Protein 5NJ2 (pdb70)

Organism: Mycobacterium tuberculosis (strain ATCC 25618 / H37Rv) (NCBI:txid83332)

GO terms:
  GO:0005576 extracellular region (C, IDA)
  GO:0008800 beta-lactamase activity (F, IDA)
  GO:0005576 extracellular region (C, HDA)
  GO:0005886 plasma membrane (C, HDA)
  GO:0008800 beta-lactamase activity (F, IMP)
  GO:0030655 beta-lactam antibiotic catabolic process (P, IMP)
  GO:0046677 response to antibiotic (P, IMP)
  GO:0008800 beta-lactamase activity (F, EXP)

Foldseek 3Di:
DQVLLVVLCVVQLKDKWKWWPDDPPGHIDTHQQVPKDFCFLVLLLLLLVLLPAVDPPVQQAAWDADAPVLQPAAAVVCVVCNVPTHGLVRLSLRCFQVVGQSSSQVSLCVQQNPVTSQVSSQVSLVVVVQPQAGEDDGPPVSQQDAPPDSHNIDGNNSSQVVVCCLAVNPSDPVVSSVSSQVSQQNHDPDCLALVLQAPPLKRKGWGWGAHFQQKTWMWIWIAHNVGRIMIMIMIMGNNVVPRHDHHDRNSRSVVSNVVNCRVVDDDDDDDD/DLQVVLVVLCVVVLKDKWKWWPDDPPGHIDTDQQVPKDFCFLQLLLLLLVLLLLVDDPVQQAAFDADAPVLQPAAAVPVVVCNPPGHGLVRLSLRCFQVVGQSSSVVSLCVQQNDPTSQVSSVVSLVVLVQPQAGEDDGPPVSQQDAPPDRHNIDGNNSVQSVVCCLAVNPSDPDVSSVSSQVSQQNHDPDCLALVLQAPPLKRKGWGWGAHFQQKTWIWIWIAHNVGRIMIMTMIMGNNVVPRHDHHDRNSRSVSSNSVNVVVD

Nearest PDB structures (foldseek):
  5nj2-assembly1_A  TM=1.004E+00  e=4.548E-56  Mycobacterium tuberculosis
  7a5w-assembly1_A  TM=9.993E-01  e=1.492E-52  Mycobacterium tuberculosis
  8rii-assembly1_A  TM=9.999E-01  e=4.016E-52  Mycobacterium tuberculosis
  7a74-assembly1_A  TM=9.995E-01  e=3.574E-52  Mycobacterium tuberculosis H37Rv
  4x6t-assembly1_A  TM=9.960E-01  e=6.783E-52  Mycobacterium tuberculosis H37Rv

Structure (mmCIF, N/CA/C/O backbone):
data_5NJ2
#
_entry.id   5NJ2
#
_cell.length_a   39.591
_cell.length_b   41.683
_cell.length_c   76.841
_cell.angle_alpha   101.28
_cell.angle_beta   90.11
_cell.angle_gamma   90.43
#
_symmetry.space_group_name_H-M   'P 1'
#
loop_
_entity.id
_entity.type
_entity.pdbx_description
1 polymer Beta-lactamase
2 non-polymer 'PHOSPHATE ION'
3 non-polymer 'ACETATE ION'
4 non-polymer 2-{2-[2-2-(METHOXY-ETHOXY)-ETHOXY]-ETHOXY}-ETHANOL
5 non-polymer 3,6,9,12,15-PENTAOXAHEPTADECAN-1-OL
6 water water
#
loop_
_atom_site.group_PDB
_atom_site.id
_atom_site.type_symbol
_atom_site.label_atom_id
_atom_site.label_alt_id
_atom_site.label_comp_id
_atom_site.label_asym_id
_atom_site.label_entity_id
_atom_site.label_seq_id
_atom_site.pdbx_PDB_ins_code
_atom_site.Cartn_x
_atom_site.Cartn_y
_atom_site.Cartn_z
_atom_site.occupancy
_atom_site.B_iso_or_equiv
_atom_site.auth_seq_id
_atom_site.auth_comp_id
_atom_site.auth_asym_id
_atom_site.auth_atom_id
_atom_site.pdbx_PDB_model_num
ATOM 1 N N . LEU A 1 3 ? -17.570 18.340 1.845 1.00 21.49 30 LEU A N 1
ATOM 2 C CA . LEU A 1 3 ? -16.861 16.998 1.816 1.00 19.01 30 LEU A CA 1
ATOM 3 C C . LEU A 1 3 ? -16.264 16.525 3.176 1.00 17.12 30 LEU A C 1
ATOM 4 O O . LEU A 1 3 ? -16.374 15.349 3.594 1.00 15.26 30 LEU A O 1
ATOM 9 N N . ALA A 1 4 ? -15.683 17.443 3.945 1.00 14.28 31 ALA A N 1
ATOM 10 C CA . ALA A 1 4 ? -15.239 17.127 5.264 1.00 13.17 31 ALA A CA 1
ATOM 11 C C . ALA A 1 4 ? -16.410 16.676 6.170 1.00 12.44 31 ALA A C 1
ATOM 12 O O . ALA A 1 4 ? -16.265 15.775 6.986 1.00 12.11 31 ALA A O 1
ATOM 14 N N . ASP A 1 5 ? -17.593 17.298 6.003 1.00 13.36 32 ASP A N 1
ATOM 15 C CA . ASP A 1 5 ? -18.757 16.914 6.756 1.00 14.08 32 ASP A CA 1
ATOM 16 C C . ASP A 1 5 ? -19.158 15.472 6.361 1.00 11.58 32 ASP A C 1
ATOM 17 O O . ASP A 1 5 ? -19.579 14.734 7.231 1.00 11.40 32 ASP A O 1
ATOM 22 N N . ARG A 1 6 ? -19.059 15.146 5.079 1.00 10.17 33 ARG A N 1
ATOM 23 C CA . ARG A 1 6 ? -19.397 13.763 4.630 1.00 10.74 33 ARG A CA 1
ATOM 24 C C . ARG A 1 6 ? -18.450 12.743 5.194 1.00 8.70 33 ARG A C 1
ATOM 25 O O . 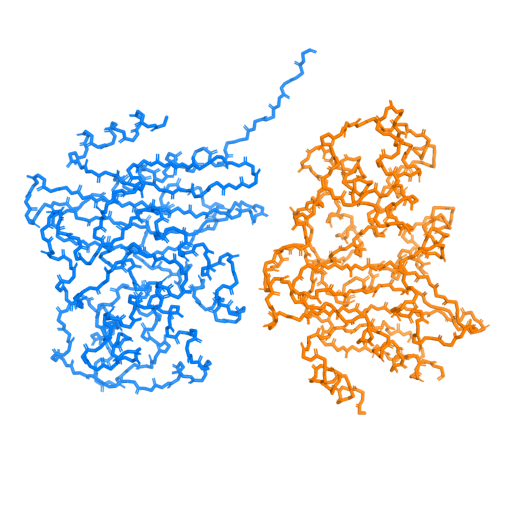ARG A 1 6 ? -18.857 11.744 5.726 1.00 8.60 33 ARG A O 1
ATOM 33 N N . PHE A 1 7 ? -17.153 13.065 5.214 1.00 8.76 34 PHE A N 1
ATOM 34 C CA . PHE A 1 7 ? -16.146 12.170 5.846 1.00 8.01 34 PHE A CA 1
ATOM 35 C C . PHE A 1 7 ? -16.352 12.007 7.357 1.00 7.84 34 PHE A C 1
ATOM 36 O O . PHE A 1 7 ? -16.261 10.882 7.881 1.00 7.85 34 PHE A O 1
ATOM 44 N N . ALA A 1 8 ? -16.745 13.088 8.018 1.00 7.80 35 ALA A N 1
ATOM 45 C CA . ALA A 1 8 ? -16.978 12.983 9.413 1.00 8.11 35 ALA A CA 1
ATOM 46 C C . ALA A 1 8 ? -18.181 12.092 9.727 1.00 7.82 35 ALA A C 1
ATOM 47 O O . ALA A 1 8 ? -18.195 11.412 10.742 1.00 8.03 35 ALA A O 1
ATOM 49 N N . GLU A 1 9 ? -19.204 12.112 8.868 1.00 6.94 36 GLU A N 1
ATOM 50 C CA . GLU A 1 9 ? -20.326 11.248 9.073 1.00 7.42 36 GLU A CA 1
ATOM 51 C C . GLU A 1 9 ? -19.918 9.759 8.890 1.00 6.73 36 GLU A C 1
ATOM 52 O O . GLU A 1 9 ? -20.413 8.847 9.587 1.00 6.62 36 GLU A O 1
ATOM 58 N N . LEU A 1 10 ? -19.017 9.495 7.928 1.00 6.58 37 LEU A N 1
ATOM 59 C CA . LEU A 1 10 ? -18.506 8.126 7.812 1.00 7.16 37 LEU A CA 1
ATOM 60 C C . LEU A 1 10 ? -17.852 7.693 9.084 1.00 7.19 37 LEU A C 1
ATOM 61 O O . LEU A 1 10 ? -18.034 6.544 9.535 1.00 7.17 37 LEU A O 1
ATOM 66 N N . GLU A 1 11 ? -17.055 8.568 9.689 1.00 7.54 38 GLU A N 1
ATOM 67 C CA . GLU A 1 11 ? -16.402 8.262 10.999 1.00 7.23 38 GLU A CA 1
ATOM 68 C C . GLU A 1 11 ? -17.361 7.908 12.083 1.00 7.97 38 GLU A C 1
ATOM 69 O O . GLU A 1 11 ? -17.208 6.926 12.798 1.00 8.26 38 GLU A O 1
ATOM 75 N N . ARG A 1 12 ? -18.405 8.710 12.175 1.00 7.95 39 ARG A N 1
ATOM 76 C CA . ARG A 1 12 ? -19.451 8.457 13.203 1.00 8.55 39 ARG A CA 1
ATOM 77 C C . ARG A 1 12 ? -20.131 7.143 12.968 1.00 9.04 39 ARG A C 1
ATOM 78 O O . ARG A 1 12 ? -20.290 6.342 13.875 1.00 11.76 39 ARG A O 1
ATOM 86 N N . ARG A 1 13 ? -20.594 6.891 11.734 1.00 7.27 40 ARG A N 1
ATOM 87 C CA . ARG A 1 13 ? -21.364 5.696 11.446 1.00 8.16 40 ARG A CA 1
ATOM 88 C C . ARG A 1 13 ? -20.574 4.417 11.632 1.00 8.10 40 ARG A C 1
ATOM 89 O O . ARG A 1 13 ? -21.101 3.417 12.090 1.00 9.84 40 ARG A O 1
ATOM 97 N N . TYR A 1 14 ? -19.272 4.437 11.284 1.00 7.84 41 TYR A N 1
ATOM 98 C CA . TYR A 1 14 ? -18.446 3.241 11.382 1.00 8.61 41 TYR A CA 1
ATOM 99 C C . TYR A 1 14 ? -17.643 3.201 12.713 1.00 9.65 41 TYR A C 1
ATOM 100 O O . TYR A 1 14 ? -16.875 2.268 12.916 1.00 11.30 41 TYR A O 1
ATOM 109 N N . ASP A 1 15 ? -17.843 4.176 13.598 1.00 9.13 42 ASP A N 1
ATOM 110 C CA . ASP A 1 15 ? -17.002 4.310 14.797 1.00 9.62 42 ASP A CA 1
ATOM 111 C C . ASP A 1 15 ? -15.536 4.108 14.433 1.00 9.08 42 ASP A C 1
ATOM 112 O O . ASP A 1 15 ? -14.857 3.177 14.941 1.00 10.07 42 ASP A O 1
ATOM 117 N N . ALA A 1 16 ? -15.069 4.950 13.571 1.00 8.81 43 ALA A N 1
ATOM 118 C CA . ALA A 1 16 ? -13.726 4.794 12.968 1.00 8.57 43 ALA A CA 1
ATOM 119 C C . ALA A 1 16 ? -13.061 6.150 12.828 1.00 8.38 43 ALA A C 1
ATOM 120 O O . ALA A 1 16 ? -13.670 7.195 12.865 1.00 9.50 43 ALA A O 1
ATOM 122 N N . ARG A 1 17 ? -11.739 6.136 12.665 1.00 7.11 44 ARG A N 1
ATOM 123 C CA . ARG A 1 17 ? -10.959 7.288 12.253 1.00 7.27 44 ARG A CA 1
ATOM 124 C C . ARG A 1 17 ? -10.534 7.043 10.770 1.00 7.45 44 ARG A C 1
ATOM 125 O O . ARG A 1 17 ? -9.995 5.963 10.452 1.00 8.67 44 ARG A O 1
ATOM 133 N N . LEU A 1 18 ? -10.796 8.021 9.952 1.00 6.13 45 LEU A N 1
ATOM 134 C CA . LEU A 1 18 ? -10.584 7.988 8.517 1.00 6.56 45 LEU A CA 1
ATOM 135 C C . LEU A 1 18 ? -9.589 9.011 8.084 1.00 6.67 45 LEU A C 1
ATOM 136 O O . LEU A 1 18 ? -9.680 10.191 8.480 1.00 7.31 45 LEU A O 1
ATOM 141 N N . GLY A 1 19 ? -8.660 8.624 7.179 1.00 6.38 46 GLY A N 1
ATOM 142 C CA . GLY A 1 19 ? -7.738 9.538 6.575 1.00 6.78 46 GLY A CA 1
ATOM 143 C C . GLY A 1 19 ? -7.779 9.412 5.069 1.00 7.42 46 GLY A C 1
ATOM 144 O O . GLY A 1 19 ? -7.886 8.301 4.565 1.00 7.75 46 GLY A O 1
ATOM 145 N N . VAL A 1 20 ? -7.829 10.535 4.398 1.00 6.35 47 VAL A N 1
ATOM 146 C CA . VAL A 1 20 ? -7.974 10.566 2.930 1.00 6.77 47 VAL A CA 1
ATOM 147 C C . VAL A 1 20 ? -7.035 11.578 2.353 1.00 7.31 47 VAL A C 1
ATOM 148 O O . VAL A 1 20 ? -6.933 12.674 2.853 1.00 7.63 47 VAL A O 1
ATOM 152 N N . TYR A 1 21 ? -6.341 11.207 1.260 1.00 6.85 48 TYR A N 1
ATOM 153 C CA . TYR A 1 21 ? -5.564 12.212 0.489 1.00 7.34 48 TYR A CA 1
ATOM 154 C C . TYR A 1 21 ? -5.641 11.870 -0.995 1.00 6.95 48 TYR A C 1
ATOM 155 O O . TYR A 1 21 ? -5.369 10.779 -1.403 1.00 8.46 48 TYR A O 1
ATOM 164 N N . VAL A 1 22 ? -5.990 12.900 -1.731 1.00 6.71 49 VAL A N 1
ATOM 165 C CA . VAL A 1 22 ? -5.887 12.949 -3.191 1.00 7.25 49 VAL A CA 1
ATOM 166 C C . VAL A 1 22 ? -5.111 14.211 -3.573 1.00 7.24 49 VAL A C 1
ATOM 167 O O . VAL A 1 22 ? -5.588 15.303 -3.297 1.00 8.52 49 VAL A O 1
ATOM 171 N N . PRO A 1 23 ? -3.898 14.019 -4.133 1.00 8.37 50 PRO A N 1
ATOM 172 C CA . PRO A 1 23 ? -3.150 15.222 -4.512 1.00 10.23 50 PRO A CA 1
ATOM 173 C C . PRO A 1 23 ? -3.916 16.119 -5.465 1.00 9.77 50 PRO A C 1
ATOM 174 O O . PRO A 1 23 ? -4.633 15.649 -6.322 1.00 10.10 50 PRO A O 1
ATOM 178 N N . ALA A 1 24 ? -3.715 17.461 -5.374 1.00 12.00 51 ALA A N 1
ATOM 179 C CA . ALA A 1 24 ? -4.156 18.360 -6.386 1.00 14.20 51 ALA A CA 1
ATOM 180 C C . ALA A 1 24 ? -3.551 18.061 -7.757 1.00 13.53 51 ALA A C 1
ATOM 181 O O . ALA A 1 24 ? -2.490 17.418 -7.845 1.00 16.06 51 ALA A O 1
ATOM 183 N N . THR A 1 25 ? -4.313 18.450 -8.732 1.00 15.57 52 THR A N 1
ATOM 184 C CA . THR A 1 25 ? -3.841 18.389 -10.110 1.00 18.87 52 THR A CA 1
ATOM 185 C C . THR A 1 25 ? -3.938 19.772 -10.656 1.00 25.38 52 THR A C 1
ATOM 186 O O . THR 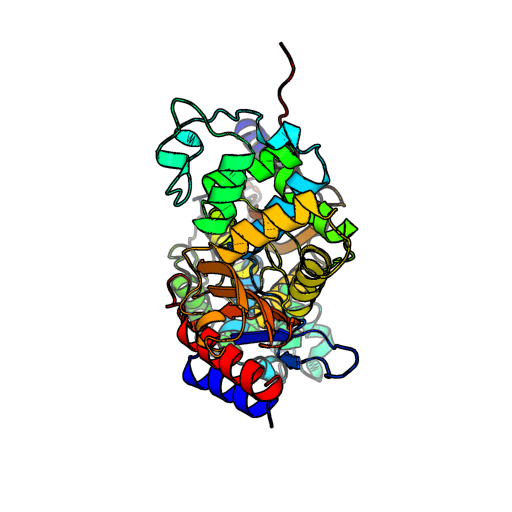A 1 25 ? -4.556 20.662 -10.045 1.00 28.94 52 THR A O 1
ATOM 190 N N . GLY A 1 26 ? -3.429 19.899 -11.878 1.00 27.72 53 GLY A N 1
ATOM 191 C CA . GLY A 1 26 ? -3.599 21.131 -12.632 1.00 29.78 53 GLY A CA 1
ATOM 192 C C . GLY A 1 26 ? -5.020 21.641 -12.675 1.00 30.11 53 GLY A C 1
ATOM 193 O O . GLY A 1 26 ? -5.208 22.863 -12.748 1.00 39.92 53 GLY A O 1
ATOM 194 N N . THR A 1 27 ? -6.015 20.776 -12.612 1.00 29.76 54 THR A N 1
ATOM 195 C CA . THR A 1 27 ? -7.435 21.144 -12.657 1.00 32.19 54 THR A CA 1
ATOM 196 C C . THR A 1 27 ? -8.357 20.735 -11.469 1.00 33.57 54 THR A C 1
ATOM 197 O O . THR A 1 27 ? -9.563 20.940 -11.547 1.00 34.63 54 THR A O 1
ATOM 201 N N . THR A 1 28 ? -7.807 20.140 -10.399 1.00 26.31 55 THR A N 1
ATOM 202 C CA . THR A 1 28 ? -8.618 19.684 -9.260 1.00 22.63 55 THR A CA 1
ATOM 203 C C . THR A 1 28 ? -7.877 20.025 -7.996 1.00 18.86 55 THR A C 1
ATOM 204 O O . THR A 1 28 ? -6.648 19.955 -7.904 1.00 18.65 55 THR A O 1
ATOM 208 N N . ALA A 1 29 ? -8.635 20.426 -6.979 1.00 22.35 56 ALA A N 1
ATOM 209 C CA . ALA A 1 29 ? -8.015 20.811 -5.727 1.00 18.12 56 ALA A CA 1
ATOM 210 C C . ALA A 1 29 ? -7.670 19.502 -4.945 1.00 15.21 56 ALA A C 1
ATOM 211 O O . ALA A 1 29 ? -8.258 18.446 -5.238 1.00 14.62 56 ALA A O 1
ATOM 213 N N . ALA A 1 30 ? -6.741 19.597 -4.060 1.00 15.29 57 ALA A N 1
ATOM 214 C CA . ALA A 1 30 ? -6.438 18.424 -3.190 1.00 13.82 57 ALA A CA 1
ATOM 215 C C . ALA A 1 30 ? -7.645 18.087 -2.348 1.00 12.56 57 ALA A C 1
ATOM 216 O O . ALA A 1 30 ? -8.454 18.971 -1.983 1.00 13.17 57 ALA A O 1
ATOM 218 N N . ILE A 1 31 ? -7.827 16.789 -2.108 1.00 9.39 58 ILE A N 1
ATOM 219 C CA . ILE A 1 31 ? -8.811 16.338 -1.128 1.00 9.49 58 ILE A CA 1
ATOM 220 C C . ILE A 1 31 ? -8.042 15.816 0.047 1.00 10.05 58 ILE A C 1
ATOM 221 O O . ILE A 1 31 ? -7.148 14.953 -0.122 1.00 9.74 58 ILE A O 1
ATOM 226 N N . GLU A 1 32 ? -8.258 16.419 1.237 1.00 10.95 59 GLU A N 1
ATOM 227 C CA . GLU A 1 32 ? -7.416 16.140 2.433 1.00 12.71 59 GLU A CA 1
ATOM 228 C C . GLU A 1 32 ? -8.303 15.964 3.631 1.00 11.96 59 GLU A C 1
ATOM 229 O O . GLU A 1 32 ? -9.092 16.888 3.917 1.00 15.36 59 GLU A O 1
ATOM 235 N N . TYR A 1 33 ? -8.276 14.838 4.344 1.00 9.43 60 TYR A N 1
ATOM 236 C CA . TYR A 1 33 ? -9.023 14.668 5.557 1.00 8.15 60 TYR A CA 1
ATOM 237 C C . TYR A 1 33 ? -8.131 13.866 6.474 1.00 9.19 60 TYR A C 1
ATOM 238 O O . TYR A 1 33 ? -7.783 12.737 6.176 1.00 8.15 60 TYR A O 1
ATOM 247 N N . ARG A 1 34 ? -7.747 14.432 7.613 1.00 8.02 61 ARG A N 1
ATOM 248 C CA . ARG A 1 34 ? -6.711 13.810 8.480 1.00 7.83 61 ARG A CA 1
ATOM 249 C C . ARG A 1 34 ? -5.473 13.416 7.669 1.00 8.27 61 ARG A C 1
ATOM 250 O O . ARG A 1 34 ? -4.821 12.432 8.046 1.00 8.19 61 ARG A O 1
ATOM 258 N N . ALA A 1 35 ? -5.114 14.213 6.688 1.00 8.05 62 ALA A N 1
ATOM 259 C CA . ALA A 1 35 ? -4.091 13.756 5.746 1.00 8.42 62 ALA A CA 1
ATOM 260 C C . ALA A 1 35 ? -2.711 13.734 6.338 1.00 9.58 62 ALA A C 1
ATOM 261 O O . ALA A 1 35 ? -1.850 12.923 5.826 1.00 10.17 62 ALA A O 1
ATOM 263 N N . ASP A 1 36 ? -2.445 14.479 7.429 1.00 8.40 63 ASP A N 1
ATOM 264 C CA . ASP A 1 36 ? -1.161 14.435 8.117 1.00 9.13 63 ASP A CA 1
ATOM 265 C C . ASP A 1 36 ? -1.187 13.687 9.424 1.00 8.70 63 ASP A C 1
ATOM 266 O O . ASP A 1 36 ? -0.177 13.715 10.142 1.00 9.40 63 ASP A O 1
ATOM 271 N N . GLU A 1 37 ? -2.269 12.983 9.724 1.00 7.42 64 GLU A N 1
ATOM 272 C CA . GLU A 1 37 ? -2.296 12.079 10.850 1.00 7.10 64 GLU A CA 1
ATOM 273 C C . GLU A 1 37 ? -1.636 10.778 10.465 1.00 6.48 64 GLU A C 1
ATOM 274 O O . GLU A 1 37 ? -1.780 10.304 9.314 1.00 7.62 64 GLU A O 1
ATOM 280 N N . ARG A 1 38 ? -1.000 10.099 11.422 1.00 6.59 65 ARG A N 1
ATOM 281 C CA . ARG A 1 38 ? -0.355 8.833 11.192 1.00 6.78 65 ARG A CA 1
ATOM 282 C C . ARG A 1 38 ? -1.349 7.710 11.273 1.00 6.17 65 ARG A C 1
ATOM 283 O O . ARG A 1 38 ? -2.231 7.710 12.191 1.00 6.71 65 ARG A O 1
ATOM 291 N N . PHE A 1 39 ? -1.205 6.765 10.388 1.00 6.16 66 PHE A N 1
ATOM 292 C CA . PHE A 1 39 ? -1.927 5.506 10.371 1.00 6.11 66 PHE A CA 1
ATOM 293 C C . PHE A 1 39 ? -0.901 4.378 10.098 1.00 6.17 66 PHE A C 1
ATOM 294 O O . PHE A 1 39 ? 0.020 4.585 9.335 1.00 6.08 66 PHE A O 1
ATOM 302 N N . ALA A 1 40 ? -1.142 3.219 10.677 1.00 5.65 67 ALA A N 1
ATOM 303 C CA . ALA A 1 40 ? -0.293 2.087 10.396 1.00 6.21 67 ALA A CA 1
ATOM 304 C C . ALA A 1 40 ? -0.299 1.789 8.869 1.00 5.97 67 ALA A C 1
ATOM 305 O O . ALA A 1 40 ? -1.361 1.717 8.254 1.00 6.65 67 ALA A O 1
ATOM 307 N N . PHE A 1 41 ? 0.857 1.488 8.309 1.00 6.16 68 PHE A N 1
ATOM 308 C CA . PHE A 1 41 ? 0.968 1.050 6.912 1.00 6.31 68 PHE A CA 1
ATOM 309 C C . PHE A 1 41 ? 0.151 -0.207 6.665 1.00 6.57 68 PHE A C 1
ATOM 310 O O . PHE A 1 41 ? -0.508 -0.340 5.659 1.00 6.38 68 PHE A O 1
ATOM 318 N N . CYS A 1 42 ? 0.242 -1.152 7.592 1.00 6.97 69 CYS A N 1
ATOM 319 C CA . CYS A 1 42 ? -0.163 -2.539 7.321 1.00 7.66 69 CYS A CA 1
ATOM 320 C C . CYS A 1 42 ? 0.446 -2.912 5.997 1.00 7.28 69 CYS A C 1
ATOM 321 O O . CYS A 1 42 ? 1.540 -2.457 5.671 1.00 7.99 69 CYS A O 1
ATOM 324 N N . SER A 1 43 ? -0.222 -3.689 5.184 1.00 7.26 70 SER A N 1
ATOM 325 C CA . SER A 1 43 ? 0.403 -4.188 3.950 1.00 7.29 70 SER A CA 1
ATOM 326 C C . SER A 1 43 ? 0.650 -3.154 2.863 1.00 6.69 70 SER A C 1
ATOM 327 O O . SER A 1 43 ? 1.205 -3.493 1.830 1.00 6.44 70 SER A O 1
ATOM 330 N N . THR A 1 44 ? 0.204 -1.889 3.029 1.00 5.86 71 THR A N 1
ATOM 331 C CA . THR A 1 44 ? 0.394 -0.931 1.991 1.00 6.23 71 THR A CA 1
ATOM 332 C C . THR A 1 44 ? 1.873 -0.727 1.653 1.00 6.55 71 THR A C 1
ATOM 333 O O . THR A 1 44 ? 2.230 -0.303 0.536 1.00 6.70 71 THR A O 1
ATOM 337 N N . PHE A 1 45 ? 2.774 -1.001 2.619 1.00 6.29 72 PHE A N 1
ATOM 338 C CA . PHE A 1 45 ? 4.194 -0.851 2.393 1.00 6.99 72 PHE A CA 1
ATOM 339 C C . PHE A 1 45 ? 4.744 -1.768 1.302 1.00 6.76 72 PHE A C 1
ATOM 340 O O . PHE A 1 45 ? 5.810 -1.484 0.740 1.00 6.43 72 PHE A O 1
ATOM 348 N N . LYS A 1 46 ? 3.994 -2.802 1.002 1.00 6.16 73 LYS A N 1
ATOM 349 C CA . LYS A 1 46 ? 4.525 -3.855 0.096 1.00 6.52 73 LYS A CA 1
ATOM 350 C C . LYS A 1 46 ? 4.688 -3.279 -1.329 1.00 6.80 73 LYS A C 1
ATOM 351 O O . LYS A 1 46 ? 5.544 -3.739 -2.089 1.00 6.55 73 LYS A O 1
ATOM 357 N N . ALA A 1 47 ? 3.880 -2.260 -1.726 1.00 6.31 74 ALA A N 1
ATOM 358 C CA . ALA A 1 47 ? 4.042 -1.652 -3.015 1.00 6.37 74 ALA A CA 1
ATOM 359 C C . ALA A 1 47 ? 5.305 -0.866 -3.155 1.00 6.45 74 ALA A C 1
ATOM 360 O O . ALA A 1 47 ? 6.071 -1.135 -4.065 1.00 5.96 74 ALA A O 1
ATOM 362 N N . PRO A 1 48 ? 5.589 0.101 -2.283 1.00 6.25 75 PRO A N 1
ATOM 363 C CA . PRO A 1 48 ? 6.876 0.766 -2.384 1.00 5.95 75 PRO A CA 1
ATOM 364 C C . PRO A 1 48 ? 8.062 -0.183 -2.099 1.00 6.29 75 PRO A C 1
ATOM 365 O O . PRO A 1 48 ? 9.145 0.073 -2.583 1.00 6.24 75 PRO A O 1
ATOM 369 N N . LEU A 1 49 ? 7.846 -1.269 -1.363 1.00 6.23 76 LEU A N 1
ATOM 370 C CA . LEU A 1 49 ? 8.920 -2.267 -1.126 1.00 5.50 76 LEU A CA 1
ATOM 371 C C . LEU A 1 49 ? 9.294 -2.880 -2.465 1.00 5.34 76 LEU A C 1
ATOM 372 O O . LEU A 1 49 ? 10.506 -3.019 -2.794 1.00 5.83 76 LEU A O 1
ATOM 377 N N . VAL A 1 50 ? 8.332 -3.272 -3.262 1.00 5.21 77 VAL A N 1
ATOM 378 C CA . VAL A 1 50 ? 8.655 -3.815 -4.583 1.00 5.83 77 VAL A CA 1
ATOM 379 C C . VAL A 1 50 ? 9.386 -2.791 -5.411 1.00 6.45 77 VAL A C 1
ATOM 380 O O . VAL A 1 50 ? 10.369 -3.105 -6.117 1.00 6.24 77 VAL A O 1
ATOM 384 N N . ALA A 1 51 ? 8.927 -1.532 -5.349 1.00 6.56 78 ALA A N 1
ATOM 385 C CA . ALA A 1 51 ? 9.643 -0.506 -6.084 1.00 6.20 78 ALA A CA 1
ATOM 386 C C . ALA A 1 51 ? 11.090 -0.382 -5.632 1.00 5.62 78 ALA A C 1
ATOM 387 O O . ALA A 1 51 ? 11.963 -0.184 -6.492 1.00 6.26 78 ALA A O 1
ATOM 389 N N . ALA A 1 52 ? 11.369 -0.488 -4.337 1.00 5.79 79 ALA A N 1
ATOM 390 C CA . ALA A 1 52 ? 12.718 -0.379 -3.836 1.00 6.24 79 ALA A CA 1
ATOM 391 C C . ALA A 1 52 ? 13.611 -1.462 -4.440 1.00 6.97 79 ALA A C 1
ATOM 392 O O . ALA A 1 52 ? 14.745 -1.204 -4.867 1.00 7.71 79 ALA A O 1
ATOM 394 N N . VAL A 1 53 ? 13.126 -2.683 -4.443 1.00 6.62 80 VAL A N 1
ATOM 395 C CA . VAL A 1 53 ? 13.872 -3.838 -5.000 1.00 7.40 80 VAL A CA 1
ATOM 396 C C . VAL A 1 53 ? 14.027 -3.634 -6.479 1.00 8.16 80 VAL A C 1
ATOM 397 O O . VAL A 1 53 ? 15.115 -3.885 -7.028 1.00 8.26 80 VAL A O 1
ATOM 401 N N . LEU A 1 54 ? 12.974 -3.262 -7.203 1.00 7.08 81 LEU A N 1
ATOM 402 C CA . LEU A 1 54 ? 13.105 -2.990 -8.645 1.00 7.43 81 LEU A CA 1
ATOM 403 C C . LEU A 1 54 ? 14.174 -1.947 -8.898 1.00 7.82 81 LEU A C 1
ATOM 404 O O . LEU A 1 54 ? 15.044 -2.115 -9.787 1.00 8.23 81 LEU A O 1
ATOM 409 N N . HIS A 1 55 ? 14.112 -0.830 -8.172 1.00 7.97 82 HIS A N 1
ATOM 410 C CA . HIS A 1 55 ? 14.997 0.285 -8.429 1.00 9.02 82 HIS A CA 1
ATOM 411 C C . HIS A 1 55 ? 16.463 -0.068 -8.292 1.00 9.45 82 HIS A C 1
ATOM 412 O O . HIS A 1 55 ? 17.265 0.431 -9.113 1.00 9.87 82 HIS A O 1
ATOM 419 N N . GLN A 1 56 ? 16.806 -0.771 -7.275 1.00 10.33 83 GLN A N 1
ATOM 420 C CA . GLN A 1 56 ? 18.182 -1.023 -6.912 1.00 12.89 83 GLN A CA 1
ATOM 421 C C . GLN A 1 56 ? 18.858 -2.141 -7.745 1.00 11.87 83 GLN A C 1
ATOM 422 O O . GLN A 1 56 ? 20.095 -2.324 -7.573 1.00 17.79 83 GLN A O 1
ATOM 428 N N . ASN A 1 57 ? 18.138 -2.840 -8.570 1.00 10.07 84 ASN A N 1
ATOM 429 C CA . ASN A 1 57 ? 18.677 -4.019 -9.259 1.00 10.62 84 ASN A CA 1
ATOM 430 C C . ASN A 1 57 ? 18.354 -4.004 -10.701 1.00 9.76 84 ASN A C 1
ATOM 431 O O . ASN A 1 57 ? 17.321 -3.493 -11.128 1.00 10.98 84 ASN A O 1
ATOM 436 N N . PRO A 1 58 ? 19.186 -4.606 -11.555 1.00 10.97 85 PRO A N 1
ATOM 437 C CA . PRO A 1 58 ? 18.729 -4.888 -12.938 1.00 10.94 85 PRO A CA 1
ATOM 438 C C . PRO A 1 58 ? 17.537 -5.808 -13.011 1.00 9.80 85 PRO A C 1
ATOM 439 O O . PRO A 1 58 ? 17.246 -6.557 -12.024 1.00 10.93 85 PRO A O 1
ATOM 443 N N . LEU A 1 59 ? 16.805 -5.788 -14.105 1.00 10.77 86 LEU A N 1
ATOM 444 C CA . LEU A 1 59 ? 15.654 -6.679 -14.262 1.00 12.90 86 LEU A CA 1
ATOM 445 C C . LEU A 1 59 ? 16.031 -8.158 -14.139 1.00 14.07 86 LEU A C 1
ATOM 446 O O . LEU A 1 59 ? 15.202 -8.978 -13.779 1.00 12.21 86 LEU A O 1
ATOM 451 N N . THR A 1 60 ? 17.247 -8.505 -14.503 1.00 14.00 87 THR A N 1
ATOM 452 C CA . THR A 1 60 ? 17.701 -9.910 -14.391 1.00 14.19 87 THR A CA 1
ATOM 453 C C . THR A 1 60 ? 17.623 -10.385 -12.924 1.00 13.43 87 THR A C 1
ATOM 454 O O . THR A 1 60 ? 17.484 -11.600 -12.690 1.00 13.16 87 THR A O 1
ATOM 458 N N . HIS A 1 61 ? 17.643 -9.477 -11.927 1.00 10.76 88 HIS A N 1
ATOM 459 C CA . HIS A 1 61 ? 17.517 -9.889 -10.532 1.00 11.19 88 HIS A CA 1
ATOM 460 C C . HIS A 1 61 ? 16.154 -10.487 -10.233 1.00 10.35 88 HIS A C 1
ATOM 461 O O . HIS A 1 61 ? 16.054 -11.323 -9.276 1.00 10.39 88 HIS A O 1
ATOM 468 N N . LEU A 1 62 ? 15.149 -10.241 -11.047 1.00 9.75 89 LEU A N 1
ATOM 469 C CA . LEU A 1 62 ? 13.837 -10.830 -10.902 1.00 10.75 89 LEU A CA 1
ATOM 470 C C . LEU A 1 62 ? 13.876 -12.334 -11.023 1.00 10.55 89 LEU A C 1
ATOM 471 O O . LEU A 1 62 ? 12.985 -13.014 -10.561 1.00 10.90 89 LEU A O 1
ATOM 476 N N . ASP A 1 63 ? 14.895 -12.845 -11.731 1.00 11.81 90 ASP A N 1
ATOM 477 C CA . ASP A 1 63 ? 15.020 -14.295 -11.945 1.00 13.05 90 ASP A CA 1
ATOM 478 C C . ASP A 1 63 ? 15.693 -14.985 -10.801 1.00 11.79 90 ASP A C 1
ATOM 479 O O . ASP A 1 63 ? 15.771 -16.263 -10.820 1.00 14.20 90 ASP A O 1
ATOM 484 N N . LYS A 1 64 ? 16.245 -14.320 -9.833 1.00 10.98 91 LYS A N 1
ATOM 485 C CA . LYS A 1 64 ? 16.973 -14.939 -8.746 1.00 12.42 91 LYS A CA 1
ATOM 486 C C . LYS A 1 64 ? 16.066 -15.777 -7.880 1.00 12.91 91 LYS A C 1
ATOM 487 O O . LYS A 1 64 ? 15.050 -15.259 -7.382 1.00 11.33 91 LYS A O 1
ATOM 493 N N . LEU A 1 65 ? 16.402 -17.074 -7.660 1.00 12.98 92 LEU A N 1
ATOM 494 C CA . LEU A 1 65 ? 15.530 -17.973 -6.864 1.00 11.34 92 LEU A CA 1
ATOM 495 C C . LEU A 1 65 ? 15.844 -17.803 -5.437 1.00 12.17 92 LEU A C 1
ATOM 496 O O . LEU A 1 65 ? 16.987 -17.932 -4.987 1.00 14.31 92 LEU A O 1
ATOM 501 N N . ILE A 1 66 ? 14.817 -17.540 -4.616 1.00 10.03 93 ILE A N 1
ATOM 502 C CA . ILE A 1 66 ? 14.926 -17.492 -3.199 1.00 10.36 93 ILE A CA 1
ATOM 503 C C . ILE A 1 66 ? 14.288 -18.736 -2.548 1.00 10.57 93 ILE A C 1
ATOM 504 O O . ILE A 1 66 ? 13.174 -19.072 -2.842 1.00 11.29 93 ILE A O 1
ATOM 509 N N . THR A 1 67 ? 15.029 -19.410 -1.692 1.00 11.98 94 THR A N 1
ATOM 510 C CA . THR A 1 67 ? 14.524 -20.581 -0.982 1.00 12.72 94 THR A CA 1
ATOM 511 C C . THR A 1 67 ? 14.256 -20.166 0.455 1.00 13.36 94 THR A C 1
ATOM 512 O O . THR A 1 67 ? 14.924 -19.257 1.047 1.00 15.05 94 THR A O 1
ATOM 516 N N . TYR A 1 68 ? 13.254 -20.770 1.047 1.00 11.52 95 TYR A N 1
ATOM 517 C CA . TYR A 1 68 ? 12.786 -20.462 2.361 1.00 10.95 95 TYR A CA 1
ATOM 518 C C . TYR A 1 68 ? 12.112 -21.679 2.949 1.00 12.65 95 TYR A C 1
ATOM 519 O O . TYR A 1 68 ? 11.944 -22.638 2.216 1.00 13.01 95 TYR A O 1
ATOM 528 N N . THR A 1 69 ? 11.723 -21.593 4.218 1.00 14.36 96 THR A N 1
ATOM 529 C CA . THR A 1 69 ? 11.154 -22.762 4.896 1.00 16.67 96 THR A CA 1
ATOM 530 C C . THR A 1 69 ? 9.824 -22.429 5.472 1.00 18.76 96 THR A C 1
ATOM 531 O O . THR A 1 69 ? 9.431 -21.278 5.579 1.00 17.98 96 THR A O 1
ATOM 535 N N . SER A 1 70 ? 9.129 -23.502 5.907 1.00 18.28 97 SER A N 1
ATOM 536 C CA . SER A 1 70 ? 7.882 -23.379 6.570 1.00 18.98 97 SER A CA 1
ATOM 537 C C . SER A 1 70 ? 8.023 -22.482 7.802 1.00 19.47 97 SER A C 1
ATOM 538 O O . SER A 1 70 ? 7.142 -21.767 8.075 1.00 21.69 97 SER A O 1
ATOM 541 N N . ASP A 1 71 ? 9.167 -22.486 8.459 1.00 26.83 98 AS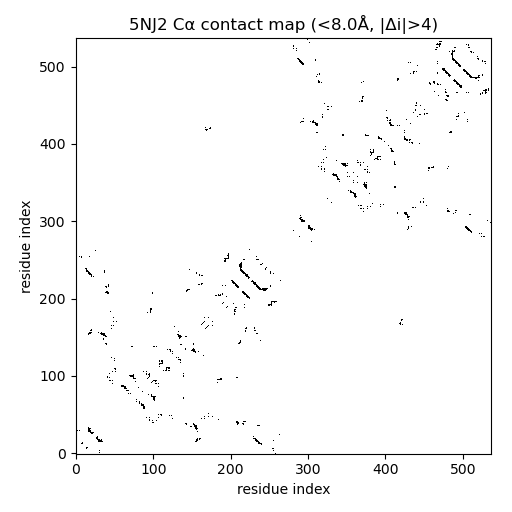P A N 1
ATOM 542 C CA . ASP A 1 71 ? 9.434 -21.577 9.554 1.00 31.32 98 ASP A CA 1
ATOM 543 C C . ASP A 1 71 ? 9.452 -20.104 9.278 1.00 30.17 98 ASP A C 1
ATOM 544 O O . ASP A 1 71 ? 9.184 -19.320 10.175 1.00 32.65 98 ASP A O 1
ATOM 549 N N . ASP A 1 72 ? 9.793 -19.698 8.059 1.00 28.45 99 ASP A N 1
ATOM 550 C CA . ASP A 1 72 ? 9.661 -18.303 7.618 1.00 23.77 99 ASP A CA 1
ATOM 551 C C . ASP A 1 72 ? 8.184 -17.828 7.407 1.00 21.73 99 ASP A C 1
ATOM 552 O O . ASP A 1 72 ? 7.922 -16.627 7.181 1.00 23.21 99 ASP A O 1
ATOM 557 N N . ILE A 1 73 ? 7.206 -18.767 7.414 1.00 17.85 100 ILE A N 1
ATOM 558 C CA . ILE A 1 73 ? 5.838 -18.421 7.121 1.00 17.38 100 ILE A CA 1
ATOM 559 C C . ILE A 1 73 ? 5.147 -18.102 8.404 1.00 17.95 100 ILE A C 1
ATOM 560 O O . ILE A 1 73 ? 4.645 -18.997 9.114 1.00 19.82 100 ILE A O 1
ATOM 565 N N . ARG A 1 74 ? 5.172 -16.835 8.784 1.00 20.09 101 ARG A N 1
ATOM 566 C CA . ARG A 1 74 ? 4.653 -16.411 10.106 1.00 21.74 101 ARG A CA 1
ATOM 567 C C . ARG A 1 74 ? 3.527 -15.377 9.941 1.00 20.85 101 ARG A C 1
ATOM 568 O O . ARG A 1 74 ? 3.119 -14.736 10.899 1.00 22.17 101 ARG A O 1
ATOM 576 N N . SER A 1 75 ? 2.980 -15.223 8.754 1.00 18.80 102 SER A N 1
ATOM 577 C CA . SER A 1 75 ? 1.905 -14.318 8.416 1.00 18.79 102 SER A CA 1
ATOM 578 C C . SER A 1 75 ? 1.141 -14.879 7.248 1.00 19.74 102 SER A C 1
ATOM 579 O O . SER A 1 75 ? 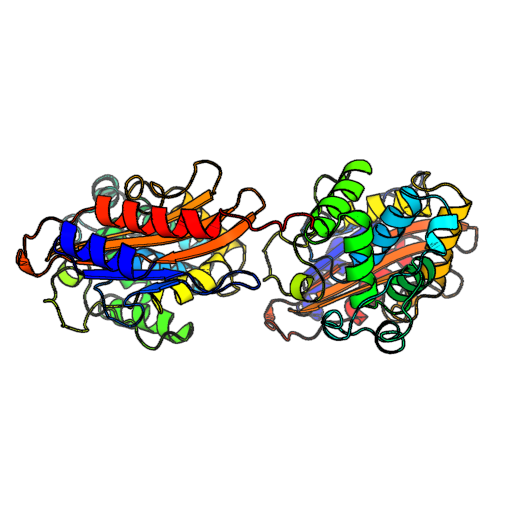1.658 -15.827 6.620 1.00 19.43 102 SER A O 1
ATOM 582 N N . ILE A 1 76 ? 0.003 -14.295 6.918 1.00 20.64 103 ILE A N 1
ATOM 583 C CA . ILE A 1 76 ? -0.817 -14.752 5.847 1.00 22.14 103 ILE A CA 1
ATOM 584 C C . ILE A 1 76 ? -0.017 -14.607 4.538 1.00 19.08 103 ILE A C 1
ATOM 585 O O . ILE A 1 76 ? 0.437 -13.453 4.172 1.00 16.86 103 ILE A O 1
ATOM 590 N N . SER A 1 77 ? 0.173 -15.761 3.868 1.00 17.54 104 SER A N 1
ATOM 591 C CA . SER A 1 77 ? 1.080 -15.916 2.763 1.00 15.49 104 SER A CA 1
ATOM 592 C C . SER A 1 77 ? 0.540 -16.897 1.756 1.00 16.61 104 SER A C 1
ATOM 593 O O . SER A 1 77 ? 1.043 -18.044 1.641 1.00 16.08 104 SER A O 1
ATOM 596 N N . PRO A 1 78 ? -0.505 -16.482 1.027 1.00 16.82 105 PRO A N 1
ATOM 597 C CA . PRO A 1 78 ? -1.234 -17.368 0.118 1.00 17.28 105 PRO A CA 1
ATOM 598 C C . PRO A 1 78 ? -0.352 -18.003 -0.911 1.00 18.57 105 PRO A C 1
ATOM 599 O O . PRO A 1 78 ? -0.550 -19.166 -1.268 1.00 24.78 105 PRO A O 1
ATOM 603 N N . VAL A 1 79 ? 0.615 -17.264 -1.440 1.00 17.85 106 VAL A N 1
ATOM 604 C CA . VAL A 1 79 ? 1.434 -17.758 -2.516 1.00 14.77 106 VAL A CA 1
ATOM 605 C C . VAL A 1 79 ? 2.693 -18.422 -1.955 1.00 14.63 106 VAL A C 1
ATOM 606 O O . VAL A 1 79 ? 3.073 -19.516 -2.415 1.00 11.97 106 VAL A O 1
ATOM 610 N N . ALA A 1 80 ? 3.320 -17.841 -0.950 1.00 11.40 107 ALA A N 1
ATOM 611 C CA . ALA A 1 80 ? 4.533 -18.468 -0.392 1.00 10.76 107 ALA A CA 1
ATOM 612 C C . ALA A 1 80 ? 4.265 -19.867 0.163 1.00 11.15 107 ALA A C 1
ATOM 613 O O . ALA A 1 80 ? 5.099 -20.760 0.040 1.00 9.22 107 ALA A O 1
ATOM 615 N N . GLN A 1 81 ? 3.093 -20.100 0.734 1.00 10.71 108 GLN A N 1
ATOM 616 C CA . GLN A 1 81 ? 2.776 -21.465 1.223 1.00 13.16 108 GLN A CA 1
ATOM 617 C C . GLN A 1 81 ? 2.735 -22.501 0.054 1.00 13.22 108 GLN A C 1
ATOM 618 O O . GLN A 1 81 ? 3.226 -23.636 0.211 1.00 14.90 108 GLN A O 1
ATOM 624 N N . GLN A 1 82 ? 2.260 -22.090 -1.079 1.00 12.30 109 GLN A N 1
ATOM 625 C CA . GLN A 1 82 ? 2.200 -22.954 -2.246 1.00 15.00 109 GLN A CA 1
ATOM 626 C C . GLN A 1 82 ? 3.562 -23.261 -2.824 1.00 12.18 109 GLN A C 1
ATOM 627 O O . GLN A 1 82 ? 3.697 -24.296 -3.514 1.00 10.61 109 GLN A O 1
ATOM 633 N N . HIS A 1 83 ? 4.574 -22.378 -2.640 1.00 10.30 110 HIS A N 1
ATOM 634 C CA . HIS A 1 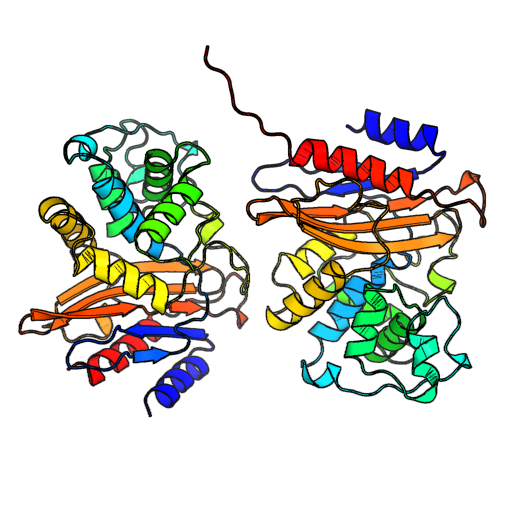83 ? 5.895 -22.550 -3.264 1.00 9.71 110 HIS A CA 1
ATOM 635 C C . HIS A 1 83 ? 6.959 -22.820 -2.237 1.00 8.40 110 HIS A C 1
ATOM 636 O O . HIS A 1 83 ? 8.145 -22.775 -2.567 1.00 8.33 110 HIS A O 1
ATOM 643 N N . VAL A 1 84 ? 6.590 -23.203 -1.009 1.00 7.83 111 VAL A N 1
ATOM 644 C CA . VAL A 1 84 ? 7.552 -23.385 0.019 1.00 8.68 111 VAL A CA 1
ATOM 645 C C . VAL A 1 84 ? 8.641 -24.416 -0.281 1.00 8.43 111 VAL A C 1
ATOM 646 O O . VAL A 1 84 ? 9.781 -24.312 0.151 1.00 9.75 111 VAL A O 1
ATOM 650 N N . GLN A 1 85 ? 8.266 -25.461 -0.998 1.00 7.57 112 GLN A N 1
ATOM 651 C CA . GLN A 1 85 ? 9.240 -26.519 -1.254 1.00 7.67 112 GLN A CA 1
ATOM 652 C C . GLN A 1 85 ? 10.170 -26.229 -2.405 1.00 8.53 112 GLN A C 1
ATOM 653 O O . GLN A 1 85 ? 11.326 -26.668 -2.418 1.00 10.25 112 GLN A O 1
ATOM 659 N N . THR A 1 86 ? 9.730 -25.456 -3.403 1.00 9.06 113 THR A N 1
ATOM 660 C CA . THR A 1 86 ? 10.512 -25.211 -4.608 1.00 10.22 113 THR A CA 1
ATOM 661 C C . THR A 1 86 ? 11.107 -23.796 -4.700 1.00 9.80 113 THR A C 1
ATOM 662 O O . THR A 1 86 ? 11.890 -23.547 -5.594 1.00 11.57 113 THR A O 1
ATOM 666 N N . GLY A 1 87 ? 10.738 -22.918 -3.804 1.00 8.80 114 GLY A N 1
ATOM 667 C CA . GLY A 1 87 ? 11.248 -21.523 -3.803 1.00 8.92 114 GLY A CA 1
ATOM 668 C C . GLY A 1 87 ? 10.442 -20.624 -4.703 1.00 8.50 114 GLY A C 1
ATOM 669 O O . GLY A 1 87 ? 9.581 -21.027 -5.437 1.00 8.58 114 GLY A O 1
ATOM 670 N N . MET A 1 88 ? 10.794 -19.335 -4.612 1.00 9.16 115 MET A N 1
ATOM 671 C CA . MET A 1 88 ? 10.194 -18.329 -5.456 1.00 8.39 115 MET A CA 1
ATOM 672 C C . MET A 1 88 ? 11.280 -17.393 -5.955 1.00 7.88 115 MET A C 1
ATOM 673 O O . MET A 1 88 ? 12.150 -17.029 -5.202 1.00 8.02 115 MET A O 1
ATOM 678 N N . THR A 1 89 ? 11.120 -16.952 -7.193 1.00 8.08 116 THR A N 1
ATOM 679 C CA . THR A 1 89 ? 12.036 -15.932 -7.698 1.00 8.32 116 THR A CA 1
ATOM 680 C C . THR A 1 89 ? 11.670 -14.590 -7.081 1.00 8.65 116 THR A C 1
ATOM 681 O O . THR A 1 89 ? 10.560 -14.358 -6.619 1.00 8.11 116 THR A O 1
ATOM 685 N N . ILE A 1 90 ? 12.640 -13.687 -7.147 1.00 8.48 117 ILE A N 1
ATOM 686 C CA . ILE A 1 90 ? 12.399 -12.282 -6.731 1.00 8.11 117 ILE A CA 1
ATOM 687 C C . ILE A 1 90 ? 11.175 -11.745 -7.473 1.00 8.32 117 ILE A C 1
ATOM 688 O O . ILE A 1 90 ? 10.301 -11.099 -6.841 1.00 7.42 117 ILE A O 1
ATOM 693 N N . GLY A 1 91 ? 11.015 -11.991 -8.768 1.00 8.35 118 GLY A N 1
ATOM 694 C CA . GLY A 1 91 ? 9.857 -11.561 -9.485 1.00 8.30 118 GLY A CA 1
ATOM 695 C C . GLY A 1 91 ? 8.563 -12.151 -9.009 1.00 8.35 118 GLY A C 1
ATOM 696 O O . GLY A 1 91 ? 7.538 -11.445 -8.842 1.00 9.73 118 GLY A O 1
ATOM 697 N N . GLN A 1 92 ? 8.575 -13.434 -8.717 1.00 8.24 119 GLN A N 1
ATOM 698 C CA . GLN A 1 92 ? 7.441 -14.065 -8.151 1.00 8.09 119 GLN A CA 1
ATOM 699 C C . GLN A 1 92 ? 7.092 -13.526 -6.763 1.00 7.36 119 GLN A C 1
ATOM 700 O O . GLN A 1 92 ? 5.925 -13.403 -6.408 1.00 7.50 119 GLN A O 1
ATOM 706 N N . LEU A 1 93 ? 8.095 -13.166 -5.973 1.00 7.25 120 LEU A N 1
ATOM 707 C CA . LEU A 1 93 ? 7.921 -12.556 -4.626 1.00 7.48 120 LEU A CA 1
ATOM 708 C C . LEU A 1 93 ? 7.257 -11.172 -4.768 1.00 7.58 120 LEU A C 1
ATOM 709 O O . LEU A 1 93 ? 6.350 -10.834 -4.002 1.00 8.05 120 LEU A O 1
ATOM 714 N N . CYS A 1 94 ? 7.689 -10.399 -5.746 1.00 6.85 121 CYS A N 1
ATOM 715 C CA . CYS A 1 94 ? 7.087 -9.059 -5.960 1.00 7.86 121 CYS A CA 1
ATOM 716 C C . CYS A 1 94 ? 5.645 -9.192 -6.339 1.00 7.57 121 CYS A C 1
ATOM 717 O O . CYS A 1 94 ? 4.750 -8.508 -5.816 1.00 7.78 121 CYS A O 1
ATOM 720 N N . ASP A 1 95 ? 5.367 -10.119 -7.283 1.00 7.98 122 ASP A N 1
ATOM 721 C CA . ASP A 1 95 ? 4.002 -10.419 -7.740 1.00 8.22 122 ASP A CA 1
ATOM 722 C C . ASP A 1 95 ? 3.125 -10.759 -6.536 1.00 8.25 122 ASP A C 1
ATOM 723 O O . ASP A 1 95 ? 2.037 -10.180 -6.289 1.00 8.60 122 ASP A O 1
ATOM 728 N N . ALA A 1 96 ? 3.599 -11.681 -5.706 1.00 7.62 123 ALA A N 1
ATOM 729 C CA . ALA A 1 96 ? 2.840 -12.165 -4.561 1.00 7.43 123 ALA A CA 1
ATOM 730 C C . ALA A 1 96 ? 2.606 -11.084 -3.517 1.00 7.08 123 ALA A C 1
ATOM 731 O O . ALA A 1 96 ? 1.538 -10.998 -2.918 1.00 7.75 123 ALA A O 1
ATOM 733 N N . ALA A 1 97 ? 3.672 -10.334 -3.230 1.00 7.29 124 ALA A N 1
ATOM 734 C CA . ALA A 1 97 ? 3.639 -9.306 -2.198 1.00 7.46 124 ALA A CA 1
ATOM 735 C C . ALA A 1 97 ? 2.567 -8.288 -2.532 1.00 7.03 124 ALA A C 1
ATOM 736 O O . ALA A 1 97 ? 1.858 -7.790 -1.621 1.00 6.94 124 ALA A O 1
ATOM 738 N N . ILE A 1 98 ? 2.452 -7.950 -3.824 1.00 7.29 125 ILE A N 1
ATOM 739 C CA . ILE A 1 98 ? 1.421 -6.996 -4.254 1.00 7.24 125 ILE A CA 1
ATOM 740 C C . ILE A 1 98 ? 0.056 -7.646 -4.421 1.00 7.97 125 ILE A C 1
ATOM 741 O O . ILE A 1 98 ? -0.923 -7.220 -3.831 1.00 8.80 125 ILE A O 1
ATOM 746 N N . ARG A 1 99 ? -0.000 -8.611 -5.312 1.00 7.58 126 ARG A N 1
ATOM 747 C CA . ARG A 1 99 ? -1.297 -9.145 -5.757 1.00 8.34 126 ARG A CA 1
ATOM 748 C C . ARG A 1 99 ? -2.056 -9.988 -4.774 1.00 8.65 126 ARG A C 1
ATOM 749 O O . ARG A 1 99 ? -3.256 -10.072 -4.872 1.00 9.02 126 ARG A O 1
ATOM 757 N N . TYR A 1 100 ? -1.343 -10.632 -3.878 1.00 7.93 127 TYR A N 1
ATOM 758 C CA . TYR A 1 100 ? -1.943 -11.443 -2.814 1.00 8.35 127 TYR A CA 1
ATOM 759 C C . TYR A 1 100 ? -1.597 -10.968 -1.449 1.00 8.10 127 TYR A C 1
ATOM 760 O O . TYR A 1 100 ? -1.847 -11.604 -0.438 1.00 9.78 127 TYR A O 1
ATOM 769 N N . SER A 1 101 ? -0.966 -9.785 -1.372 1.00 8.37 128 SER A N 1
ATOM 770 C CA . SER A 1 101 ? -0.549 -9.232 -0.116 1.00 8.81 128 SER A CA 1
ATOM 771 C C . SER A 1 101 ? 0.242 -10.242 0.740 1.00 9.28 128 SER A C 1
ATOM 772 O O . SER A 1 101 ? 0.130 -10.286 1.978 1.00 9.75 128 SER A O 1
ATOM 775 N N . ASP A 1 102 ? 1.137 -10.974 0.085 1.00 8.87 129 ASP A N 1
ATOM 776 C CA . ASP A 1 102 ? 1.799 -12.084 0.772 1.00 8.55 129 ASP A CA 1
ATOM 777 C C . ASP A 1 102 ? 2.805 -11.572 1.764 1.00 7.67 129 ASP A C 1
ATOM 778 O O . ASP A 1 102 ? 3.741 -10.894 1.337 1.00 8.70 129 ASP A O 1
ATOM 783 N N . GLY A 1 103 ? 2.671 -11.941 3.015 1.00 8.29 130 GLY A N 1
ATOM 784 C CA . GLY A 1 103 ? 3.553 -11.407 4.051 1.00 8.12 130 GLY A CA 1
ATOM 785 C C . GLY A 1 103 ? 4.909 -12.005 4.072 1.00 8.53 130 GLY A C 1
ATOM 786 O O . GLY A 1 103 ? 5.920 -11.326 4.340 1.00 8.26 130 GLY A O 1
ATOM 787 N N . THR A 1 104 ? 5.003 -13.297 3.768 1.00 7.97 131 THR A N 1
ATOM 788 C CA . THR A 1 104 ? 6.336 -13.962 3.687 1.00 8.22 131 THR A CA 1
ATOM 789 C C . THR A 1 104 ? 7.076 -13.380 2.504 1.00 7.97 131 THR A C 1
ATOM 790 O O . THR A 1 104 ? 8.283 -13.118 2.576 1.00 7.50 131 THR A O 1
ATOM 794 N N . ALA A 1 105 ? 6.387 -13.202 1.385 1.00 7.84 132 ALA A N 1
ATOM 795 C CA . ALA A 1 105 ? 7.019 -12.604 0.196 1.00 7.61 132 ALA A CA 1
ATOM 796 C C . ALA A 1 105 ? 7.606 -11.243 0.596 1.00 7.50 132 ALA A C 1
ATOM 797 O O . ALA A 1 105 ? 8.753 -10.909 0.247 1.00 7.85 132 ALA A O 1
ATOM 799 N N . ALA A 1 106 ? 6.827 -10.457 1.321 1.00 7.47 133 ALA A N 1
ATOM 800 C CA . ALA A 1 106 ? 7.311 -9.158 1.741 1.00 7.25 133 ALA A CA 1
ATOM 801 C C . ALA A 1 106 ? 8.526 -9.287 2.635 1.00 7.71 133 ALA A C 1
ATOM 802 O O . ALA A 1 106 ? 9.507 -8.509 2.486 1.00 8.06 133 ALA A O 1
ATOM 804 N N . ASN A 1 107 ? 8.518 -10.189 3.614 1.00 7.35 134 ASN A N 1
ATOM 805 C CA . ASN A 1 107 ? 9.654 -10.334 4.488 1.00 7.03 134 ASN A CA 1
ATOM 806 C C . ASN A 1 107 ? 10.887 -10.785 3.724 1.00 7.69 134 ASN A C 1
ATOM 807 O O . ASN A 1 107 ? 11.999 -10.315 4.018 1.00 7.73 134 ASN A O 1
ATOM 812 N N . LEU A 1 108 ? 10.716 -11.662 2.747 1.00 6.97 135 LEU A N 1
ATOM 813 C CA . LEU A 1 108 ? 11.865 -12.052 1.913 1.00 7.19 135 LEU A CA 1
ATOM 814 C C . LEU A 1 108 ? 12.435 -10.907 1.087 1.00 7.22 135 LEU A C 1
ATOM 815 O O . LEU A 1 108 ? 13.617 -10.783 0.877 1.00 8.13 135 LEU A O 1
ATOM 820 N N . LEU A 1 109 ? 11.551 -10.034 0.581 1.00 6.99 136 LEU A N 1
ATOM 821 C CA . LEU A 1 109 ? 11.957 -8.865 -0.162 1.00 6.35 136 LEU A CA 1
ATOM 822 C C . LEU A 1 109 ? 12.676 -7.902 0.766 1.00 6.44 136 LEU A C 1
ATOM 823 O O . LEU A 1 109 ? 13.656 -7.277 0.335 1.00 7.31 136 LEU A O 1
ATOM 828 N N . LEU A 1 110 ? 12.222 -7.714 1.981 1.00 6.79 137 LEU A N 1
ATOM 829 C CA . LEU A 1 110 ? 12.923 -6.887 2.950 1.00 6.99 137 LEU A CA 1
ATOM 830 C C . LEU A 1 110 ? 14.337 -7.409 3.157 1.00 7.77 137 LEU A C 1
ATOM 831 O O . LEU A 1 110 ? 15.303 -6.640 3.192 1.00 7.80 137 LEU A O 1
ATOM 836 N N . ALA A 1 111 ? 14.486 -8.734 3.266 1.00 7.15 138 ALA A N 1
ATOM 837 C CA . ALA A 1 111 ? 15.821 -9.304 3.448 1.00 8.16 138 ALA A CA 1
ATOM 838 C C . ALA A 1 111 ? 16.654 -9.145 2.210 1.00 8.07 138 ALA A C 1
ATOM 839 O O . ALA A 1 111 ? 17.894 -8.875 2.289 1.00 9.47 138 ALA A O 1
ATOM 841 N N . ASP A 1 112 ? 16.061 -9.267 1.030 1.00 8.07 139 ASP A N 1
ATOM 842 C CA . ASP A 1 112 ? 16.790 -8.987 -0.195 1.00 8.72 139 ASP A CA 1
ATOM 843 C C . ASP A 1 112 ? 17.303 -7.569 -0.244 1.00 8.51 139 ASP A C 1
ATOM 844 O O . ASP A 1 112 ? 18.417 -7.301 -0.687 1.00 11.01 139 ASP A O 1
ATOM 849 N N . LEU A 1 113 ? 16.499 -6.620 0.218 1.00 7.82 140 LEU A N 1
ATOM 850 C CA . LEU A 1 113 ? 16.863 -5.188 0.143 1.00 7.34 140 LEU A CA 1
ATOM 851 C C . LEU A 1 113 ? 17.931 -4.840 1.168 1.00 7.83 140 LEU A C 1
ATOM 852 O O . LEU A 1 113 ? 18.863 -4.082 0.812 1.00 9.80 140 LEU A O 1
ATOM 857 N N . GLY A 1 114 ? 17.782 -5.251 2.417 1.00 7.95 141 GLY A N 1
ATOM 858 C CA . GLY A 1 114 ? 18.660 -4.808 3.507 1.00 9.85 141 GLY A CA 1
ATOM 859 C C . GLY A 1 114 ? 19.375 -5.847 4.303 1.00 11.18 141 GLY A C 1
ATOM 860 O O . GLY A 1 114 ? 20.045 -5.470 5.261 1.00 12.69 141 GLY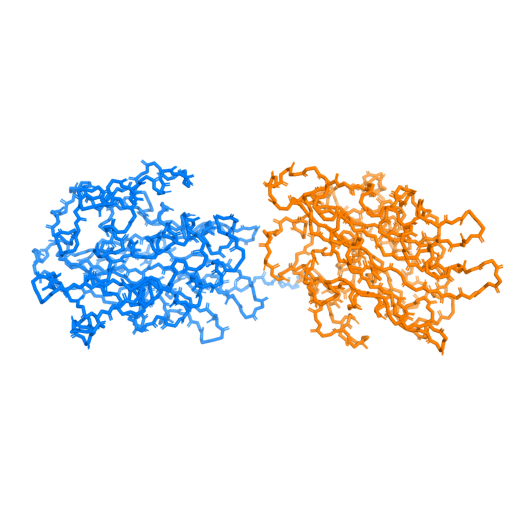 A O 1
ATOM 861 N N . GLY A 1 115 ? 19.299 -7.091 3.861 1.00 12.11 142 GLY A N 1
ATOM 862 C CA . GLY A 1 115 ? 19.916 -8.207 4.623 1.00 15.00 142 GLY A CA 1
ATOM 863 C C . GLY A 1 115 ? 19.058 -8.619 5.767 1.00 16.62 142 GLY A C 1
ATOM 864 O O . GLY A 1 115 ? 18.066 -7.968 6.151 1.00 16.67 142 GLY A O 1
ATOM 865 N N . PRO A 1 116 ? 19.377 -9.792 6.376 1.00 25.05 143 PRO A N 1
ATOM 866 C CA . PRO A 1 116 ? 18.550 -10.228 7.514 1.00 27.17 143 PRO A CA 1
ATOM 867 C C . PRO A 1 116 ? 18.257 -9.159 8.579 1.00 27.84 143 PRO A C 1
ATOM 868 O O . PRO A 1 116 ? 17.111 -8.956 8.940 1.00 31.71 143 PRO A O 1
ATOM 872 N N . GLY A 1 117 ? 19.247 -8.473 9.100 1.00 27.05 144 GLY A N 1
ATOM 873 C CA . GLY A 1 117 ? 18.916 -7.478 10.137 1.00 27.64 144 GLY A CA 1
ATOM 874 C C . GLY A 1 117 ? 18.325 -6.120 9.710 1.00 22.52 144 GLY A C 1
ATOM 875 O O . GLY A 1 117 ? 17.873 -5.324 10.534 1.00 21.32 144 GLY A O 1
ATOM 876 N N . GLY A 1 118 ? 18.426 -5.837 8.437 1.00 20.51 145 GLY A N 1
ATOM 877 C CA . GLY A 1 118 ? 18.470 -4.482 7.968 1.00 16.82 145 GLY A CA 1
ATOM 878 C C . GLY A 1 118 ? 17.310 -4.116 7.056 1.00 12.03 145 GLY A C 1
ATOM 879 O O . GLY A 1 118 ? 17.352 -2.992 6.534 1.00 11.39 145 GLY A O 1
ATOM 880 N N . GLY A 1 119 ? 16.378 -5.004 6.802 1.00 10.44 146 GLY A N 1
ATOM 881 C CA . GLY A 1 119 ? 15.404 -4.713 5.765 1.00 10.31 146 GLY A CA 1
ATOM 882 C C . GLY A 1 119 ? 14.439 -3.587 6.098 1.00 8.80 146 GLY A C 1
ATOM 883 O O . GLY A 1 119 ? 14.166 -2.741 5.215 1.00 9.08 146 GLY A O 1
ATOM 884 N N . THR A 1 120 ? 13.967 -3.469 7.323 1.00 8.59 147 THR A N 1
ATOM 885 C CA . THR A 1 120 ? 13.048 -2.370 7.628 1.00 8.89 147 THR A CA 1
ATOM 886 C C . THR A 1 120 ? 13.704 -1.013 7.563 1.00 7.56 147 THR A C 1
ATOM 887 O O . THR A 1 120 ? 13.127 -0.063 7.054 1.00 7.91 147 THR A O 1
ATOM 891 N N . ALA A 1 121 ? 14.967 -0.937 8.002 1.00 6.70 148 ALA A N 1
ATOM 892 C CA . ALA A 1 121 ? 15.703 0.312 7.847 1.00 6.54 148 ALA A CA 1
ATOM 893 C C . ALA A 1 121 ? 15.934 0.650 6.422 1.00 6.84 148 ALA A C 1
ATOM 894 O O . ALA A 1 121 ? 15.806 1.826 6.028 1.00 7.26 148 ALA A O 1
ATOM 896 N N . ALA A 1 122 ? 16.288 -0.341 5.615 1.00 7.21 149 ALA A N 1
ATOM 897 C CA . ALA A 1 122 ? 16.546 -0.123 4.233 1.00 7.15 149 ALA A CA 1
ATOM 898 C C . ALA A 1 122 ? 15.293 0.307 3.465 1.00 6.57 149 ALA A C 1
ATOM 899 O O . ALA A 1 122 ? 15.361 1.212 2.608 1.00 6.86 149 ALA A O 1
ATOM 901 N N . PHE A 1 123 ? 14.150 -0.296 3.803 1.00 6.18 150 PHE A N 1
ATOM 902 C CA . PHE A 1 123 ? 12.904 0.118 3.180 1.00 6.32 150 PHE A CA 1
ATOM 903 C C . PHE A 1 123 ? 12.569 1.557 3.554 1.00 5.50 150 PHE A C 1
ATOM 904 O O . PHE A 1 123 ? 12.214 2.367 2.651 1.00 6.45 150 PHE A O 1
ATOM 912 N N . THR A 1 124 ? 12.690 1.889 4.806 1.00 5.57 151 THR A N 1
ATOM 913 C CA . THR A 1 124 ? 12.518 3.261 5.257 1.00 5.85 151 THR A CA 1
ATOM 914 C C . THR A 1 124 ? 13.433 4.216 4.504 1.00 6.20 151 THR A C 1
ATOM 915 O O . THR A 1 124 ? 12.986 5.279 4.041 1.00 6.40 151 THR A O 1
ATOM 919 N N . GLY A 1 125 ? 14.667 3.780 4.291 1.00 5.93 152 GLY A N 1
ATOM 920 C CA . GLY A 1 125 ? 15.618 4.550 3.537 1.00 5.89 152 GLY A CA 1
ATOM 921 C C . GLY A 1 125 ? 15.265 4.759 2.105 1.00 6.14 152 GLY A C 1
ATOM 922 O O . GLY A 1 125 ? 15.554 5.848 1.522 1.00 6.73 152 GLY A O 1
ATOM 923 N N . TYR A 1 126 ? 14.589 3.839 1.472 1.00 5.52 153 TYR A N 1
ATOM 924 C CA . TYR A 1 126 ? 14.073 4.050 0.128 1.00 5.70 153 TYR A CA 1
ATOM 925 C C . TYR A 1 126 ? 13.085 5.184 0.139 1.00 5.64 153 TYR A C 1
ATOM 926 O O . TYR A 1 126 ? 13.112 6.062 -0.723 1.00 6.47 153 TYR A O 1
ATOM 935 N N . LEU A 1 127 ? 12.176 5.151 1.088 1.00 5.52 154 LEU A N 1
ATOM 936 C CA . LEU A 1 127 ? 11.261 6.305 1.216 1.00 5.68 154 LEU A CA 1
ATOM 937 C C . LEU A 1 127 ? 11.975 7.613 1.421 1.00 5.82 154 LEU A C 1
ATOM 938 O O . LEU A 1 127 ? 11.595 8.628 0.822 1.00 6.50 154 LEU A O 1
ATOM 943 N N . ARG A 1 128 ? 13.017 7.617 2.298 1.00 6.20 155 ARG A N 1
ATOM 944 C CA . ARG A 1 128 ? 13.815 8.844 2.487 1.00 6.41 155 ARG A CA 1
ATOM 945 C C . ARG A 1 128 ? 14.454 9.289 1.187 1.00 6.88 155 ARG A C 1
ATOM 946 O O . ARG A 1 128 ? 14.493 10.478 0.915 1.00 6.29 155 ARG A O 1
ATOM 954 N N . SER A 1 129 ? 14.838 8.370 0.334 1.00 6.24 156 SER A N 1
ATOM 955 C CA . SER A 1 129 ? 15.462 8.697 -0.942 1.00 7.30 156 SER A CA 1
ATOM 956 C C . SER A 1 129 ? 14.488 9.360 -1.881 1.00 7.92 156 SER A C 1
ATOM 957 O O . SER A 1 129 ? 14.924 10.081 -2.801 1.00 9.20 156 SER A O 1
ATOM 960 N N . LEU A 1 130 ? 13.182 9.118 -1.708 1.00 7.37 157 LEU A N 1
ATOM 961 C CA . LEU A 1 130 ? 12.106 9.761 -2.404 1.00 7.92 157 LEU A CA 1
ATOM 962 C C . LEU A 1 130 ? 11.682 11.056 -1.759 1.00 7.35 157 LEU A C 1
ATOM 963 O O . LEU A 1 130 ? 10.751 11.670 -2.273 1.00 8.71 157 LEU A O 1
ATOM 968 N N . GLY A 1 131 ? 12.315 11.502 -0.719 1.00 6.13 158 GLY A N 1
ATOM 969 C CA . GLY A 1 131 ? 11.919 12.715 -0.051 1.00 6.10 158 GLY A CA 1
ATOM 970 C C . GLY A 1 131 ? 10.861 12.601 0.983 1.00 6.50 158 GLY A C 1
ATOM 971 O O . GLY A 1 131 ? 10.342 13.626 1.484 1.00 7.26 158 GLY A O 1
ATOM 972 N N . ASP A 1 132 ? 10.446 11.385 1.350 1.00 6.36 159 ASP A N 1
ATOM 973 C CA . ASP A 1 132 ? 9.491 11.181 2.420 1.00 6.64 159 ASP A CA 1
ATOM 974 C C . ASP A 1 132 ? 10.235 11.065 3.755 1.00 7.02 159 ASP A C 1
ATOM 975 O O . ASP A 1 132 ? 10.924 10.033 3.965 1.00 7.39 159 ASP A O 1
ATOM 980 N N . THR A 1 133 ? 10.110 12.071 4.616 1.00 7.49 160 THR A N 1
ATOM 981 C CA . THR A 1 133 ? 10.769 12.069 5.883 1.00 8.13 160 THR A CA 1
ATOM 982 C C . THR A 1 133 ? 9.859 11.633 6.989 1.00 8.83 160 THR A C 1
ATOM 983 O O . THR A 1 133 ? 10.251 11.631 8.146 1.00 10.37 160 THR A O 1
ATOM 987 N N . VAL A 1 134 ? 8.632 11.293 6.645 1.00 6.84 161 VAL A N 1
ATOM 988 C CA . VAL A 1 134 ? 7.568 11.019 7.624 1.00 7.05 161 VAL A CA 1
ATOM 989 C C . VAL A 1 134 ? 7.385 9.540 7.908 1.00 6.39 161 VAL A C 1
ATOM 990 O O . VAL A 1 134 ? 7.311 9.114 9.083 1.00 7.41 161 VAL A O 1
ATOM 994 N N . SER A 1 135 ? 7.260 8.763 6.858 1.00 6.64 162 SER A N 1
ATOM 995 C CA . SER A 1 135 ? 6.905 7.359 7.061 1.00 6.58 162 SER A CA 1
ATOM 996 C C . SER A 1 135 ? 8.003 6.573 7.721 1.00 6.25 162 SER A C 1
ATOM 997 O O . SER A 1 135 ? 9.206 6.941 7.569 1.00 7.02 162 SER A O 1
ATOM 1000 N N . ARG A 1 136 ? 7.676 5.492 8.409 1.00 6.76 163 ARG A N 1
ATOM 1001 C CA . ARG A 1 136 ? 8.728 4.628 8.944 1.00 6.26 163 ARG A CA 1
ATOM 1002 C C . ARG A 1 136 ? 8.233 3.210 9.030 1.00 6.68 163 ARG A C 1
ATOM 1003 O O . ARG A 1 136 ? 7.069 2.957 9.431 1.00 7.38 163 ARG A O 1
ATOM 1011 N N . LEU A 1 137 ? 9.127 2.266 8.785 1.00 5.80 164 LEU A N 1
ATOM 1012 C CA . LEU A 1 137 ? 8.813 0.830 9.009 1.00 6.76 164 LEU A CA 1
ATOM 1013 C C . LEU A 1 137 ? 9.865 0.361 10.003 1.00 6.34 164 LEU A C 1
ATOM 1014 O O . LEU A 1 137 ? 11.058 0.581 9.824 1.00 7.89 164 LEU A O 1
ATOM 1019 N N . ASP A 1 138 ? 9.360 -0.356 11.019 1.00 6.92 165 ASP A N 1
ATOM 1020 C CA . ASP A 1 138 ? 10.187 -0.789 12.182 1.00 7.75 165 ASP A CA 1
ATOM 1021 C C . ASP A 1 138 ? 10.155 -2.231 12.395 1.00 9.56 165 ASP A C 1
ATOM 1022 O O . ASP A 1 138 ? 11.029 -2.738 13.114 1.00 13.12 165 ASP A O 1
ATOM 1027 N N . ALA A 1 139 ? 9.159 -2.889 11.988 1.00 9.26 166 ALA A N 1
ATOM 1028 C CA . ALA A 1 139 ? 8.950 -4.356 12.159 1.00 8.66 166 ALA A CA 1
ATOM 1029 C C . ALA A 1 139 ? 8.600 -4.990 10.835 1.00 9.29 166 ALA A C 1
ATOM 1030 O O . ALA A 1 139 ? 8.214 -4.278 9.881 1.00 9.15 166 ALA A O 1
ATOM 1032 N N . GLU A 1 140 ? 8.761 -6.315 10.756 1.00 10.72 167 GLU A N 1
ATOM 1033 C CA . GLU A 1 140 ? 8.351 -7.088 9.596 1.00 12.02 167 GLU A CA 1
ATOM 1034 C C . GLU A 1 140 ? 6.987 -7.702 9.818 1.00 11.29 167 GLU A C 1
ATOM 1035 O O . GLU A 1 140 ? 6.326 -7.383 10.813 1.00 9.96 167 GLU A O 1
ATOM 1041 N N . GLU A 1 141 ? 6.519 -8.494 8.851 1.00 11.10 168 GLU A N 1
ATOM 1042 C CA . GLU A 1 141 ? 5.210 -9.129 9.028 1.00 11.53 168 GLU A CA 1
ATOM 1043 C C . GLU A 1 141 ? 5.350 -10.322 9.981 1.00 11.22 168 GLU A C 1
ATOM 1044 O O . GLU A 1 141 ? 6.315 -11.049 9.892 1.00 11.42 168 GLU A O 1
ATOM 1050 N N . PRO A 1 142 ? 4.400 -10.529 10.880 1.00 12.00 169 PRO A N 1
ATOM 1051 C CA . PRO A 1 142 ? 3.139 -9.779 11.096 1.00 11.03 169 PRO A CA 1
ATOM 1052 C C . PRO A 1 142 ? 3.168 -8.705 12.156 1.00 9.70 169 PRO A C 1
ATOM 1053 O O . PRO A 1 142 ? 2.167 -7.975 12.380 1.00 10.04 169 PRO A O 1
ATOM 1057 N N . GLU A 1 143 ? 4.286 -8.560 12.815 1.00 10.12 170 GLU A N 1
ATOM 1058 C CA . GLU A 1 143 ? 4.397 -7.601 13.941 1.00 10.20 170 GLU A CA 1
ATOM 1059 C C . GLU A 1 143 ? 4.079 -6.176 13.591 1.00 9.53 170 GLU A C 1
ATOM 1060 O O . GLU A 1 143 ? 3.532 -5.409 14.405 1.00 10.94 170 GLU A O 1
ATOM 1066 N N . LEU A 1 144 ? 4.298 -5.804 12.313 1.00 9.11 171 LEU A N 1
ATOM 1067 C CA . LEU A 1 144 ? 4.033 -4.384 11.934 1.00 8.48 171 LEU A CA 1
ATOM 1068 C C . LEU A 1 144 ? 2.565 -4.016 11.953 1.00 8.92 171 LEU A C 1
ATOM 1069 O O . LEU A 1 144 ? 2.239 -2.848 11.865 1.00 9.30 171 LEU A O 1
ATOM 1074 N N . ASN A 1 145 ? 1.675 -5.008 12.098 1.00 9.19 172 ASN A N 1
ATOM 1075 C CA . ASN A 1 145 ? 0.220 -4.728 12.165 1.00 10.16 172 ASN A CA 1
ATOM 1076 C C . ASN A 1 145 ? -0.284 -4.477 13.550 1.00 11.19 172 ASN A C 1
ATOM 1077 O O . ASN A 1 145 ? -1.474 -4.132 13.733 1.00 11.74 172 ASN A O 1
ATOM 1082 N N . ARG A 1 146 ? 0.594 -4.615 14.546 1.00 10.80 173 ARG A N 1
ATOM 1083 C CA . ARG A 1 146 ? 0.180 -4.786 15.935 1.00 11.65 173 ARG A CA 1
ATOM 1084 C C . ARG A 1 146 ? 0.547 -3.660 16.873 1.00 12.05 173 ARG A C 1
ATOM 1085 O O . ARG A 1 146 ? 0.257 -3.767 18.095 1.00 13.57 173 ARG A O 1
ATOM 1093 N N . ASP A 1 147 ? 1.156 -2.581 16.412 1.00 10.11 174 ASP A N 1
ATOM 1094 C CA . ASP A 1 147 ? 1.537 -1.496 17.314 1.00 11.05 174 ASP A CA 1
ATOM 1095 C C . ASP A 1 147 ? 0.271 -0.838 17.851 1.00 10.19 174 ASP A C 1
ATOM 1096 O O . ASP A 1 147 ? -0.761 -0.808 17.162 1.00 9.68 174 ASP A O 1
ATOM 1101 N N . PRO A 1 148 ? 0.274 -0.302 19.055 1.00 10.05 175 PRO A N 1
ATOM 1102 C CA . PRO A 1 148 ? -0.964 0.307 19.512 1.00 11.64 175 PRO A CA 1
ATOM 1103 C C . PRO A 1 148 ? -1.292 1.602 18.750 1.00 10.69 175 PRO A C 1
ATOM 1104 O O . PRO A 1 148 ? -0.391 2.248 18.173 1.00 10.29 175 PRO A O 1
ATOM 1108 N N . PRO A 1 149 ? -2.571 2.022 18.758 1.00 11.02 176 PRO A N 1
ATOM 1109 C CA . PRO A 1 149 ? -2.912 3.325 18.333 1.00 11.68 176 PRO A CA 1
ATOM 1110 C C . PRO A 1 149 ? -1.999 4.381 18.900 1.00 12.52 176 PRO A C 1
ATOM 1111 O O . PRO A 1 149 ? -1.695 4.331 20.089 1.00 12.80 176 PRO A O 1
ATOM 1115 N N . GLY A 1 150 ? -1.524 5.360 18.133 1.00 12.23 177 GLY A N 1
ATOM 1116 C CA . GLY A 1 150 ? -0.638 6.395 18.556 1.00 11.82 177 GLY A CA 1
ATOM 1117 C C . GLY A 1 150 ? 0.858 6.122 18.466 1.00 11.52 177 GLY A C 1
ATOM 1118 O O . GLY A 1 150 ? 1.637 7.060 18.450 1.00 13.77 177 GLY A O 1
ATOM 1119 N N . ASP A 1 151 ? 1.254 4.861 18.472 1.00 9.87 178 ASP A N 1
ATOM 1120 C CA . ASP A 1 151 ? 2.665 4.538 18.316 1.00 9.80 178 ASP A CA 1
ATOM 1121 C C . ASP A 1 151 ? 3.074 4.962 16.910 1.00 9.91 178 ASP A C 1
ATOM 1122 O O . ASP A 1 151 ? 2.345 4.608 15.930 1.00 10.23 178 ASP A O 1
ATOM 1127 N N . GLU A 1 152 ? 4.152 5.677 16.764 1.00 10.06 179 GLU A N 1
ATOM 1128 C CA . GLU A 1 152 ? 4.577 6.136 15.462 1.00 9.68 179 GLU A CA 1
ATOM 1129 C C . GLU A 1 152 ? 5.277 5.026 14.635 1.00 8.89 179 GLU A C 1
ATOM 1130 O O . GLU A 1 152 ? 5.498 5.188 13.434 1.00 9.17 179 GLU A O 1
ATOM 1136 N N . ARG A 1 153 ? 5.684 3.935 15.272 1.00 8.65 180 ARG A N 1
ATOM 1137 C CA . ARG A 1 153 ? 6.314 2.865 14.532 1.00 8.14 180 ARG A CA 1
ATOM 1138 C C . ARG A 1 153 ? 5.382 2.323 13.473 1.00 7.44 180 ARG A C 1
ATOM 1139 O O . ARG A 1 153 ? 4.202 2.210 13.691 1.00 7.94 180 ARG A O 1
ATOM 1147 N N . ASP A 1 154 ? 5.955 1.913 12.357 1.00 6.30 181 ASP A N 1
ATOM 1148 C CA . ASP A 1 154 ? 5.233 1.236 11.313 1.00 6.26 181 ASP A CA 1
ATOM 1149 C C . ASP A 1 154 ? 4.092 2.115 10.729 1.00 6.04 181 ASP A C 1
ATOM 1150 O O . ASP A 1 154 ? 3.100 1.577 10.277 1.00 6.87 181 ASP A O 1
ATOM 1155 N N . THR A 1 155 ? 4.246 3.435 10.734 1.00 5.92 182 THR A N 1
ATOM 1156 C CA . THR A 1 155 ? 3.216 4.358 10.259 1.00 5.93 182 THR A CA 1
ATOM 1157 C C . THR A 1 155 ? 3.637 5.177 9.079 1.00 6.26 182 THR A C 1
ATOM 1158 O O . THR A 1 155 ? 4.812 5.403 8.789 1.00 6.12 182 THR A O 1
ATOM 1162 N N . THR A 1 156 ? 2.610 5.583 8.317 1.00 5.88 183 THR A N 1
ATOM 1163 C CA . THR A 1 156 ? 2.718 6.624 7.294 1.00 6.03 183 THR A CA 1
ATOM 1164 C C . THR A 1 156 ? 1.595 7.588 7.507 1.00 5.68 183 THR A C 1
ATOM 1165 O O . THR A 1 156 ? 0.902 7.562 8.542 1.00 6.93 183 THR A O 1
ATOM 1169 N N . THR A 1 157 ? 1.412 8.522 6.603 1.00 6.13 184 THR A N 1
ATOM 1170 C CA . THR A 1 157 ? 0.244 9.407 6.575 1.00 6.36 184 THR A CA 1
ATOM 1171 C C . THR A 1 157 ? -0.415 9.293 5.216 1.00 6.70 184 THR A C 1
ATOM 1172 O O . THR A 1 157 ? 0.242 8.948 4.250 1.00 5.98 184 THR A O 1
ATOM 1176 N N . PRO A 1 158 ? -1.701 9.609 5.099 1.00 6.79 185 PRO A N 1
ATOM 1177 C CA . PRO A 1 158 ? -2.311 9.601 3.744 1.00 7.06 185 PRO A CA 1
ATOM 1178 C C . PRO A 1 158 ? -1.553 10.516 2.810 1.00 7.24 185 PRO A C 1
ATOM 1179 O O . PRO A 1 158 ? -1.297 10.135 1.638 1.00 6.64 185 PRO A O 1
ATOM 1183 N N . HIS A 1 159 ? -1.177 11.701 3.305 1.00 7.12 186 HIS A N 1
ATOM 1184 C CA A HIS A 1 159 ? -0.331 12.546 2.467 0.50 6.58 186 HIS A CA 1
ATOM 1185 C CA B HIS A 1 159 ? -0.323 12.638 2.502 0.50 6.93 186 HIS A CA 1
ATOM 1186 C C . HIS A 1 159 ? 1.056 11.942 1.936 1.00 6.66 186 HIS A C 1
ATOM 1187 O O . HIS A 1 159 ? 1.379 11.850 0.746 1.00 6.62 186 HIS A O 1
ATOM 1200 N N . ALA A 1 160 ? 1.766 11.325 2.921 1.00 5.62 187 ALA A N 1
ATOM 1201 C CA . ALA A 1 160 ? 3.042 10.763 2.569 1.00 5.39 187 ALA A CA 1
ATOM 1202 C C . ALA A 1 160 ? 2.946 9.609 1.610 1.00 5.44 187 ALA A C 1
ATOM 1203 O O . ALA A 1 160 ? 3.697 9.547 0.632 1.00 5.45 187 ALA A O 1
ATOM 1205 N N . ILE A 1 161 ? 2.058 8.644 1.905 1.00 5.40 188 ILE A N 1
ATOM 1206 C CA . ILE A 1 161 ? 1.989 7.491 1.053 1.00 6.06 188 ILE A CA 1
ATOM 1207 C C . ILE A 1 161 ? 1.437 7.796 -0.332 1.00 5.62 188 ILE A C 1
ATOM 1208 O O . ILE A 1 161 ? 1.879 7.221 -1.335 1.00 5.77 188 ILE A O 1
ATOM 1213 N N . ALA A 1 162 ? 0.501 8.735 -0.416 1.00 5.62 189 ALA A N 1
ATOM 1214 C CA . ALA A 1 162 ? -0.003 9.091 -1.736 1.00 5.77 189 ALA A CA 1
ATOM 1215 C C . ALA A 1 162 ? 1.059 9.742 -2.553 1.00 5.15 189 ALA A C 1
ATOM 1216 O O . ALA A 1 162 ? 1.168 9.469 -3.755 1.00 5.47 189 ALA A O 1
ATOM 1218 N N . LEU A 1 163 ? 1.888 10.610 -1.933 1.00 5.13 190 LEU A N 1
ATOM 1219 C CA . LEU A 1 163 ? 2.928 11.297 -2.708 1.00 5.84 190 LEU A CA 1
ATOM 1220 C C . LEU A 1 163 ? 4.041 10.347 -3.112 1.00 5.56 190 LEU A C 1
ATOM 1221 O O . LEU A 1 163 ? 4.586 10.470 -4.201 1.00 6.72 190 LEU A O 1
ATOM 1226 N N . VAL A 1 164 ? 4.299 9.316 -2.294 1.00 5.22 191 VAL A N 1
ATOM 1227 C CA . VAL A 1 164 ? 5.223 8.274 -2.704 1.00 5.38 191 VAL A CA 1
ATOM 1228 C C . VAL A 1 164 ? 4.661 7.487 -3.870 1.00 5.40 191 VAL A C 1
ATOM 1229 O O . VAL A 1 164 ? 5.351 7.302 -4.903 1.00 5.54 191 VAL A O 1
ATOM 1233 N N . LEU A 1 165 ? 3.399 7.076 -3.759 1.00 5.13 192 LEU A N 1
ATOM 1234 C CA . LEU A 1 165 ? 2.830 6.294 -4.874 1.00 5.49 192 LEU A CA 1
ATOM 1235 C C . LEU A 1 165 ? 2.758 7.109 -6.160 1.00 6.26 192 LEU A C 1
ATOM 1236 O O . LEU A 1 165 ? 3.005 6.564 -7.264 1.00 6.11 192 LEU A O 1
ATOM 1241 N N . GLN A 1 166 ? 2.482 8.402 -6.044 1.00 5.77 193 GLN A N 1
ATOM 1242 C CA . GLN A 1 166 ? 2.486 9.270 -7.198 1.00 6.23 193 GLN A CA 1
ATOM 1243 C C . GLN A 1 166 ? 3.855 9.282 -7.880 1.00 5.88 193 GLN A C 1
ATOM 1244 O O . GLN A 1 166 ? 3.911 9.136 -9.117 1.00 6.54 193 GLN A O 1
ATOM 1250 N N . GLN A 1 167 ? 4.942 9.418 -7.138 1.00 5.33 194 GLN A N 1
ATOM 1251 C CA . GLN A 1 167 ? 6.252 9.378 -7.751 1.00 5.35 194 GLN A CA 1
ATOM 1252 C C . GLN A 1 167 ? 6.537 8.046 -8.447 1.00 5.54 194 GLN A C 1
ATOM 1253 O O . GLN A 1 167 ? 7.098 8.001 -9.535 1.00 6.19 194 GLN A O 1
ATOM 1259 N N . LEU A 1 168 ? 6.115 6.965 -7.791 1.00 6.10 195 LEU A N 1
ATOM 1260 C CA . LEU A 1 168 ? 6.449 5.613 -8.326 1.00 6.28 195 LEU A CA 1
ATOM 1261 C C . LEU A 1 168 ? 5.697 5.341 -9.602 1.00 6.48 195 LEU A C 1
ATOM 1262 O O . LEU A 1 168 ? 6.242 4.688 -10.493 1.00 6.80 195 LEU A O 1
ATOM 1267 N N . VAL A 1 169 ? 4.413 5.701 -9.669 1.00 6.99 196 VAL A N 1
ATOM 1268 C CA . VAL A 1 169 ? 3.539 5.267 -10.781 1.00 7.56 196 VAL A CA 1
ATOM 1269 C C . VAL A 1 169 ? 3.397 6.373 -11.809 1.00 7.66 196 VAL A C 1
ATOM 1270 O O . VAL A 1 169 ? 3.316 6.059 -13.018 1.00 7.98 196 VAL A O 1
ATOM 1274 N N . LEU A 1 170 ? 3.288 7.614 -11.393 1.00 6.91 197 LEU A N 1
ATOM 1275 C CA . LEU A 1 170 ? 3.040 8.725 -12.308 1.00 7.03 197 LEU A CA 1
ATOM 1276 C C . LEU A 1 170 ? 4.254 9.536 -12.566 1.00 8.57 197 LEU A C 1
ATOM 1277 O O . LEU A 1 170 ? 4.258 10.240 -13.588 1.00 11.66 197 LEU A O 1
ATOM 1282 N N . GLY A 1 171 ? 5.253 9.570 -11.674 1.00 7.51 198 GLY A N 1
ATOM 1283 C CA . GLY A 1 171 ? 6.485 10.344 -11.883 1.00 7.98 198 GLY A CA 1
ATOM 1284 C C . GLY A 1 171 ? 7.640 9.511 -12.357 1.00 8.14 198 GLY A C 1
ATOM 1285 O O . GLY A 1 171 ? 7.413 8.453 -12.917 1.00 9.64 198 GLY A O 1
ATOM 1286 N N . ASN A 1 172 ? 8.850 10.054 -12.178 1.00 9.38 199 ASN A N 1
ATOM 1287 C CA . ASN A 1 172 ? 10.021 9.429 -12.756 1.00 9.81 199 ASN A CA 1
ATOM 1288 C C . ASN A 1 172 ? 10.896 8.731 -11.720 1.00 9.75 199 ASN A C 1
ATOM 1289 O O . ASN A 1 172 ? 12.088 8.512 -11.979 1.00 9.11 199 ASN A O 1
ATOM 1294 N N . ALA A 1 173 ? 10.306 8.245 -10.594 1.00 8.00 200 ALA A N 1
ATOM 1295 C CA . ALA A 1 173 ? 11.095 7.470 -9.640 1.00 8.57 200 ALA A CA 1
ATOM 1296 C C . ALA A 1 173 ? 11.645 6.187 -10.129 1.00 8.07 200 ALA A C 1
ATOM 1297 O O . ALA A 1 173 ? 12.690 5.768 -9.676 1.00 9.45 200 ALA A O 1
ATOM 1299 N N . LEU A 1 174 ? 10.985 5.576 -11.087 1.00 6.78 201 LEU A N 1
ATOM 1300 C CA . LEU A 1 174 ? 11.393 4.346 -11.706 1.00 7.87 201 LEU A CA 1
ATOM 1301 C C . LEU A 1 174 ? 11.519 4.521 -13.205 1.00 7.98 201 LEU A C 1
ATOM 1302 O O . LEU A 1 174 ? 10.706 5.194 -13.806 1.00 8.21 201 LEU A O 1
ATOM 1307 N N . PRO A 1 175 ? 12.489 3.841 -13.832 1.00 8.33 202 PRO A N 1
ATOM 1308 C CA . PRO A 1 175 ? 12.527 3.838 -15.285 1.00 8.90 202 PRO A CA 1
ATOM 1309 C C . PRO A 1 175 ? 11.313 3.157 -15.859 1.00 9.10 202 PRO A C 1
ATOM 1310 O O . PRO A 1 175 ? 10.659 2.328 -15.174 1.00 8.41 202 PRO A O 1
ATOM 1314 N N . PRO A 1 176 ? 10.963 3.439 -17.079 1.00 8.67 203 PRO A N 1
ATOM 1315 C CA . PRO A 1 176 ? 9.741 2.925 -17.614 1.00 8.95 203 PRO A CA 1
ATOM 1316 C C . PRO A 1 176 ? 9.496 1.426 -17.543 1.00 9.48 203 PRO A C 1
ATOM 1317 O O . PRO A 1 176 ? 8.359 0.991 -17.241 1.00 9.53 203 PRO A O 1
ATOM 1321 N N . ASP A 1 177 ? 10.500 0.622 -17.793 1.00 9.19 204 ASP A N 1
ATOM 1322 C CA . ASP A 1 177 ? 10.237 -0.842 -17.778 1.00 10.26 204 ASP A CA 1
ATOM 1323 C C . ASP A 1 177 ? 9.921 -1.346 -16.376 1.00 10.19 204 ASP A C 1
ATOM 1324 O O . ASP A 1 177 ? 8.985 -2.152 -16.191 1.00 9.82 204 ASP A O 1
ATOM 1329 N N . LYS A 1 178 ? 10.614 -0.830 -15.393 1.00 8.60 205 LYS A N 1
ATOM 1330 C CA . LYS A 1 178 ? 10.342 -1.194 -13.994 1.00 9.23 205 LYS A CA 1
ATOM 1331 C C . LYS A 1 178 ? 9.007 -0.609 -13.529 1.00 9.01 205 LYS A C 1
ATOM 1332 O O . LYS A 1 178 ? 8.246 -1.267 -12.839 1.00 8.29 205 LYS A O 1
ATOM 1338 N N . ARG A 1 179 ? 8.736 0.649 -13.867 1.00 7.82 206 ARG A N 1
ATOM 1339 C CA . ARG A 1 179 ? 7.446 1.270 -13.562 1.00 7.38 206 ARG A CA 1
ATOM 1340 C C . ARG A 1 179 ? 6.301 0.418 -14.108 1.00 7.50 206 ARG A C 1
ATOM 1341 O O . ARG A 1 179 ? 5.287 0.241 -13.443 1.00 7.52 206 ARG A O 1
ATOM 1349 N N . ALA A 1 180 ? 6.450 -0.105 -15.320 1.00 7.61 207 ALA A N 1
ATOM 1350 C CA . ALA A 1 180 ? 5.402 -0.875 -15.918 1.00 7.76 207 ALA A CA 1
ATOM 1351 C C . ALA A 1 180 ? 5.147 -2.187 -15.130 1.00 7.57 207 ALA A C 1
ATOM 1352 O O . ALA A 1 180 ? 3.993 -2.632 -15.064 1.00 7.37 207 ALA A O 1
ATOM 1354 N N . LEU A 1 181 ? 6.199 -2.787 -14.605 1.00 8.03 208 LEU A N 1
ATOM 1355 C CA . LEU A 1 181 ? 6.013 -3.973 -13.785 1.00 8.74 208 LEU A CA 1
ATOM 1356 C C . LEU A 1 181 ? 5.233 -3.667 -12.526 1.00 7.32 208 LEU A C 1
ATOM 1357 O O . LEU A 1 181 ? 4.263 -4.396 -12.187 1.00 7.74 208 LEU A O 1
ATOM 1362 N N . LEU A 1 182 ? 5.626 -2.606 -11.834 1.00 6.79 209 LEU A N 1
ATOM 1363 C CA . LEU A 1 182 ? 4.930 -2.219 -10.622 1.00 7.27 209 LEU A CA 1
ATOM 1364 C C . LEU A 1 182 ? 3.473 -1.939 -10.894 1.00 7.05 209 LEU A C 1
ATOM 1365 O O . LEU A 1 182 ? 2.533 -2.399 -10.174 1.00 6.55 209 LEU A O 1
ATOM 1370 N N . THR A 1 183 ? 3.221 -1.181 -11.971 1.00 6.39 210 THR A N 1
ATOM 1371 C CA . THR A 1 183 ? 1.905 -0.755 -12.346 1.00 6.60 210 THR A CA 1
ATOM 1372 C C . THR A 1 183 ? 1.016 -1.977 -12.649 1.00 6.44 210 THR A C 1
ATOM 1373 O O . THR A 1 183 ? -0.128 -2.043 -12.208 1.00 7.87 210 THR A O 1
ATOM 1377 N N . ASP A 1 184 ? 1.556 -2.940 -13.430 1.00 7.85 211 ASP A N 1
ATOM 1378 C CA . ASP A 1 184 ? 0.781 -4.131 -13.778 1.00 7.84 211 ASP A CA 1
ATOM 1379 C C . ASP A 1 184 ? 0.465 -5.031 -12.609 1.00 8.00 211 ASP A C 1
ATOM 1380 O O . ASP A 1 184 ? -0.626 -5.523 -12.429 1.00 8.57 211 ASP A O 1
ATOM 1385 N N . TRP A 1 185 ? 1.388 -5.203 -11.669 1.00 7.29 212 TRP A N 1
ATOM 1386 C CA . TRP A 1 185 ? 1.108 -5.949 -10.475 1.00 6.65 212 TRP A CA 1
ATOM 1387 C C . TRP A 1 185 ? 0.002 -5.318 -9.647 1.00 6.22 212 TRP A C 1
ATOM 1388 O O . TRP A 1 185 ? -0.953 -5.985 -9.230 1.00 7.09 212 TRP A O 1
ATOM 1399 N N . MET A 1 186 ? 0.063 -4.010 -9.428 1.00 6.13 213 MET A N 1
ATOM 1400 C CA . MET A 1 186 ? -1.012 -3.331 -8.778 1.00 6.32 213 MET A CA 1
ATOM 1401 C C . MET A 1 186 ? -2.332 -3.321 -9.554 1.00 6.43 213 MET A C 1
ATOM 1402 O O . MET A 1 186 ? -3.414 -3.445 -8.958 1.00 7.37 213 MET A O 1
ATOM 1407 N N . ALA A 1 187 ? -2.271 -3.300 -10.872 1.00 7.01 214 ALA A N 1
ATOM 1408 C CA . ALA A 1 187 ? -3.488 -3.349 -11.709 1.00 7.93 214 ALA A CA 1
ATOM 1409 C C . ALA A 1 187 ? -4.199 -4.641 -11.525 1.00 8.34 214 ALA A C 1
ATOM 1410 O O . ALA A 1 187 ? -5.463 -4.662 -11.577 1.00 10.47 214 ALA A O 1
ATOM 1412 N N . ARG A 1 188 ? -3.472 -5.718 -11.350 1.00 8.37 215 ARG A N 1
ATOM 1413 C CA . ARG A 1 188 ? -3.993 -7.066 -11.231 1.00 9.33 215 ARG A CA 1
ATOM 1414 C C . ARG A 1 188 ? -4.055 -7.534 -9.799 1.00 7.96 215 ARG A C 1
ATOM 1415 O O . ARG A 1 188 ? -4.146 -8.745 -9.491 1.00 9.51 215 ARG A O 1
ATOM 1423 N N . ASN A 1 189 ? -4.098 -6.603 -8.838 1.00 7.35 216 ASN A N 1
ATOM 1424 C CA . ASN A 1 189 ? -4.242 -6.941 -7.471 1.00 7.59 216 ASN A CA 1
ATOM 1425 C C . ASN A 1 189 ? -5.518 -7.740 -7.255 1.00 7.87 216 ASN A C 1
ATOM 1426 O O . ASN A 1 189 ? -6.556 -7.389 -7.834 1.00 9.18 216 ASN A O 1
ATOM 1431 N N . THR A 1 190 ? -5.510 -8.735 -6.413 1.00 7.76 217 THR A N 1
ATOM 1432 C CA . THR A 1 190 ? -6.705 -9.519 -6.110 1.00 7.54 217 THR A CA 1
ATOM 1433 C C . THR A 1 190 ? -7.398 -9.161 -4.836 1.00 8.32 217 THR A C 1
ATOM 1434 O O . THR A 1 190 ? -8.497 -9.690 -4.588 1.00 9.44 217 THR A O 1
ATOM 1438 N N . THR A 1 191 ? -6.849 -8.301 -3.997 1.00 7.65 218 THR A N 1
ATOM 1439 C CA . THR A 1 191 ? -7.347 -8.116 -2.629 1.00 7.14 218 THR A CA 1
ATOM 1440 C C . THR A 1 191 ? -8.169 -6.845 -2.412 1.00 7.00 218 THR A C 1
ATOM 1441 O O . THR A 1 191 ? -8.642 -6.649 -1.311 1.00 8.75 218 THR A O 1
ATOM 1445 N N . GLY A 1 192 ? -8.389 -6.046 -3.466 1.00 8.09 219 GLY A N 1
ATOM 1446 C CA . GLY A 1 192 ? -8.936 -4.727 -3.305 1.00 8.50 219 GLY A CA 1
ATOM 1447 C C . GLY A 1 192 ? -10.316 -4.493 -3.901 1.00 8.49 219 GLY A C 1
ATOM 1448 O O . GLY A 1 192 ? -10.750 -3.351 -3.982 1.00 8.29 219 GLY A O 1
ATOM 1449 N N . ALA A 1 193 ? -11.090 -5.557 -4.207 1.00 8.83 220 ALA A N 1
ATOM 1450 C CA . ALA A 1 193 ? -12.363 -5.329 -4.895 1.00 9.29 220 ALA A CA 1
ATOM 1451 C C . ALA A 1 193 ? -13.364 -4.521 -4.101 1.00 9.48 220 ALA A C 1
ATOM 1452 O O . ALA A 1 193 ? -14.215 -3.872 -4.726 1.00 11.43 220 ALA A O 1
ATOM 1454 N N . LYS A 1 194 ? -13.298 -4.589 -2.768 1.00 8.64 221 LYS A N 1
ATOM 1455 C CA . LYS A 1 194 ? -14.284 -4.017 -1.896 1.00 9.75 221 LYS A CA 1
ATOM 1456 C C . LYS A 1 194 ? -13.842 -2.664 -1.328 1.00 8.03 221 LYS A C 1
ATOM 1457 O O . LYS A 1 194 ? -14.470 -2.134 -0.470 1.00 8.84 221 LYS A O 1
ATOM 1463 N N . ARG A 1 195 ? -12.740 -2.093 -1.820 1.00 7.06 222 ARG A N 1
ATOM 1464 C CA . ARG A 1 195 ? -12.150 -0.866 -1.298 1.00 7.45 222 ARG A CA 1
ATOM 1465 C C . ARG A 1 195 ? -12.188 0.209 -2.336 1.00 7.81 222 ARG A C 1
ATOM 1466 O O . ARG A 1 195 ? -13.285 0.543 -2.836 1.00 7.26 222 ARG A O 1
ATOM 1474 N N . ILE A 1 196 ? -11.072 0.813 -2.741 1.00 6.66 223 ILE A N 1
ATOM 1475 C CA . ILE A 1 196 ? -11.157 1.964 -3.663 1.00 6.79 223 ILE A CA 1
ATOM 1476 C C . ILE A 1 196 ? -11.854 1.584 -4.978 1.00 7.10 223 ILE A C 1
ATOM 1477 O O . ILE A 1 196 ? -12.636 2.377 -5.520 1.00 7.27 223 ILE A O 1
ATOM 1482 N N . ARG A 1 197 ? -11.553 0.390 -5.491 1.00 6.63 224 ARG A N 1
ATOM 1483 C CA A ARG A 1 197 ? -12.162 -0.064 -6.778 0.50 7.33 224 ARG A CA 1
ATOM 1484 C CA B ARG A 1 197 ? -12.157 -0.080 -6.780 0.50 7.34 224 ARG A CA 1
ATOM 1485 C C . ARG A 1 197 ? -13.682 0.027 -6.724 1.00 7.92 224 ARG A C 1
ATOM 1486 O O . ARG A 1 197 ? -14.321 0.357 -7.707 1.00 9.17 224 ARG A O 1
ATOM 1501 N N . ALA A 1 198 ? -14.263 -0.329 -5.569 1.00 8.30 225 ALA A N 1
ATOM 1502 C CA . ALA A 1 198 ? -15.691 -0.287 -5.414 1.00 8.48 225 ALA A CA 1
ATOM 1503 C C . ALA A 1 198 ? -16.268 1.108 -5.476 1.00 9.68 225 ALA A C 1
ATOM 1504 O O . ALA A 1 198 ? -17.500 1.233 -5.685 1.00 11.18 225 ALA A O 1
ATOM 1506 N N . GLY A 1 199 ? -15.508 2.164 -5.308 1.00 8.31 226 GLY A N 1
ATOM 1507 C CA . GLY A 1 199 ? -15.953 3.509 -5.376 1.00 9.46 226 GLY A CA 1
ATOM 1508 C C . GLY A 1 199 ? -15.889 4.185 -6.728 1.00 9.03 226 GLY A C 1
ATOM 1509 O O . GLY A 1 199 ? -16.464 5.290 -6.857 1.00 10.21 226 GLY A O 1
ATOM 1510 N N . PHE A 1 200 ? -15.198 3.568 -7.690 1.00 9.41 227 PHE A N 1
ATOM 1511 C CA . PHE A 1 200 ? -15.002 4.176 -9.007 1.00 9.14 227 PHE A CA 1
ATOM 1512 C C . PHE A 1 200 ? -15.839 3.468 -10.076 1.00 9.49 227 PHE A C 1
ATOM 1513 O O . PHE A 1 200 ? -15.939 2.274 -10.059 1.00 9.88 227 PHE A O 1
ATOM 1521 N N . PRO A 1 201 ? -16.354 4.259 -11.036 1.00 9.18 228 PRO A N 1
ATOM 1522 C CA . PRO A 1 201 ? -17.062 3.570 -12.135 1.00 10.29 228 PRO A CA 1
ATOM 1523 C C . PRO A 1 201 ? -16.176 2.659 -12.870 1.00 10.61 228 PRO A C 1
ATOM 1524 O O . PRO A 1 201 ? -14.926 2.864 -12.925 1.00 9.73 228 PRO A O 1
ATOM 1528 N N . ALA A 1 202 ? -16.742 1.583 -13.468 1.00 10.72 229 ALA A N 1
ATOM 1529 C CA . ALA A 1 202 ? -15.982 0.540 -14.124 1.00 10.33 229 ALA A CA 1
ATOM 1530 C C . ALA A 1 202 ? -15.124 1.003 -15.272 1.00 10.33 229 ALA A C 1
ATOM 1531 O O . ALA A 1 202 ? -14.148 0.358 -15.560 1.00 12.42 229 ALA A O 1
ATOM 1533 N N . ASP A 1 203 ? -15.482 2.104 -15.932 1.00 10.52 230 ASP A N 1
ATOM 1534 C CA . ASP A 1 203 ? -14.605 2.638 -16.994 1.00 10.29 230 ASP A CA 1
ATOM 1535 C C . ASP A 1 203 ? -13.416 3.464 -16.548 1.00 12.01 230 ASP A C 1
ATOM 1536 O O . ASP A 1 203 ? -12.678 4.002 -17.399 1.00 12.17 230 ASP A O 1
ATOM 1541 N N . TRP A 1 204 ? -13.217 3.563 -15.241 1.00 10.30 231 TRP A N 1
ATOM 1542 C CA . TRP A 1 204 ? -11.956 4.125 -14.705 1.00 10.33 231 TRP A CA 1
ATOM 1543 C C . TRP A 1 204 ? -11.012 2.993 -14.417 1.00 9.85 231 TRP A C 1
ATOM 1544 O O . TRP A 1 204 ? -11.463 1.986 -13.780 1.00 12.78 231 TRP A O 1
ATOM 1555 N N . LYS A 1 205 ? -9.758 3.087 -14.820 1.00 10.21 232 LYS A N 1
ATOM 1556 C CA . LYS A 1 205 ? -8.714 2.106 -14.506 1.00 9.95 232 LYS A CA 1
ATOM 1557 C C . LYS A 1 205 ? -8.275 2.367 -13.052 1.00 8.74 232 LYS A C 1
ATOM 1558 O O . LYS A 1 205 ? -8.056 3.490 -12.630 1.00 9.84 232 LYS A O 1
ATOM 1564 N N . VAL A 1 206 ? -8.243 1.290 -12.248 1.00 7.63 233 VAL A N 1
ATOM 1565 C CA . VAL A 1 206 ? -7.772 1.374 -10.863 1.00 8.29 233 VAL A CA 1
ATOM 1566 C C . VAL A 1 206 ? -6.662 0.355 -10.694 1.00 8.34 233 VAL A C 1
ATOM 1567 O O . VAL A 1 206 ? -6.797 -0.805 -11.108 1.00 9.66 233 VAL A O 1
ATOM 1571 N N . ILE A 1 207 ? -5.565 0.783 -10.046 1.00 6.78 234 ILE A N 1
ATOM 1572 C CA . ILE A 1 207 ? -4.555 -0.130 -9.566 1.00 7.30 234 ILE A CA 1
ATOM 1573 C C . ILE A 1 207 ? -4.441 0.140 -8.071 1.00 6.74 234 ILE A C 1
ATOM 1574 O O . ILE A 1 207 ? -4.608 1.285 -7.641 1.00 6.97 234 ILE A O 1
ATOM 1579 N N . ASP A 1 208 ? -4.152 -0.855 -7.256 1.00 6.08 235 ASP A N 1
ATOM 1580 C CA . ASP A 1 208 ? -4.144 -0.610 -5.810 1.00 6.16 235 ASP A CA 1
ATOM 1581 C C . ASP A 1 208 ? -3.328 -1.609 -5.018 1.00 5.82 235 ASP A C 1
ATOM 1582 O O . ASP A 1 208 ? -2.883 -2.634 -5.523 1.00 5.87 235 ASP A O 1
ATOM 1587 N N . LYS A 1 209 ? -3.111 -1.261 -3.738 1.00 5.09 236 LYS A N 1
ATOM 1588 C CA . LYS A 1 209 ? -2.491 -2.117 -2.767 1.00 5.47 236 LYS A CA 1
ATOM 1589 C C . LYS A 1 209 ? -3.208 -1.871 -1.451 1.00 5.08 236 LYS A C 1
ATOM 1590 O O . LYS A 1 209 ? -3.210 -0.762 -0.934 1.00 5.51 236 LYS A O 1
ATOM 1596 N N . THR A 1 210 ? -3.729 -2.942 -0.889 1.00 5.76 237 THR A N 1
ATOM 1597 C CA . THR A 1 210 ? -4.516 -2.879 0.362 1.00 5.72 237 THR A CA 1
ATOM 1598 C C . THR A 1 210 ? -3.616 -2.996 1.575 1.00 6.26 237 THR A C 1
ATOM 1599 O O . THR A 1 210 ? -2.418 -3.386 1.497 1.00 6.39 237 THR A O 1
ATOM 1603 N N . GLY A 1 211 ? -4.201 -2.737 2.748 1.00 5.94 238 GLY A N 1
ATOM 1604 C CA . GLY A 1 211 ? -3.568 -3.173 4.023 1.00 6.70 238 GLY A CA 1
ATOM 1605 C C . GLY A 1 211 ? -4.602 -3.333 5.075 1.00 6.56 238 GLY A C 1
ATOM 1606 O O . GLY A 1 211 ? -5.617 -2.593 5.056 1.00 7.20 238 GLY A O 1
ATOM 1607 N N . THR A 1 212 ? -4.409 -4.305 5.955 1.00 7.28 239 THR A N 1
ATOM 1608 C CA . THR A 1 212 ? -5.371 -4.647 7.001 1.00 7.52 239 THR A CA 1
ATOM 1609 C C . THR A 1 212 ? -4.569 -5.056 8.219 1.00 8.27 239 THR A C 1
ATOM 1610 O O . THR A 1 212 ? -3.531 -5.700 8.093 1.00 9.52 239 THR A O 1
ATOM 1614 N N . GLY A 1 213 ? -5.026 -4.678 9.381 1.00 9.06 240 GLY A N 1
ATOM 1615 C CA . GLY A 1 213 ? -4.295 -4.995 10.582 1.00 9.57 240 GLY A CA 1
ATOM 1616 C C . GLY A 1 213 ? -5.169 -5.006 11.797 1.00 9.52 240 GLY A C 1
ATOM 1617 O O . GLY A 1 213 ? -6.375 -4.999 11.729 1.00 10.42 240 GLY A O 1
ATOM 1618 N N . ASP A 1 214 ? -4.519 -5.062 12.931 1.00 10.07 241 ASP A N 1
ATOM 1619 C CA . ASP A 1 214 ? -5.274 -5.095 14.177 1.00 10.48 241 ASP A CA 1
ATOM 1620 C C . ASP A 1 214 ? -5.828 -3.743 14.518 1.00 10.57 241 ASP A C 1
ATOM 1621 O O . ASP A 1 214 ? -5.616 -2.739 13.762 1.00 9.41 241 ASP A O 1
ATOM 1626 N N . TYR A 1 215 ? -6.651 -3.648 15.560 1.00 9.67 242 TYR A N 1
ATOM 1627 C CA . TYR A 1 215 ? -7.341 -2.385 15.902 1.00 10.36 242 TYR A CA 1
ATOM 1628 C C . TYR A 1 215 ? -8.264 -1.922 14.746 1.00 9.84 242 TYR A C 1
ATOM 1629 O O . TYR A 1 215 ? -8.507 -0.746 14.577 1.00 9.39 242 TYR A O 1
ATOM 1638 N N . GLY A 1 216 ? -8.762 -2.839 14.001 1.00 9.21 243 GLY A N 1
ATOM 1639 C CA . GLY A 1 216 ? -9.686 -2.552 12.943 1.00 8.86 243 GLY A CA 1
ATOM 1640 C C . GLY A 1 216 ? -9.102 -1.788 11.789 1.00 8.01 243 GLY A C 1
ATOM 1641 O O . GLY A 1 216 ? -9.848 -1.102 11.079 1.00 9.16 243 GLY A O 1
ATOM 1642 N N . ARG A 1 217 ? -7.787 -1.969 11.559 1.00 7.18 244 ARG A N 1
ATOM 1643 C CA . ARG A 1 217 ? -7.098 -1.170 10.501 1.00 6.62 244 ARG A CA 1
ATOM 1644 C C . ARG A 1 217 ? -7.475 -1.693 9.132 1.00 6.37 244 ARG A C 1
ATOM 1645 O O . ARG A 1 217 ? -7.427 -2.903 8.863 1.00 7.61 244 ARG A O 1
ATOM 1653 N N . ALA A 1 218 ? -7.829 -0.775 8.243 1.00 6.47 245 ALA A N 1
ATOM 1654 C CA . ALA A 1 218 ? -8.060 -1.086 6.862 1.00 6.08 245 ALA A CA 1
ATOM 1655 C C . ALA A 1 218 ? -7.690 0.105 6.025 1.00 6.57 245 ALA A C 1
ATOM 1656 O O . ALA A 1 218 ? -8.188 1.216 6.197 1.00 6.61 245 ALA A O 1
ATOM 1658 N N . ASN A 1 219 ? -6.780 -0.153 5.046 1.00 5.65 246 ASN A N 1
ATOM 1659 C CA . ASN A 1 219 ? -6.261 0.846 4.151 1.00 5.30 246 ASN A CA 1
ATOM 1660 C C . ASN A 1 219 ? -6.376 0.425 2.709 1.00 5.24 246 ASN A C 1
ATOM 1661 O O . ASN A 1 219 ? -6.450 -0.789 2.421 1.00 5.41 246 ASN A O 1
ATOM 1666 N N . ASP A 1 220 ? -6.225 1.393 1.828 1.00 5.82 247 ASP A N 1
ATOM 1667 C CA . ASP A 1 220 ? -6.040 1.105 0.411 1.00 5.39 247 ASP A CA 1
ATOM 1668 C C . ASP A 1 220 ? -5.365 2.285 -0.226 1.00 5.39 247 ASP A C 1
ATOM 1669 O O . ASP A 1 220 ? -5.703 3.423 0.098 1.00 5.88 247 ASP A O 1
ATOM 1674 N N . ILE A 1 221 ? -4.347 2.035 -1.064 1.00 5.18 248 ILE A N 1
ATOM 1675 C CA . ILE A 1 221 ? -3.718 3.081 -1.845 1.00 5.70 248 ILE A CA 1
ATOM 1676 C C . ILE A 1 221 ? -3.813 2.741 -3.309 1.00 6.19 248 ILE A C 1
ATOM 1677 O O . ILE A 1 221 ? -3.688 1.551 -3.688 1.00 6.81 248 ILE A O 1
ATOM 1682 N N . ALA A 1 222 ? -4.140 3.744 -4.127 1.00 6.69 249 ALA A N 1
ATOM 1683 C CA . ALA A 1 222 ? -4.468 3.509 -5.521 1.00 6.44 249 ALA A CA 1
ATOM 1684 C C . ALA A 1 222 ? -3.993 4.575 -6.409 1.00 5.96 249 ALA A C 1
ATOM 1685 O O . ALA A 1 222 ? -3.852 5.732 -6.022 1.00 6.05 249 ALA A O 1
ATOM 1687 N N . VAL A 1 223 ? -3.801 4.226 -7.673 1.00 6.21 250 VAL A N 1
ATOM 1688 C CA . VAL A 1 223 ? -3.742 5.210 -8.788 1.00 6.42 250 VAL A CA 1
ATOM 1689 C C . VAL A 1 223 ? -4.924 4.879 -9.686 1.00 6.46 250 VAL A C 1
ATOM 1690 O O . VAL A 1 223 ? -5.172 3.699 -9.956 1.00 6.18 250 VAL A O 1
ATOM 1694 N N . VAL A 1 224 ? -5.647 5.929 -10.089 1.00 6.96 251 VAL A N 1
ATOM 1695 C CA . VAL A 1 224 ? -6.793 5.732 -10.984 1.00 6.78 251 VAL A CA 1
ATOM 1696 C C . VAL A 1 224 ? -6.554 6.592 -12.209 1.00 7.20 251 VAL A C 1
ATOM 1697 O O . VAL A 1 224 ? -5.904 7.642 -12.157 1.00 7.83 251 VAL A O 1
ATOM 1701 N N . TRP A 1 225 ? -7.214 6.182 -13.320 1.00 7.34 252 TRP A N 1
ATOM 1702 C CA . TRP A 1 225 ? -7.202 6.976 -14.561 1.00 7.92 252 TRP A CA 1
ATOM 1703 C C . TRP A 1 225 ? -8.610 7.116 -15.044 1.00 8.38 252 TRP A C 1
ATOM 1704 O O . TRP A 1 225 ? -9.355 6.135 -15.106 1.00 8.25 252 TRP A O 1
ATOM 1715 N N . SER A 1 226 ? -8.967 8.348 -15.345 1.00 7.78 253 SER A N 1
ATOM 1716 C CA . SER A 1 226 ? -10.274 8.638 -15.972 1.00 8.57 253 SER A CA 1
ATOM 1717 C C . SER A 1 226 ? -10.341 7.931 -17.306 1.00 9.67 253 SER A C 1
ATOM 1718 O O . SER A 1 226 ? -9.402 7.413 -17.896 1.00 11.25 253 SER A O 1
ATOM 1721 N N . PRO A 1 227 ? -11.617 7.865 -17.903 1.00 10.48 255 PRO A N 1
ATOM 1722 C CA . PRO A 1 227 ? -11.774 7.224 -19.217 1.00 10.98 255 PRO A CA 1
ATOM 1723 C C . PRO A 1 227 ? -10.903 7.818 -20.329 1.00 13.10 255 PRO A C 1
ATOM 1724 O O . PRO A 1 227 ? -10.660 7.123 -21.282 1.00 15.59 255 PRO A O 1
ATOM 1728 N N . THR A 1 228 ? -10.423 9.041 -20.157 1.00 14.72 256 THR A N 1
ATOM 1729 C CA . THR A 1 228 ? -9.533 9.604 -21.183 1.00 15.71 256 THR A CA 1
ATOM 1730 C C . THR A 1 228 ? -8.066 9.639 -20.734 1.00 14.81 256 THR A C 1
ATOM 1731 O O . THR A 1 228 ? -7.182 10.200 -21.447 1.00 16.35 256 THR A O 1
ATOM 1735 N N . GLY A 1 229 ? -7.728 8.983 -19.638 1.00 12.08 257 GLY A N 1
ATOM 1736 C CA . GLY A 1 229 ? -6.360 8.791 -19.274 1.00 10.67 257 GLY A CA 1
ATOM 1737 C C . GLY A 1 229 ? -5.846 9.832 -18.312 1.00 10.45 257 GLY A C 1
ATOM 1738 O O . GLY A 1 229 ? -4.648 9.835 -18.103 1.00 11.06 257 GLY A O 1
ATOM 1739 N N . VAL A 1 230 ? -6.704 10.619 -17.656 1.00 8.74 258 VAL A N 1
ATOM 1740 C CA . VAL A 1 230 ? -6.251 11.593 -16.701 1.00 8.84 258 VAL A CA 1
ATOM 1741 C C . VAL A 1 230 ? -6.074 10.892 -15.317 1.00 7.90 258 VAL A C 1
ATOM 1742 O O . VAL A 1 230 ? -6.991 10.324 -14.767 1.00 7.20 258 VAL A O 1
ATOM 1746 N N . PRO A 1 231 ? -4.848 10.965 -14.778 1.00 7.82 259 PRO A N 1
ATOM 1747 C CA . PRO A 1 231 ? -4.537 10.176 -13.538 1.00 8.01 259 PRO A CA 1
ATOM 1748 C C . PRO A 1 231 ? -4.712 10.983 -12.259 1.00 7.72 259 PRO A C 1
ATOM 1749 O O . PRO A 1 231 ? -4.480 12.209 -12.159 1.00 8.80 259 PRO A O 1
ATOM 1753 N N . TYR A 1 232 ? -5.107 10.249 -11.237 1.00 7.47 260 TYR A N 1
ATOM 1754 C CA . TYR A 1 232 ? -5.176 10.729 -9.882 1.00 7.45 260 TYR A CA 1
ATOM 1755 C C . TYR A 1 232 ? -4.676 9.658 -8.909 1.00 7.19 260 TYR A C 1
ATOM 1756 O O . TYR A 1 232 ? -4.726 8.473 -9.216 1.00 7.87 260 TYR A O 1
ATOM 1765 N N . VAL A 1 233 ? -4.238 10.082 -7.730 1.00 7.37 261 VAL A N 1
ATOM 1766 C CA . VAL A 1 233 ? -3.793 9.165 -6.704 1.00 6.96 261 VAL A CA 1
ATOM 1767 C C . VAL A 1 233 ? -4.750 9.286 -5.536 1.00 6.84 261 VAL A C 1
ATOM 1768 O O . VAL A 1 233 ? -5.183 10.371 -5.129 1.00 6.75 261 VAL A O 1
ATOM 1772 N N . VAL A 1 234 ? -5.083 8.145 -4.930 1.00 6.95 262 VAL A N 1
ATOM 1773 C CA . VAL A 1 234 ? -6.058 8.086 -3.861 1.00 6.39 262 VAL A CA 1
ATOM 1774 C C . VAL A 1 234 ? -5.496 7.214 -2.730 1.00 6.67 262 VAL A C 1
ATOM 1775 O O . VAL A 1 234 ? -5.209 6.046 -2.913 1.00 7.05 262 VAL A O 1
ATOM 1779 N N . ALA A 1 235 ? -5.356 7.829 -1.544 1.00 5.57 263 ALA A N 1
ATOM 1780 C CA . ALA A 1 235 ? -4.992 7.075 -0.332 1.00 6.11 263 ALA A CA 1
ATOM 1781 C C . ALA A 1 235 ? -6.124 7.165 0.673 1.00 6.18 263 ALA A C 1
ATOM 1782 O O . ALA A 1 235 ? -6.528 8.279 0.987 1.00 6.71 263 ALA A O 1
ATOM 1784 N N . VAL A 1 236 ? -6.623 6.016 1.147 1.00 6.65 264 VAL A N 1
ATOM 1785 C CA A VAL A 1 236 ? -7.608 5.992 2.185 0.50 6.31 264 VAL A CA 1
ATOM 1786 C CA B VAL A 1 236 ? -7.625 5.986 2.173 0.50 6.36 264 VAL A CA 1
ATOM 1787 C C . VAL A 1 236 ? -7.100 5.052 3.270 1.00 6.86 264 VAL A C 1
ATOM 1788 O O . VAL A 1 236 ? -6.700 3.924 3.025 1.00 6.32 264 VAL A O 1
ATOM 1795 N N . MET A 1 237 ? -7.095 5.563 4.485 1.00 7.11 265 MET A N 1
ATOM 1796 C CA . MET A 1 237 ? -6.588 4.836 5.635 1.00 6.55 265 MET A CA 1
ATOM 1797 C C . MET A 1 237 ? -7.591 4.875 6.745 1.00 7.15 265 MET A C 1
ATOM 1798 O O . MET A 1 237 ? -8.311 5.888 6.892 1.00 8.21 265 MET A O 1
ATOM 1803 N N . SER A 1 238 ? -7.698 3.792 7.528 1.00 6.95 266 SER A N 1
ATOM 1804 C CA . SER A 1 238 ? -8.691 3.805 8.621 1.00 7.47 266 SER A CA 1
ATOM 1805 C C . SER A 1 238 ? -8.297 2.915 9.717 1.00 8.42 266 SER A C 1
ATOM 1806 O O . SER A 1 238 ? -7.580 1.930 9.536 1.00 7.43 266 SER A O 1
ATOM 1809 N N . ASP A 1 239 ? -8.834 3.214 10.917 1.00 7.54 267 ASP A N 1
ATOM 1810 C CA . ASP A 1 239 ? -8.779 2.318 12.041 1.00 8.49 267 ASP A CA 1
ATOM 1811 C C . ASP A 1 239 ? -9.994 2.450 12.881 1.00 9.32 267 ASP A C 1
ATOM 1812 O O . ASP A 1 239 ? -10.739 3.421 12.754 1.00 9.10 267 ASP A O 1
ATOM 1817 N N . ARG A 1 240 ? -10.199 1.478 13.751 1.00 11.23 268 ARG A N 1
ATOM 1818 C CA . ARG A 1 240 ? -11.390 1.444 14.690 1.00 11.65 268 ARG A CA 1
ATOM 1819 C C . ARG A 1 240 ? -10.866 1.136 16.083 1.00 16.00 268 ARG A C 1
ATOM 1820 O O . ARG A 1 240 ? -11.308 0.148 16.707 1.00 18.23 268 ARG A O 1
ATOM 1828 N N . ALA A 1 241 ? -9.993 2.003 16.598 1.00 15.91 269 ALA A N 1
ATOM 1829 C CA . ALA A 1 241 ? -9.346 1.683 17.887 1.00 20.67 269 ALA A CA 1
ATOM 1830 C C . ALA A 1 241 ? -10.278 1.461 19.098 1.00 25.20 269 ALA A C 1
ATOM 1831 O O . ALA A 1 241 ? -9.909 0.727 20.009 1.00 23.81 269 ALA A O 1
ATOM 1833 N N . GLY A 1 242 ? -11.469 2.053 19.087 1.00 25.82 270 GLY A N 1
ATOM 1834 C CA . GLY A 1 242 ? -12.418 1.862 20.212 1.00 23.93 270 GLY A CA 1
ATOM 1835 C C . GLY A 1 242 ? -12.881 0.443 20.422 1.00 27.09 270 GLY A C 1
ATOM 1836 O O . GLY A 1 242 ? -13.314 0.098 21.489 1.00 28.64 270 GLY A O 1
ATOM 1837 N N . GLY A 1 243 ? -12.831 -0.415 19.432 1.00 21.71 271 GLY A N 1
ATOM 1838 C CA . GLY A 1 243 ? -13.159 -1.837 19.586 1.00 19.69 271 GLY A CA 1
ATOM 1839 C C . GLY A 1 243 ? -12.002 -2.667 20.112 1.00 17.95 271 GLY A C 1
ATOM 1840 O O . GLY A 1 243 ? -12.125 -3.836 20.301 1.00 19.85 271 GLY A O 1
ATOM 1841 N N . GLY A 1 244 ? -10.853 -2.029 20.346 1.00 18.37 272 GLY A N 1
ATOM 1842 C CA . GLY A 1 244 ? -9.705 -2.771 20.891 1.00 17.81 272 GLY A CA 1
ATOM 1843 C C . GLY A 1 244 ? -8.934 -3.501 19.803 1.00 15.42 272 GLY A C 1
ATOM 1844 O O . GLY A 1 244 ? -9.160 -3.326 18.572 1.00 12.71 272 GLY A O 1
ATOM 1845 N N . TYR A 1 245 ? -8.044 -4.356 20.248 1.00 14.77 273 TYR A N 1
ATOM 1846 C CA . TYR A 1 245 ? -7.094 -5.021 19.363 1.00 14.24 273 TYR A CA 1
ATOM 1847 C C . TYR A 1 245 ? -7.846 -5.840 18.300 1.00 14.02 273 TYR A C 1
ATOM 1848 O O . TYR A 1 245 ? -7.348 -5.946 17.156 1.00 13.12 273 TYR A O 1
ATOM 1857 N N . ASP A 1 246 ? -8.964 -6.490 18.675 1.00 14.08 274 ASP A N 1
ATOM 1858 C CA . ASP A 1 246 ? -9.682 -7.345 17.728 1.00 14.96 274 ASP A CA 1
ATOM 1859 C C . ASP A 1 246 ? -10.887 -6.642 17.143 1.00 13.79 274 ASP A C 1
ATOM 1860 O O . ASP A 1 246 ? -11.773 -7.302 16.599 1.00 14.72 274 ASP A O 1
ATOM 1865 N N . ALA A 1 247 ? -10.832 -5.307 17.093 1.00 12.20 275 ALA A N 1
ATOM 1866 C CA . ALA A 1 247 ? -11.906 -4.559 16.392 1.00 13.32 275 ALA A CA 1
ATOM 1867 C C . ALA A 1 247 ? -12.040 -5.001 14.926 1.00 11.91 275 ALA A C 1
ATOM 1868 O O . ALA A 1 247 ? -11.055 -5.291 14.257 1.00 13.38 275 ALA A O 1
ATOM 1870 N N . GLU A 1 248 ? -13.259 -5.031 14.420 1.00 12.02 276 GLU A N 1
ATOM 1871 C CA . GLU A 1 248 ? -13.520 -5.508 13.041 1.00 14.67 276 GLU A CA 1
ATOM 1872 C C . GLU A 1 248 ? -13.140 -4.403 12.050 1.00 13.25 276 GLU A C 1
ATOM 1873 O O . GLU A 1 248 ? -13.658 -3.279 12.174 1.00 14.10 276 GLU A O 1
ATOM 1879 N N . PRO A 1 249 ? -12.286 -4.696 11.078 1.00 12.15 277 PRO A N 1
ATOM 1880 C CA . PRO A 1 249 ? -12.075 -3.669 9.986 1.00 11.66 277 PRO A CA 1
ATOM 1881 C C . PRO A 1 249 ? -13.372 -3.574 9.195 1.00 10.81 277 PRO A C 1
ATOM 1882 O O . PRO A 1 249 ? -14.113 -4.536 9.111 1.00 11.88 277 PRO A O 1
ATOM 1886 N N . ARG A 1 250 ? -13.564 -2.453 8.526 1.00 11.37 278 ARG A N 1
ATOM 1887 C CA . ARG A 1 250 ? -14.784 -2.265 7.721 1.00 11.74 278 ARG A CA 1
ATOM 1888 C C . ARG A 1 250 ? -14.465 -1.755 6.344 1.00 9.93 278 ARG A C 1
ATOM 1889 O O . ARG A 1 250 ? -14.197 -0.543 6.085 1.00 11.26 278 ARG A O 1
ATOM 1897 N N . GLU A 1 251 ? -14.388 -2.710 5.403 1.00 9.38 279 GLU A N 1
ATOM 1898 C CA . GLU A 1 251 ? -14.054 -2.360 4.030 1.00 9.24 279 GLU A CA 1
ATOM 1899 C C . GLU A 1 251 ? -15.005 -1.337 3.462 1.00 9.32 279 GLU A C 1
ATOM 1900 O O . GLU A 1 251 ? -14.607 -0.495 2.628 1.00 8.15 279 GLU A O 1
ATOM 1906 N N . ALA A 1 252 ? -16.324 -1.453 3.844 1.00 9.10 280 ALA A N 1
ATOM 1907 C CA . ALA A 1 252 ? -17.266 -0.551 3.243 1.00 8.67 280 ALA A CA 1
ATOM 1908 C C . ALA A 1 252 ? -17.007 0.898 3.567 1.00 7.57 280 ALA A C 1
ATOM 1909 O O . ALA A 1 252 ? -17.369 1.780 2.783 1.00 8.48 280 ALA A O 1
ATOM 1911 N N . LEU A 1 253 ? -16.314 1.223 4.663 1.00 7.12 281 LEU A N 1
ATOM 1912 C CA . LEU A 1 253 ? -15.927 2.564 4.989 1.00 6.74 281 LEU A CA 1
ATOM 1913 C C . 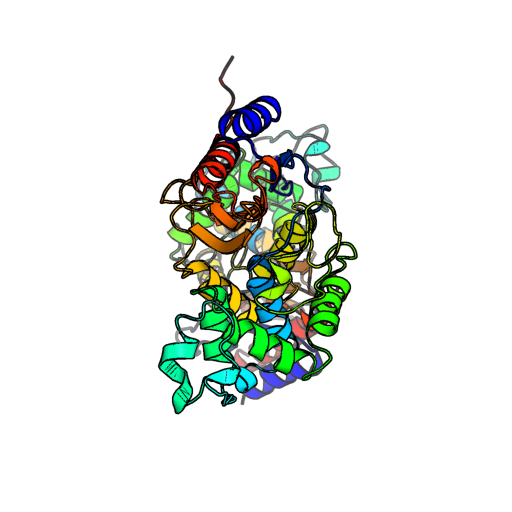LEU A 1 253 ? -15.002 3.106 3.853 1.00 6.50 281 LEU A C 1
ATOM 1914 O O . LEU A 1 253 ? -15.107 4.273 3.450 1.00 5.83 281 LEU A O 1
ATOM 1919 N N . LEU A 1 254 ? -14.031 2.277 3.434 1.00 6.39 282 LEU A N 1
ATOM 1920 C CA . LEU A 1 254 ? -13.104 2.683 2.350 1.00 6.62 282 LEU A CA 1
ATOM 1921 C C . LEU A 1 254 ? -13.838 2.822 1.017 1.00 6.58 282 LEU A C 1
ATOM 1922 O O . LEU A 1 254 ? -13.567 3.773 0.291 1.00 7.21 282 LEU A O 1
ATOM 1927 N N . ALA A 1 255 ? -14.729 1.886 0.690 1.00 7.11 283 ALA A N 1
ATOM 1928 C CA . ALA A 1 255 ? -15.528 2.026 -0.510 1.00 7.05 283 ALA A CA 1
ATOM 1929 C C . ALA A 1 255 ? -16.308 3.336 -0.476 1.00 6.92 283 ALA A C 1
ATOM 1930 O O . ALA A 1 255 ? -16.397 4.013 -1.492 1.00 7.56 283 ALA A O 1
ATOM 1932 N N . GLU A 1 256 ? -16.922 3.663 0.646 1.00 6.32 284 GLU A N 1
ATOM 1933 C CA . GLU A 1 256 ? -17.672 4.898 0.712 1.00 7.13 284 GLU A CA 1
ATOM 1934 C C . GLU A 1 256 ? -16.778 6.113 0.577 1.00 6.50 284 GLU A C 1
ATOM 1935 O O . GLU A 1 256 ? -17.151 7.066 -0.118 1.00 7.01 284 GLU A O 1
ATOM 1941 N N . ALA A 1 257 ? -15.610 6.129 1.263 1.00 6.53 285 ALA A N 1
ATOM 1942 C CA . ALA A 1 257 ? -14.732 7.300 1.126 1.00 6.72 285 ALA A CA 1
ATOM 1943 C C . ALA A 1 257 ? -14.297 7.426 -0.340 1.00 6.58 285 ALA A C 1
ATOM 1944 O O . ALA A 1 257 ? -14.237 8.526 -0.885 1.00 7.14 285 ALA A O 1
ATOM 1946 N N . ALA A 1 258 ? -13.960 6.311 -0.981 1.00 6.87 286 ALA A N 1
ATOM 1947 C CA . ALA A 1 258 ? -13.572 6.339 -2.411 1.00 7.45 286 ALA A CA 1
ATOM 1948 C C . ALA A 1 258 ? -14.697 6.809 -3.280 1.00 7.96 286 ALA A C 1
ATOM 1949 O O . ALA A 1 258 ? -14.449 7.493 -4.287 1.00 7.90 286 ALA A O 1
ATOM 1951 N N . THR A 1 259 ? -15.940 6.458 -2.924 1.00 7.39 287 THR A N 1
ATOM 1952 C CA . THR A 1 259 ? -17.058 6.868 -3.777 1.00 7.47 287 THR A CA 1
ATOM 1953 C C . THR A 1 259 ? -17.183 8.367 -3.682 1.00 7.99 287 THR A C 1
ATOM 1954 O O . THR A 1 259 ? -17.448 9.071 -4.667 1.00 8.72 287 THR A O 1
ATOM 1958 N N . CYS A 1 260 ? -17.003 8.915 -2.475 1.00 7.40 288 CYS A N 1
ATOM 1959 C CA . CYS A 1 260 ? -17.016 10.381 -2.343 1.00 8.47 288 CYS A CA 1
ATOM 1960 C C . CYS A 1 260 ? -15.970 11.039 -3.222 1.00 8.43 288 CYS A C 1
ATOM 1961 O O . CYS A 1 260 ? -16.275 12.050 -3.887 1.00 9.55 288 CYS A O 1
ATOM 1964 N N . VAL A 1 261 ? -14.765 10.523 -3.174 1.00 8.14 289 VAL A N 1
ATOM 1965 C CA . VAL A 1 261 ? -13.689 11.016 -4.004 1.00 8.12 289 VAL A CA 1
ATOM 1966 C C . VAL A 1 261 ? -14.047 10.929 -5.484 1.00 7.29 289 VAL A C 1
ATOM 1967 O O . VAL A 1 261 ? -13.883 11.931 -6.215 1.00 8.07 289 VAL A O 1
ATOM 1971 N N . ALA A 1 262 ? -14.452 9.763 -5.940 1.00 7.80 290 ALA A N 1
ATOM 1972 C CA . ALA A 1 262 ? -14.762 9.567 -7.362 1.00 8.98 290 ALA A CA 1
ATOM 1973 C C . ALA A 1 262 ? -15.844 10.491 -7.806 1.00 10.26 290 ALA A C 1
ATOM 1974 O O . ALA A 1 262 ? -15.803 10.939 -8.995 1.00 10.97 290 ALA A O 1
ATOM 1976 N N . GLY A 1 263 ? -16.852 10.721 -6.976 1.00 9.55 291 GLY A N 1
ATOM 1977 C CA . GLY A 1 263 ? -17.951 11.610 -7.351 1.00 10.42 291 GLY A CA 1
ATOM 1978 C C . GLY A 1 263 ? -17.348 12.961 -7.675 1.00 11.84 291 GLY A C 1
ATOM 1979 O O . GLY A 1 263 ? -17.660 13.488 -8.754 1.00 14.06 291 GLY A O 1
ATOM 1980 N N . VAL A 1 264 ? -16.445 13.524 -6.859 1.00 11.96 292 VAL A N 1
ATOM 1981 C CA . VAL A 1 264 ? -15.873 14.797 -7.141 1.00 12.38 292 VAL A CA 1
ATOM 1982 C C . VAL A 1 264 ? -14.987 14.778 -8.404 1.00 11.46 292 VAL A C 1
ATOM 1983 O O . VAL A 1 264 ? -15.069 15.668 -9.263 1.00 11.77 292 VAL A O 1
ATOM 1987 N N . LEU A 1 265 ? -14.147 13.763 -8.554 1.00 9.09 293 LEU A N 1
ATOM 1988 C CA . LEU A 1 265 ? -13.212 13.720 -9.662 1.00 10.15 293 LEU A CA 1
ATOM 1989 C C . LEU A 1 265 ? -13.915 13.575 -11.000 1.00 10.72 293 LEU A C 1
ATOM 1990 O O . LEU A 1 265 ? -13.444 14.156 -11.994 1.00 13.84 293 LEU A O 1
ATOM 1995 N N . ALA A 1 266 ? -15.017 12.841 -11.021 1.00 10.21 294 ALA A N 1
ATOM 1996 C CA . ALA A 1 266 ? -15.707 12.551 -12.302 1.00 10.82 294 ALA A CA 1
ATOM 1997 C C . ALA A 1 266 ? -16.693 13.629 -12.696 1.00 12.44 294 ALA A C 1
ATOM 1998 O O . ALA A 1 266 ? -17.070 13.652 -13.889 1.00 12.77 294 ALA A O 1
ATOM 2000 N N . LEU A 1 267 ? -17.062 14.531 -11.802 1.00 11.12 295 LEU A N 1
ATOM 2001 C CA . LEU A 1 267 ? -18.191 15.417 -12.032 1.00 14.36 295 LEU A CA 1
ATOM 2002 C C . LEU A 1 267 ? -17.610 16.600 -12.776 1.00 14.03 295 LEU A C 1
ATOM 2003 O O . LEU A 1 267 ? -16.673 17.299 -12.335 1.00 15.00 295 LEU A O 1
ATOM 2008 N N . GLU A 1 268 ? -18.176 16.932 -13.948 1.00 12.70 296 GLU A N 1
ATOM 2009 C CA . GLU A 1 268 ? -17.674 18.087 -14.700 1.00 12.57 296 GLU A CA 1
ATOM 2010 C C . GLU A 1 268 ? -18.565 19.315 -14.489 1.00 11.71 296 GLU A C 1
ATOM 2011 O O . GLU A 1 268 ? -19.584 19.241 -13.834 1.00 12.26 296 GLU A O 1
ATOM 2017 N N . HIS A 1 269 ? -18.094 20.456 -15.017 1.00 13.57 297 HIS A N 1
ATOM 2018 C CA . HIS A 1 269 ? -18.678 21.757 -14.598 1.00 14.10 297 HIS A CA 1
ATOM 2019 C C . HIS A 1 269 ? -18.784 22.703 -15.740 1.00 15.16 297 HIS A C 1
ATOM 2020 O O . HIS A 1 269 ? -18.318 23.859 -15.685 1.00 18.09 297 HIS A O 1
ATOM 2027 N N . HIS A 1 270 ? -19.384 22.236 -16.809 1.00 14.34 298 HIS A N 1
ATOM 2028 C CA . HIS A 1 270 ? -19.712 23.106 -17.947 1.00 16.51 298 HIS A CA 1
ATOM 2029 C C . HIS A 1 270 ? -20.688 24.201 -17.525 1.00 16.53 298 HIS A C 1
ATOM 2030 O O . HIS A 1 270 ? -21.701 23.907 -16.973 1.00 19.08 298 HIS A O 1
ATOM 2037 N N . HIS A 1 271 ? -20.348 25.421 -17.893 1.00 22.01 299 HIS A N 1
ATOM 2038 C CA . HIS A 1 271 ? -21.273 26.520 -17.613 1.00 24.30 299 HIS A CA 1
ATOM 2039 C C . HIS A 1 271 ? -22.346 26.690 -18.651 1.00 23.72 299 HIS A C 1
ATOM 2040 O O . HIS A 1 271 ? -22.170 26.444 -19.874 1.00 25.54 299 HIS A O 1
ATOM 2047 N N . HIS A 1 272 ? -23.469 27.086 -18.107 1.00 28.61 300 HIS A N 1
ATOM 2048 C CA . HIS A 1 272 ? -24.638 27.332 -18.892 1.00 28.28 300 HIS A CA 1
ATOM 2049 C C . HIS A 1 272 ? -24.550 28.705 -19.581 1.00 34.37 300 HIS A C 1
ATOM 2050 O O . HIS A 1 272 ? -23.767 29.611 -19.175 1.00 30.64 300 HIS A O 1
ATOM 2057 N N . HIS A 1 273 ? -25.348 28.802 -20.650 1.00 35.33 301 HIS A N 1
ATOM 2058 C CA . HIS A 1 273 ? -25.643 30.066 -21.364 1.00 35.58 301 HIS A CA 1
ATOM 2059 C C . HIS A 1 273 ? -26.612 30.957 -20.536 1.00 30.62 301 HIS A C 1
ATOM 2060 O O . HIS A 1 273 ? -27.556 30.467 -19.894 1.00 31.29 301 HIS A O 1
ATOM 2067 N N . HIS A 1 274 ? -26.273 32.257 -20.500 1.00 25.16 302 HIS A N 1
ATOM 2068 C CA . HIS A 1 274 ? -27.051 33.302 -19.850 1.00 29.65 302 HIS A CA 1
ATOM 2069 C C . HIS A 1 274 ? -26.923 34.649 -20.611 1.00 34.58 302 HIS A C 1
ATOM 2070 O O . HIS A 1 274 ? -26.775 34.680 -21.826 1.00 37.18 302 HIS A O 1
ATOM 2077 N N . ASP B 1 2 ? 25.847 -0.716 -42.067 1.00 40.21 29 ASP B N 1
ATOM 2078 C CA . ASP B 1 2 ? 26.252 -0.459 -40.658 1.00 29.58 29 ASP B CA 1
ATOM 2079 C C . ASP B 1 2 ? 25.571 0.823 -40.063 1.00 24.45 29 ASP B C 1
ATOM 2080 O O . ASP B 1 2 ? 26.013 1.308 -39.015 1.00 20.76 29 ASP B O 1
ATOM 2085 N N . LEU B 1 3 ? 24.496 1.308 -40.685 1.00 20.67 30 LEU B N 1
ATOM 2086 C CA . LEU B 1 3 ? 23.764 2.499 -40.187 1.00 20.65 30 LEU B CA 1
ATOM 2087 C C . LEU B 1 3 ? 23.213 2.392 -38.755 1.00 17.69 30 LEU B C 1
ATOM 2088 O O . LEU B 1 3 ? 23.361 3.334 -37.928 1.00 15.86 30 LEU B O 1
ATOM 2093 N N . ALA B 1 4 ? 22.676 1.244 -38.389 1.00 14.50 31 ALA B N 1
ATOM 2094 C CA . ALA B 1 4 ? 22.210 1.018 -37.030 1.00 14.23 31 ALA B CA 1
ATOM 2095 C C . ALA B 1 4 ? 23.357 1.151 -36.010 1.00 12.60 31 ALA B C 1
ATOM 2096 O O . ALA B 1 4 ? 23.173 1.714 -34.935 1.00 12.50 31 ALA B O 1
ATOM 2098 N N . ASP B 1 5 ? 24.554 0.636 -36.367 1.00 12.91 32 ASP B N 1
ATOM 2099 C CA . ASP B 1 5 ? 25.673 0.746 -35.478 1.00 12.54 32 ASP B CA 1
ATOM 2100 C C . ASP B 1 5 ? 26.120 2.189 -35.370 1.00 10.64 32 ASP B C 1
ATOM 2101 O O . ASP B 1 5 ? 26.507 2.610 -34.274 1.00 10.63 32 ASP B O 1
ATOM 2106 N N . ARG B 1 6 ? 26.009 3.000 -36.406 1.00 11.64 33 ARG B N 1
ATOM 2107 C CA . ARG B 1 6 ? 26.444 4.395 -36.385 1.00 12.28 33 ARG B CA 1
ATOM 2108 C C . ARG B 1 6 ? 25.458 5.158 -35.521 1.00 10.36 33 ARG B C 1
ATOM 2109 O O . ARG B 1 6 ? 25.878 5.990 -34.693 1.00 10.25 33 ARG B O 1
ATOM 2117 N N . PHE B 1 7 ? 24.152 4.880 -35.619 1.00 9.08 34 PHE B N 1
ATOM 2118 C CA . PHE B 1 7 ? 23.168 5.562 -34.745 1.00 9.06 34 PHE B CA 1
ATOM 2119 C C . PHE B 1 7 ? 23.359 5.194 -33.272 1.00 8.26 34 PHE B C 1
ATOM 2120 O O . PHE B 1 7 ? 23.250 6.051 -32.367 1.00 8.88 34 PHE B O 1
ATOM 2128 N N . ALA B 1 8 ? 23.687 3.934 -33.018 1.00 8.52 35 ALA B N 1
ATOM 2129 C CA . ALA B 1 8 ? 23.910 3.488 -31.639 1.00 8.29 35 ALA B CA 1
ATOM 2130 C C . ALA B 1 8 ? 25.104 4.211 -31.045 1.00 7.91 35 ALA B C 1
ATOM 2131 O O . ALA B 1 8 ? 25.130 4.529 -29.878 1.00 8.72 35 ALA B O 1
ATOM 2133 N N . GLU B 1 9 ? 26.126 4.502 -31.851 1.00 7.44 36 GLU B N 1
ATOM 2134 C CA . GLU B 1 9 ? 27.283 5.201 -31.334 1.00 7.77 36 GLU B CA 1
ATOM 2135 C C . GLU B 1 9 ? 26.904 6.659 -31.010 1.00 7.69 36 GLU B C 1
ATOM 2136 O O . GLU B 1 9 ? 27.428 7.253 -30.041 1.00 8.38 36 GLU B O 1
ATOM 2142 N N . LEU B 1 10 ? 26.012 7.266 -31.796 1.00 7.47 37 LEU B N 1
ATOM 2143 C CA . LEU B 1 10 ? 25.526 8.597 -31.434 1.00 7.88 37 LEU B CA 1
ATOM 2144 C C . LEU B 1 10 ? 24.882 8.594 -30.070 1.00 8.08 37 LEU B C 1
ATOM 2145 O O . LEU B 1 10 ? 25.083 9.488 -29.244 1.00 8.40 37 LEU B O 1
ATOM 2150 N N . GLU B 1 11 ? 24.050 7.590 -29.837 1.00 7.80 38 GLU B N 1
ATOM 2151 C CA . GLU B 1 11 ? 23.373 7.440 -28.516 1.00 8.83 38 GLU B CA 1
ATOM 2152 C C . GLU B 1 11 ? 24.354 7.323 -27.369 1.00 9.36 38 GLU B C 1
ATOM 2153 O O . GLU B 1 11 ? 24.208 8.000 -26.325 1.00 9.69 38 GLU B O 1
ATOM 2159 N N . ARG B 1 12 ? 25.356 6.525 -27.552 1.00 8.80 39 ARG B N 1
ATOM 2160 C CA . ARG B 1 12 ? 26.358 6.333 -26.499 1.00 10.40 39 ARG B CA 1
ATOM 2161 C C . ARG B 1 12 ? 27.111 7.613 -26.253 1.00 10.19 39 ARG B C 1
ATOM 2162 O O . ARG B 1 12 ? 27.322 8.051 -25.108 1.00 9.98 39 ARG B O 1
ATOM 2170 N N . ARG B 1 13 ? 27.594 8.266 -27.298 1.00 8.30 40 ARG B N 1
ATOM 2171 C CA . ARG B 1 13 ? 28.392 9.469 -27.141 1.00 8.86 40 ARG B CA 1
ATOM 2172 C C . ARG B 1 13 ? 27.646 10.628 -26.500 1.00 8.93 40 ARG B C 1
ATOM 2173 O O . ARG B 1 13 ? 28.193 11.393 -25.719 1.00 9.89 40 ARG B O 1
ATOM 2181 N N . TYR B 1 14 ? 26.348 10.784 -26.831 1.00 8.57 41 TYR B N 1
ATOM 2182 C CA . TYR B 1 14 ? 25.560 11.892 -26.290 1.00 8.35 41 TYR B CA 1
ATOM 2183 C C . TYR B 1 14 ? 24.764 11.486 -25.022 1.00 9.45 41 TYR B C 1
ATOM 2184 O O . TYR B 1 14 ? 24.056 12.338 -24.446 1.00 10.78 41 TYR B O 1
ATOM 2193 N N . ASP B 1 15 ? 24.886 10.212 -24.588 1.00 8.28 42 ASP B N 1
ATOM 2194 C CA . ASP B 1 15 ? 24.096 9.700 -23.472 1.00 8.85 42 ASP B CA 1
ATOM 2195 C C . ASP B 1 15 ? 22.650 10.033 -23.697 1.00 8.55 42 ASP B C 1
ATOM 2196 O O . ASP B 1 15 ? 21.999 10.746 -22.889 1.00 9.75 42 ASP B O 1
ATOM 2201 N N . ALA B 1 16 ? 22.119 9.530 -24.802 1.00 7.84 43 ALA B N 1
ATOM 2202 C CA . ALA B 1 16 ? 20.797 9.925 -25.270 1.00 8.32 43 ALA B CA 1
ATOM 2203 C C . ALA B 1 16 ? 20.096 8.725 -25.892 1.00 8.11 43 ALA B C 1
ATOM 2204 O O . ALA B 1 16 ? 20.717 7.690 -26.239 1.00 9.09 43 ALA B O 1
ATOM 2206 N N . ARG B 1 17 ? 18.776 8.838 -26.085 1.00 7.36 44 ARG B N 1
ATOM 2207 C CA . ARG B 1 17 ? 17.988 7.959 -26.874 1.00 7.66 44 ARG B CA 1
ATOM 2208 C C . ARG B 1 17 ? 17.562 8.730 -28.138 1.00 7.42 44 ARG B C 1
ATOM 2209 O O . ARG B 1 17 ? 17.041 9.821 -28.058 1.00 7.86 44 ARG B O 1
ATOM 2217 N N . LEU B 1 18 ? 17.799 8.117 -29.281 1.00 7.53 45 LEU B N 1
ATOM 2218 C CA . LEU B 1 18 ? 17.588 8.696 -30.592 1.00 7.29 45 LEU B CA 1
ATOM 2219 C C . LEU B 1 18 ? 16.544 7.885 -31.381 1.00 7.52 45 LEU B C 1
ATOM 2220 O O . LEU B 1 18 ? 16.656 6.658 -31.446 1.00 8.11 45 LEU B O 1
ATOM 2225 N N . GLY B 1 19 ? 15.616 8.564 -32.032 1.00 6.83 46 GLY B N 1
ATOM 2226 C CA . GLY B 1 19 ? 14.689 7.991 -32.939 1.00 7.29 46 GLY B CA 1
ATOM 2227 C C . GLY B 1 19 ? 14.733 8.655 -34.290 1.00 7.20 46 GLY B C 1
ATOM 2228 O O . GLY B 1 19 ? 14.798 9.860 -34.366 1.00 7.32 46 GLY B O 1
ATOM 2229 N N . VAL B 1 20 ? 14.730 7.853 -35.344 1.00 6.74 47 VAL B N 1
ATOM 2230 C CA . VAL B 1 20 ? 14.839 8.363 -36.698 1.00 7.23 47 VAL B CA 1
ATOM 2231 C C . VAL B 1 20 ? 13.883 7.619 -37.612 1.00 7.18 47 VAL B C 1
ATOM 2232 O O . VAL B 1 20 ? 13.780 6.390 -37.566 1.00 7.97 47 VAL B O 1
ATOM 2236 N N . TYR B 1 21 ? 13.157 8.344 -38.442 1.00 7.70 48 TYR B N 1
ATOM 2237 C CA . TYR B 1 21 ? 12.446 7.743 -39.581 1.00 7.95 48 TYR B CA 1
ATOM 2238 C C . TYR B 1 21 ? 12.479 8.588 -40.808 1.00 8.32 48 TYR B C 1
ATOM 2239 O O . TYR B 1 21 ? 12.214 9.757 -40.767 1.00 8.31 48 TYR B O 1
ATOM 2248 N N . VAL B 1 22 ? 12.770 7.880 -41.912 1.00 8.38 49 VAL B N 1
ATOM 2249 C CA . VAL B 1 22 ? 12.632 8.403 -43.252 1.00 8.89 49 VAL B CA 1
ATOM 2250 C C . VAL B 1 22 ? 11.816 7.432 -44.069 1.00 8.76 49 VAL B C 1
ATOM 2251 O O . VAL B 1 22 ? 12.247 6.324 -44.233 1.00 9.52 49 VAL B O 1
ATOM 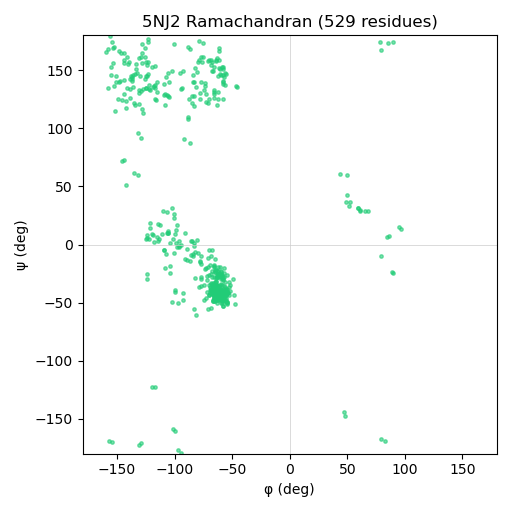2255 N N . PRO B 1 23 ? 10.652 7.855 -44.539 1.00 8.76 50 PRO B N 1
ATOM 2256 C CA . PRO B 1 23 ? 9.809 6.926 -45.289 1.00 9.62 50 PRO B CA 1
ATOM 2257 C C . PRO B 1 23 ? 10.519 6.421 -46.533 1.00 10.79 50 PRO B C 1
ATOM 2258 O O . PRO B 1 23 ? 11.260 7.167 -47.166 1.00 10.36 50 PRO B O 1
ATOM 2262 N N . ALA B 1 24 ? 10.157 5.200 -46.922 1.00 12.40 51 ALA B N 1
ATOM 2263 C CA . ALA B 1 24 ? 10.532 4.680 -48.235 1.00 13.78 51 ALA B CA 1
ATOM 2264 C C . ALA B 1 24 ? 10.021 5.558 -49.381 1.00 13.70 51 ALA B C 1
ATOM 2265 O O . ALA B 1 24 ? 9.016 6.245 -49.225 1.00 14.74 51 ALA B O 1
ATOM 2267 N N . THR B 1 25 ? 10.788 5.509 -50.449 1.00 15.68 52 THR B N 1
ATOM 2268 C CA . THR B 1 25 ? 10.316 6.062 -51.715 1.00 16.55 52 THR B CA 1
ATOM 2269 C C . THR B 1 25 ? 10.387 4.939 -52.728 1.00 19.19 52 THR B C 1
ATOM 2270 O O . THR B 1 25 ? 10.918 3.883 -52.461 1.00 19.09 52 THR B O 1
ATOM 2274 N N . GLY B 1 26 ? 9.935 5.247 -53.933 1.00 23.17 53 GLY B N 1
ATOM 2275 C CA . GLY B 1 26 ? 10.004 4.290 -55.032 1.00 23.23 53 GLY B CA 1
ATOM 2276 C C . GLY B 1 26 ? 11.405 3.757 -55.261 1.00 27.18 53 GLY B C 1
ATOM 2277 O O . GLY B 1 26 ? 11.527 2.625 -55.741 1.00 28.49 53 GLY B O 1
ATOM 2278 N N . THR B 1 27 ? 12.440 4.508 -54.900 1.00 23.45 54 THR B N 1
ATOM 2279 C CA . THR B 1 27 ? 13.830 4.118 -55.085 1.00 24.21 54 THR B CA 1
ATOM 2280 C C . THR B 1 27 ? 14.764 4.080 -53.842 1.00 24.98 54 THR B C 1
ATOM 2281 O O . THR B 1 27 ? 15.964 3.861 -53.990 1.00 26.33 54 THR B O 1
ATOM 2285 N N . THR B 1 28 ? 14.229 4.295 -52.629 1.00 21.73 55 THR B N 1
ATOM 2286 C CA . THR B 1 28 ? 15.032 4.252 -51.406 1.00 20.58 55 THR B CA 1
ATOM 2287 C C . THR B 1 28 ? 14.228 3.504 -50.364 1.00 18.03 55 THR B C 1
ATOM 2288 O O . THR B 1 28 ? 12.991 3.670 -50.235 1.00 18.06 55 THR B O 1
ATOM 2292 N N . ALA B 1 29 ? 14.932 2.679 -49.593 1.00 19.42 56 ALA B N 1
ATOM 2293 C CA . ALA B 1 29 ? 14.285 1.924 -48.549 1.00 17.94 56 ALA B CA 1
ATOM 2294 C C . ALA B 1 29 ? 14.015 2.906 -47.359 1.00 14.15 56 ALA B C 1
ATOM 2295 O O . ALA B 1 29 ? 14.728 3.907 -47.256 1.00 14.55 56 ALA B O 1
ATOM 2297 N N . ALA B 1 30 ? 13.057 2.586 -46.521 1.00 14.26 57 ALA B N 1
ATOM 2298 C CA . ALA B 1 30 ? 12.888 3.385 -45.281 1.00 13.68 57 ALA B CA 1
ATOM 2299 C C . ALA B 1 30 ? 14.205 3.347 -44.450 1.00 14.04 57 ALA B C 1
ATOM 2300 O O . ALA B 1 30 ? 14.985 2.350 -44.440 1.00 15.48 57 ALA B O 1
ATOM 2302 N N . ILE B 1 31 ? 14.474 4.465 -43.791 1.00 10.68 58 ILE B N 1
ATOM 2303 C CA . ILE B 1 31 ? 15.547 4.508 -42.794 1.00 11.75 58 ILE B CA 1
ATOM 2304 C C . ILE B 1 31 ? 14.867 4.588 -41.454 1.00 11.31 58 ILE B C 1
ATOM 2305 O O . ILE B 1 31 ? 13.981 5.432 -41.212 1.00 11.05 58 ILE B O 1
ATOM 2310 N N . GLU B 1 32 ? 15.249 3.730 -40.550 1.00 11.44 59 GLU B N 1
ATOM 2311 C CA . GLU B 1 32 ? 14.524 3.673 -39.268 1.00 13.29 59 GLU B CA 1
ATOM 2312 C C . GLU B 1 32 ? 15.466 3.276 -38.137 1.00 12.25 59 GLU B C 1
ATOM 2313 O O . GLU B 1 32 ? 16.282 2.365 -38.286 1.00 12.96 59 GLU B O 1
ATOM 2319 N N . TYR B 1 33 ? 15.307 3.910 -37.008 1.00 10.00 60 TYR B N 1
ATOM 2320 C CA . TYR B 1 33 ? 16.042 3.636 -35.831 1.00 9.22 60 TYR B CA 1
ATOM 2321 C C . TYR B 1 33 ? 15.167 4.000 -34.660 1.00 8.01 60 TYR B C 1
ATOM 2322 O O . TYR B 1 33 ? 14.787 5.157 -34.508 1.00 8.18 60 TYR B O 1
ATOM 2331 N N . ARG B 1 34 ? 14.763 3.033 -33.842 1.00 8.76 61 ARG B N 1
ATOM 2332 C CA . ARG B 1 34 ? 13.758 3.267 -32.781 1.00 8.66 61 ARG B CA 1
ATOM 2333 C C . ARG B 1 34 ? 12.521 3.944 -33.326 1.00 8.43 61 ARG B C 1
ATOM 2334 O O . ARG B 1 34 ? 11.881 4.682 -32.627 1.00 8.52 61 ARG B O 1
ATOM 2342 N N . ALA B 1 35 ? 12.149 3.654 -34.564 1.00 8.78 62 ALA B N 1
ATOM 2343 C CA . ALA B 1 35 ? 11.148 4.423 -35.235 1.00 8.68 62 ALA B CA 1
ATOM 2344 C C . ALA B 1 35 ? 9.735 4.235 -34.719 1.00 8.27 62 ALA B C 1
ATOM 2345 O O . ALA B 1 35 ? 8.914 5.112 -34.864 1.00 8.18 62 ALA B O 1
ATOM 2347 N N . ASP B 1 36 ? 9.487 3.127 -34.007 1.00 8.24 63 ASP B N 1
ATOM 2348 C CA . ASP B 1 36 ? 8.221 2.830 -33.407 1.00 9.79 63 ASP B CA 1
ATOM 2349 C C . ASP B 1 36 ? 8.238 3.003 -31.897 1.00 9.40 63 ASP B C 1
ATOM 2350 O O . ASP B 1 36 ? 7.197 2.746 -31.284 1.00 11.01 63 ASP B O 1
ATOM 2355 N N . GLU B 1 37 ? 9.306 3.578 -31.312 1.00 7.92 64 GLU B N 1
ATOM 2356 C CA . GLU B 1 37 ? 9.295 3.979 -29.950 1.00 8.71 64 GLU B CA 1
ATOM 2357 C C . GLU B 1 37 ? 8.633 5.344 -29.823 1.00 8.48 64 GLU B C 1
ATOM 2358 O O . GLU B 1 37 ? 8.757 6.214 -30.717 1.00 7.68 64 GLU B O 1
ATOM 2364 N N . ARG B 1 38 ? 8.035 5.590 -28.656 1.00 8.02 65 ARG B N 1
ATOM 2365 C CA . ARG B 1 38 ? 7.378 6.820 -28.381 1.00 8.48 65 ARG B CA 1
ATOM 2366 C C . ARG B 1 38 ? 8.349 7.863 -27.902 1.00 8.47 65 ARG B C 1
ATOM 2367 O O . ARG B 1 38 ? 9.234 7.533 -27.065 1.00 7.54 65 ARG B O 1
ATOM 2375 N N . PHE B 1 39 ? 8.187 9.093 -28.346 1.00 7.33 66 PHE B N 1
ATOM 2376 C CA . PHE B 1 39 ? 8.896 10.282 -27.914 1.00 7.13 66 PHE B CA 1
ATOM 2377 C C . PHE B 1 39 ? 7.883 11.409 -27.785 1.00 6.94 66 PHE B C 1
ATOM 2378 O O . PHE B 1 39 ? 6.951 11.478 -28.578 1.00 7.54 66 PHE B O 1
ATOM 2386 N N . ALA B 1 40 ? 8.062 12.287 -26.826 1.00 6.85 67 ALA B N 1
ATOM 2387 C CA . ALA B 1 40 ? 7.213 13.431 -26.654 1.00 7.17 67 ALA B CA 1
ATOM 2388 C C . ALA B 1 40 ? 7.190 14.264 -27.932 1.00 7.03 67 ALA B C 1
ATOM 2389 O O . ALA B 1 40 ? 8.244 14.579 -28.479 1.00 7.36 67 ALA B O 1
ATOM 2391 N N . PHE B 1 41 ? 6.022 14.739 -28.335 1.00 7.51 68 PHE B N 1
ATOM 2392 C CA . PHE B 1 41 ? 5.921 15.707 -29.416 1.00 7.26 68 PHE B CA 1
ATOM 2393 C C . PHE B 1 41 ? 6.769 16.942 -29.173 1.00 7.29 68 PHE B C 1
ATOM 2394 O O . PHE B 1 41 ? 7.429 17.470 -30.071 1.00 7.40 68 PHE B O 1
ATOM 2402 N N . CYS B 1 42 ? 6.636 17.509 -27.991 1.00 6.61 69 CYS B N 1
ATOM 2403 C CA . CYS B 1 42 ? 7.014 18.860 -27.767 1.00 7.42 69 CYS B CA 1
ATOM 2404 C C . CYS B 1 42 ? 6.442 19.710 -28.861 1.00 8.06 69 CYS B C 1
ATOM 2405 O O . CYS B 1 42 ? 5.329 19.387 -29.342 1.00 7.67 69 CYS B O 1
ATOM 2408 N N . SER B 1 43 ? 7.087 20.770 -29.265 1.00 7.53 70 SER B N 1
ATOM 2409 C CA . SER B 1 43 ? 6.485 21.687 -30.217 1.00 8.17 70 SER B CA 1
ATOM 2410 C C . SER B 1 43 ? 6.262 21.146 -31.652 1.00 7.98 70 SER B C 1
ATOM 2411 O O . SER B 1 43 ? 5.681 21.868 -32.471 1.00 8.35 70 SER B O 1
ATOM 2414 N N . THR B 1 44 ? 6.712 19.929 -31.956 1.00 7.45 71 THR B N 1
ATOM 2415 C CA . THR B 1 44 ? 6.500 19.427 -33.293 1.00 6.96 71 THR B CA 1
ATOM 2416 C C . THR B 1 44 ? 5.034 19.345 -33.658 1.00 7.16 71 THR B C 1
ATOM 2417 O O . THR B 1 44 ? 4.658 19.383 -34.844 1.00 7.82 71 THR B O 1
ATOM 2421 N N . PHE B 1 45 ? 4.125 19.247 -32.646 1.00 7.56 72 PHE B N 1
ATOM 2422 C CA . PHE B 1 45 ? 2.710 19.124 -32.928 1.00 7.49 72 PHE B CA 1
ATOM 2423 C C . PHE B 1 45 ? 2.162 20.364 -33.577 1.00 8.24 72 PHE B C 1
ATOM 2424 O O . PHE B 1 45 ? 1.072 20.319 -34.199 1.00 7.82 72 PHE B O 1
ATOM 2432 N N . LYS B 1 46 ? 2.850 21.477 -33.468 1.00 7.85 73 LYS B N 1
ATOM 2433 C CA . LYS B 1 46 ? 2.330 22.755 -33.935 1.00 8.84 73 LYS B CA 1
ATOM 2434 C C . LYS B 1 46 ? 2.169 22.746 -35.460 1.00 8.68 73 LYS B C 1
ATOM 2435 O O . LYS B 1 46 ? 1.291 23.491 -35.969 1.00 9.35 73 LYS B O 1
ATOM 2441 N N . ALA B 1 47 ? 2.970 21.947 -36.193 1.00 8.33 74 ALA B N 1
ATOM 2442 C CA . ALA B 1 47 ? 2.821 21.889 -37.622 1.00 8.26 74 ALA B CA 1
ATOM 2443 C C . ALA B 1 47 ? 1.549 21.178 -38.010 1.00 7.82 74 ALA B C 1
ATOM 2444 O O . ALA B 1 47 ? 0.762 21.799 -38.729 1.00 8.11 74 ALA B O 1
ATOM 2446 N N . PRO B 1 48 ? 1.286 19.958 -37.583 1.00 8.31 75 PRO B N 1
ATOM 2447 C CA . PRO B 1 48 ? 0.006 19.350 -37.911 1.00 8.40 75 PRO B CA 1
ATOM 2448 C C . PRO B 1 48 ? -1.183 20.107 -37.262 1.00 8.06 75 PRO B C 1
ATOM 2449 O O . PRO B 1 48 ? -2.256 20.098 -37.817 1.00 7.65 75 PRO B O 1
ATOM 2453 N N . LEU B 1 49 ? -0.971 20.847 -36.179 1.00 8.66 76 LEU B N 1
ATOM 2454 C CA . LEU B 1 49 ? -2.084 21.646 -35.598 1.00 8.93 76 LEU B CA 1
ATOM 2455 C C . LEU B 1 49 ? -2.474 22.723 -36.589 1.00 8.01 76 LEU B C 1
ATOM 2456 O O . LEU B 1 49 ? -3.677 22.940 -36.838 1.00 7.96 76 LEU B O 1
ATOM 2461 N N . VAL B 1 50 ? -1.504 23.428 -37.156 1.00 6.95 77 VAL B N 1
ATOM 2462 C CA . VAL B 1 50 ? -1.839 24.429 -38.181 1.00 7.77 77 VAL B CA 1
ATOM 2463 C C . VAL B 1 50 ? -2.561 23.811 -39.350 1.00 8.23 77 VAL B C 1
ATOM 2464 O O . VAL B 1 50 ? -3.538 24.351 -39.874 1.00 7.41 77 VAL B O 1
ATOM 2468 N N . ALA B 1 51 ? -2.067 22.646 -39.774 1.00 7.66 78 ALA B N 1
ATOM 2469 C CA . ALA B 1 51 ? -2.734 21.938 -40.833 1.00 7.81 78 ALA B CA 1
ATOM 2470 C C . ALA B 1 51 ? -4.184 21.623 -40.495 1.00 7.83 78 ALA B C 1
ATOM 2471 O O . ALA B 1 51 ? -5.053 21.772 -41.400 1.00 8.82 78 ALA B O 1
ATOM 2473 N N . ALA B 1 52 ? -4.471 21.216 -39.275 1.00 8.58 79 ALA B N 1
ATOM 2474 C CA . ALA B 1 52 ? -5.846 20.870 -38.870 1.00 8.95 79 ALA B CA 1
ATOM 2475 C C . ALA B 1 52 ? -6.709 22.102 -38.998 1.00 8.78 79 ALA B C 1
ATOM 2476 O O . ALA B 1 52 ? -7.853 22.055 -39.509 1.00 10.21 79 ALA B O 1
ATOM 2478 N N . VAL B 1 53 ? -6.259 23.236 -38.506 1.00 8.84 80 VAL B N 1
ATOM 2479 C CA . VAL B 1 53 ? -7.063 24.479 -38.564 1.00 8.80 80 VAL B CA 1
ATOM 2480 C C . VAL B 1 53 ? -7.224 24.907 -40.005 1.00 9.28 80 VAL B C 1
ATOM 2481 O O . VAL B 1 53 ? -8.323 25.344 -40.438 1.00 10.24 80 VAL B O 1
ATOM 2485 N N . LEU B 1 54 ? -6.205 24.820 -40.795 1.00 9.28 81 LEU B N 1
ATOM 2486 C CA . LEU B 1 54 ? -6.311 25.162 -42.244 1.00 9.55 81 LEU B CA 1
ATOM 2487 C C . LEU B 1 54 ? -7.364 24.253 -42.882 1.00 10.49 81 LEU B C 1
ATOM 2488 O O . LEU B 1 54 ? -8.237 24.727 -43.643 1.00 9.26 81 LEU B O 1
ATOM 2493 N N . HIS B 1 55 ? -7.254 22.958 -42.664 1.00 9.85 82 HIS B N 1
ATOM 2494 C CA . HIS B 1 55 ? -8.083 21.990 -43.333 1.00 11.78 82 HIS B CA 1
ATOM 2495 C C . HIS B 1 55 ? -9.576 22.197 -43.088 1.00 12.55 82 HIS B C 1
ATOM 2496 O O . HIS B 1 55 ? -10.374 22.074 -44.051 1.00 12.35 82 HIS B O 1
ATOM 2503 N N . GLN B 1 56 ? -9.924 22.475 -41.845 1.00 13.39 83 GLN B N 1
ATOM 2504 C CA . GLN B 1 56 ? -11.308 22.464 -41.433 1.00 16.75 83 GLN B CA 1
ATOM 2505 C C . GLN B 1 56 ? -12.033 23.777 -41.776 1.00 14.68 83 GLN B C 1
ATOM 2506 O O . GLN B 1 56 ? -13.273 23.804 -41.592 1.00 21.56 83 GLN B O 1
ATOM 2512 N N . ASN B 1 57 ? -11.387 24.806 -42.264 1.00 14.97 84 ASN B N 1
ATOM 2513 C CA . ASN B 1 57 ? -12.002 26.106 -42.483 1.00 15.96 84 ASN B CA 1
ATOM 2514 C C . ASN B 1 57 ? -11.661 26.661 -43.823 1.00 15.78 84 ASN B C 1
ATOM 2515 O O . ASN B 1 57 ? -10.624 26.395 -44.376 1.00 14.49 84 ASN B O 1
ATOM 2520 N N . PRO B 1 58 ? -12.503 27.565 -44.394 1.00 16.65 85 PRO B N 1
ATOM 2521 C CA . PRO B 1 58 ? -12.071 28.314 -45.565 1.00 16.27 85 PRO B CA 1
ATOM 2522 C C . PRO B 1 58 ? -10.911 29.207 -45.311 1.00 14.71 85 PRO B C 1
ATOM 2523 O O . PRO B 1 58 ? -10.649 29.534 -44.105 1.00 16.93 85 PRO B O 1
ATOM 2527 N N . LEU B 1 59 ? -10.190 29.641 -46.321 1.00 15.02 86 LEU B N 1
ATOM 2528 C CA . LEU B 1 59 ? -9.124 30.604 -46.148 1.00 16.79 86 LEU B CA 1
ATOM 2529 C C . LEU B 1 59 ? -9.550 31.875 -45.386 1.00 17.68 86 LEU B C 1
ATOM 2530 O O . LEU B 1 59 ? -8.735 32.472 -44.712 1.00 17.38 86 LEU B O 1
ATOM 2535 N N . THR B 1 60 ? -10.782 32.305 -45.581 1.00 16.47 87 THR B N 1
ATOM 2536 C CA . THR B 1 60 ? -11.293 33.485 -44.887 1.00 17.38 87 THR B CA 1
ATOM 2537 C C . THR B 1 60 ? -11.222 33.376 -43.383 1.00 15.91 87 THR B C 1
ATOM 2538 O O . THR B 1 60 ? -11.145 34.403 -42.690 1.00 17.91 87 THR B O 1
ATOM 2542 N N . HIS B 1 61 ? -11.209 32.150 -42.851 1.00 16.70 88 HIS B N 1
ATOM 2543 C CA . HIS B 1 61 ? -11.101 31.963 -41.389 1.00 15.82 88 HIS B CA 1
ATOM 2544 C C . HIS B 1 61 ? -9.768 32.479 -40.868 1.00 16.70 88 HIS B C 1
ATOM 2545 O O . HIS B 1 61 ? -9.677 32.863 -39.705 1.00 14.56 88 HIS B O 1
ATOM 2552 N N . LEU B 1 62 ? -8.753 32.593 -41.707 1.00 17.15 89 LEU B N 1
ATOM 2553 C CA . LEU B 1 62 ? -7.469 33.101 -41.296 1.00 17.19 89 LEU B CA 1
ATOM 2554 C C . LEU B 1 62 ? -7.527 34.563 -40.856 1.00 17.23 89 LEU B C 1
ATOM 2555 O O . LEU B 1 62 ? -6.662 35.032 -40.172 1.00 18.19 89 LEU B O 1
ATOM 2560 N N . ASP B 1 63 ? -8.560 35.267 -41.322 1.00 17.99 90 ASP B N 1
ATOM 2561 C CA . ASP B 1 63 ? -8.774 36.678 -40.968 1.00 19.98 90 ASP B CA 1
ATOM 2562 C C . ASP B 1 63 ? -9.502 36.873 -39.663 1.00 18.56 90 ASP B C 1
ATOM 2563 O O . ASP B 1 63 ? -9.587 38.042 -39.188 1.00 18.95 90 ASP B O 1
ATOM 2568 N N . LYS B 1 64 ? -10.045 35.825 -39.083 1.00 16.63 91 LYS B N 1
ATOM 2569 C CA . LYS B 1 64 ? -10.844 35.899 -37.873 1.00 16.13 91 LYS B CA 1
ATOM 2570 C C . LYS B 1 64 ? -9.959 36.346 -36.715 1.00 15.69 91 LYS B C 1
ATOM 2571 O O . LYS B 1 64 ? -8.889 35.727 -36.476 1.00 14.24 91 LYS B O 1
ATOM 2577 N N . LEU B 1 65 ? -10.365 37.376 -35.944 1.00 16.10 92 LEU B N 1
ATOM 2578 C CA . LEU B 1 65 ? -9.635 37.846 -34.813 1.00 15.81 92 LEU B CA 1
ATOM 2579 C C . LEU B 1 65 ? -9.937 37.015 -33.601 1.00 16.17 92 LEU B C 1
ATOM 2580 O O . LEU B 1 65 ? -11.092 36.844 -33.225 1.00 17.18 92 LEU B O 1
ATOM 2585 N N . ILE B 1 66 ? -8.889 36.531 -32.958 1.00 12.82 93 ILE B N 1
ATOM 2586 C CA . ILE B 1 66 ? -9.016 35.887 -31.646 1.00 13.71 93 ILE B CA 1
ATOM 2587 C C . ILE B 1 66 ? -8.506 36.821 -30.575 1.00 12.71 93 ILE B C 1
ATOM 2588 O O . ILE B 1 66 ? -7.385 37.305 -30.650 1.00 13.67 93 ILE B O 1
ATOM 2593 N N . THR B 1 67 ? -9.356 37.057 -29.565 1.00 13.79 94 THR B N 1
ATOM 2594 C CA . THR B 1 67 ? -8.977 37.870 -28.423 1.00 14.29 94 THR B CA 1
ATOM 2595 C C . THR B 1 67 ? -8.664 36.964 -27.273 1.00 12.71 94 THR B C 1
ATOM 2596 O O . THR B 1 67 ? -9.212 35.828 -27.149 1.00 15.02 94 THR B O 1
ATOM 2600 N N . TYR B 1 68 ? -7.759 37.409 -26.439 1.00 13.23 95 TYR B N 1
ATOM 2601 C CA . TYR B 1 68 ? -7.288 36.604 -25.308 1.00 12.71 95 TYR B CA 1
ATOM 2602 C C . TYR B 1 68 ? -6.741 37.549 -24.247 1.00 14.18 95 TYR B C 1
ATOM 2603 O O . TYR B 1 68 ? -6.790 38.759 -24.461 1.00 15.95 95 TYR B O 1
ATOM 2612 N N . THR B 1 69 ? -6.280 37.025 -23.136 1.00 14.28 96 THR B N 1
ATOM 2613 C CA . THR B 1 69 ? -5.801 37.887 -22.037 1.00 16.06 96 THR B CA 1
ATOM 2614 C C . THR B 1 69 ? -4.428 37.474 -21.613 1.00 13.82 96 THR B C 1
ATOM 2615 O O . THR B 1 69 ? -3.877 36.433 -22.047 1.00 13.87 96 THR B O 1
ATOM 2619 N N . SER B 1 70 ? -3.825 38.263 -20.733 1.00 15.15 97 SER B N 1
ATOM 2620 C CA . SER B 1 70 ? -2.525 37.929 -20.194 1.00 15.82 97 SER B CA 1
ATOM 2621 C C . SER B 1 70 ? -2.545 36.582 -19.495 1.00 14.99 97 SER B C 1
ATOM 2622 O O . SER B 1 70 ? -1.535 35.887 -19.345 1.00 15.26 97 SER B O 1
ATOM 2625 N N . ASP B 1 71 ? -3.677 36.222 -18.927 1.00 14.52 98 ASP B N 1
ATOM 2626 C CA . ASP B 1 71 ? -3.859 34.916 -18.290 1.00 15.63 98 ASP B CA 1
ATOM 2627 C C . ASP B 1 71 ? -3.593 33.730 -19.234 1.00 16.07 98 ASP B C 1
ATOM 2628 O O . ASP B 1 71 ? -3.214 32.665 -18.797 1.00 16.53 98 ASP B O 1
ATOM 2633 N N . ASP B 1 72 ? -3.799 33.936 -20.523 1.00 15.77 99 ASP B N 1
ATOM 2634 C CA . ASP B 1 72 ? -3.495 32.895 -21.539 1.00 15.98 99 ASP B CA 1
ATOM 2635 C C . ASP B 1 72 ? -2.012 32.731 -21.882 1.00 14.15 99 ASP B C 1
ATOM 2636 O O . ASP B 1 72 ? -1.624 31.738 -22.514 1.00 15.65 99 ASP B O 1
ATOM 2641 N N . ILE B 1 73 ? -1.160 33.644 -21.408 1.00 13.71 100 ILE B N 1
ATOM 2642 C CA . ILE B 1 73 ? 0.277 33.609 -21.668 1.00 14.52 100 ILE B CA 1
ATOM 2643 C C . ILE B 1 73 ? 0.926 32.742 -20.610 1.00 15.10 100 ILE B C 1
ATOM 2644 O O . ILE B 1 73 ? 1.281 33.212 -19.538 1.00 16.61 100 ILE B O 1
ATOM 2649 N N . ARG B 1 74 ? 0.981 31.457 -20.869 1.00 14.02 101 ARG B N 1
ATOM 2650 C CA . ARG B 1 74 ? 1.430 30.460 -19.930 1.00 15.56 101 ARG B CA 1
ATOM 2651 C C . ARG B 1 74 ? 2.723 29.745 -20.367 1.00 15.03 101 ARG B C 1
ATOM 2652 O O . ARG B 1 74 ? 3.174 28.807 -19.731 1.00 16.08 101 ARG B O 1
ATOM 2660 N N . SER B 1 75 ? 3.324 30.214 -21.450 1.00 16.11 102 SER B N 1
ATOM 2661 C CA . SER B 1 75 ? 4.482 29.590 -22.086 1.00 18.62 102 SER B CA 1
ATOM 2662 C C . SER B 1 75 ? 5.113 30.687 -22.907 1.00 20.41 102 SER B C 1
ATOM 2663 O O . SER B 1 75 ? 4.504 31.777 -23.128 1.00 18.00 102 SER B O 1
ATOM 2666 N N . ILE B 1 76 ? 6.353 30.436 -23.341 1.00 22.14 103 ILE B N 1
ATOM 2667 C CA . ILE B 1 76 ? 7.080 31.416 -24.110 1.00 21.98 103 ILE B CA 1
ATOM 2668 C C . ILE B 1 76 ? 6.304 31.653 -25.425 1.00 18.38 103 ILE B C 1
ATOM 2669 O O . ILE B 1 76 ? 5.997 30.707 -26.191 1.00 21.07 103 ILE B O 1
ATOM 2674 N N . SER B 1 77 ? 6.022 32.955 -25.598 1.00 19.88 104 SER B N 1
ATOM 2675 C CA . SER B 1 77 ? 5.101 33.431 -26.624 1.00 17.85 104 SER B CA 1
ATOM 2676 C C . SER B 1 77 ? 5.596 34.758 -27.188 1.00 19.36 104 SER B C 1
ATOM 2677 O O . SER B 1 77 ? 5.013 35.811 -26.891 1.00 20.91 104 SER B O 1
ATOM 2680 N N . PRO B 1 78 ? 6.677 34.697 -27.989 1.00 23.05 105 PRO B N 1
ATOM 2681 C CA . PRO B 1 78 ? 7.292 35.892 -28.545 1.00 24.63 105 PRO B CA 1
ATOM 2682 C C . PRO B 1 78 ? 6.334 36.812 -29.289 1.00 21.42 105 PRO B C 1
ATOM 2683 O O . PRO B 1 78 ? 6.497 38.014 -29.274 1.00 25.21 105 PRO B O 1
ATOM 2687 N N . VAL B 1 79 ? 5.368 36.257 -30.007 1.00 17.76 106 VAL B N 1
ATOM 2688 C CA . VAL B 1 79 ? 4.457 37.068 -30.761 1.00 16.71 106 VAL B CA 1
ATOM 2689 C C . VAL B 1 79 ? 3.215 37.387 -29.933 1.00 17.33 106 VAL B C 1
ATOM 2690 O O . VAL B 1 79 ? 2.776 38.536 -29.885 1.00 17.24 106 VAL B O 1
ATOM 2694 N N . ALA B 1 80 ? 2.629 36.343 -29.304 1.00 16.45 107 ALA B N 1
ATOM 2695 C CA . ALA B 1 80 ? 1.377 36.593 -28.570 1.00 17.00 107 ALA B CA 1
ATOM 2696 C C . ALA B 1 80 ? 1.486 37.622 -27.435 1.00 18.83 107 ALA B C 1
ATOM 2697 O O . ALA B 1 80 ? 0.560 38.375 -27.196 1.00 20.02 107 ALA B O 1
ATOM 2699 N N . GLN B 1 81 ? 2.672 37.727 -26.829 1.00 22.54 108 GLN B N 1
ATOM 2700 C CA . GLN B 1 81 ? 2.844 38.780 -25.790 1.00 27.16 108 GLN B CA 1
ATOM 2701 C C . GLN B 1 81 ? 2.667 40.204 -26.344 1.00 28.74 108 GLN B C 1
ATOM 2702 O O . GLN B 1 81 ? 2.246 41.101 -25.627 1.00 31.95 108 GLN B O 1
ATOM 2708 N N . GLN B 1 82 ? 2.920 40.417 -27.612 1.00 27.73 109 GLN B N 1
ATOM 2709 C CA . GLN B 1 82 ? 2.766 41.730 -28.202 1.00 32.36 109 GLN B CA 1
ATOM 2710 C C . GLN B 1 82 ? 1.332 42.163 -28.422 1.00 27.50 109 GLN B C 1
ATOM 2711 O O . GLN B 1 82 ? 1.082 43.333 -28.585 1.00 30.87 109 GLN B O 1
ATOM 2717 N N . HIS B 1 83 ? 0.378 41.203 -28.481 1.00 23.56 110 HIS B N 1
ATOM 2718 C CA . HIS B 1 83 ? -0.946 41.437 -29.028 1.00 22.36 110 HIS B CA 1
ATOM 2719 C C . HIS B 1 83 ? -2.054 41.158 -28.036 1.00 21.46 110 HIS B C 1
ATOM 2720 O O . HIS B 1 83 ? -3.206 41.062 -28.450 1.00 20.18 110 HIS B O 1
ATOM 2727 N N . VAL B 1 84 ? -1.757 41.114 -26.751 1.00 21.27 111 VAL B N 1
ATOM 2728 C CA . VAL B 1 84 ? -2.824 40.884 -25.746 1.00 20.18 111 VAL B CA 1
ATOM 2729 C C . VAL B 1 84 ? -3.979 41.892 -25.849 1.00 20.28 111 VAL B C 1
ATOM 2730 O O . VAL B 1 84 ? -5.161 41.519 -25.720 1.00 19.79 111 VAL B O 1
ATOM 2734 N N . GLN B 1 85 ? -3.713 43.157 -26.134 1.00 20.55 112 GLN B N 1
ATOM 2735 C CA . GLN B 1 85 ? -4.781 44.128 -26.193 1.00 21.55 112 GLN B CA 1
ATOM 2736 C C . GLN B 1 85 ? -5.678 44.143 -27.431 1.00 22.68 112 GLN B C 1
ATOM 2737 O O . GLN B 1 85 ? -6.907 44.314 -27.323 1.00 24.36 112 GLN B O 1
ATOM 2743 N N . THR B 1 86 ? -5.108 43.752 -28.537 1.00 27.70 113 THR B N 1
ATOM 2744 C CA . THR B 1 86 ? -5.817 43.822 -29.805 1.00 28.65 113 THR B CA 1
ATOM 2745 C C . THR B 1 86 ? -6.239 42.451 -30.369 1.00 21.60 113 THR B C 1
ATOM 2746 O O . THR B 1 86 ? -7.192 42.352 -31.154 1.00 23.80 113 THR B O 1
ATOM 2750 N N . GLY B 1 87 ? -5.597 41.398 -29.902 1.00 17.53 114 GLY B N 1
ATOM 2751 C CA . GLY B 1 87 ? -5.831 40.111 -30.499 1.00 16.54 114 GLY B CA 1
ATOM 2752 C C . GLY B 1 87 ? -4.942 39.786 -31.636 1.00 16.44 114 GLY B C 1
ATOM 2753 O O . GLY B 1 87 ? -4.082 40.567 -32.037 1.00 19.18 114 GLY B O 1
ATOM 2754 N N . MET B 1 88 ? -5.096 38.557 -32.096 1.00 13.37 115 MET B N 1
ATOM 2755 C CA . MET B 1 88 ? -4.354 38.051 -33.275 1.00 13.94 115 MET B CA 1
ATOM 2756 C C . MET B 1 88 ? -5.322 37.297 -34.146 1.00 13.54 115 MET B C 1
ATOM 2757 O O . MET B 1 88 ? -6.221 36.600 -33.634 1.00 12.79 115 MET B O 1
ATOM 2762 N N . THR B 1 89 ? -5.104 37.384 -35.440 1.00 14.53 116 THR B N 1
ATOM 2763 C CA . THR B 1 89 ? -5.938 36.651 -36.351 1.00 13.18 116 THR B CA 1
ATOM 2764 C C . THR B 1 89 ? -5.472 35.175 -36.309 1.00 13.06 116 THR B C 1
ATOM 2765 O O . THR B 1 89 ? -4.337 34.867 -35.929 1.00 12.01 116 THR B O 1
ATOM 2769 N N . ILE B 1 90 ? -6.358 34.323 -36.778 1.00 13.25 117 ILE B N 1
ATOM 2770 C CA . ILE B 1 90 ? -6.021 32.916 -36.959 1.00 13.04 117 ILE B CA 1
ATOM 2771 C C . ILE B 1 90 ? -4.782 32.721 -37.811 1.00 12.18 117 ILE B C 1
ATOM 2772 O O . ILE B 1 90 ? -3.865 31.944 -37.423 1.00 11.80 117 ILE B O 1
ATOM 2777 N N . GLY B 1 91 ? -4.630 33.483 -38.882 1.00 12.31 118 GLY B N 1
ATOM 2778 C CA . GLY B 1 91 ? -3.437 33.436 -39.695 1.00 12.57 118 GLY B CA 1
ATOM 2779 C C . GLY B 1 91 ? -2.198 33.858 -38.976 1.00 12.34 118 GLY B C 1
ATOM 2780 O O . GLY B 1 91 ? -1.119 33.237 -39.064 1.00 13.42 118 GLY B O 1
ATOM 2781 N N . GLN B 1 92 ? -2.295 34.932 -38.209 1.00 12.87 119 GLN B N 1
ATOM 2782 C CA . GLN B 1 92 ? -1.177 35.407 -37.416 1.00 12.57 119 GLN B CA 1
ATOM 2783 C C . GLN B 1 92 ? -0.787 34.345 -36.363 1.00 11.02 119 GLN B C 1
ATOM 2784 O O . GLN B 1 92 ? 0.412 34.142 -36.090 1.00 11.96 119 GLN B O 1
ATOM 2790 N N . LEU B 1 93 ? -1.797 33.650 -35.791 1.00 11.07 120 LEU B N 1
ATOM 2791 C CA . LEU B 1 93 ? -1.555 32.612 -34.777 1.00 11.10 120 LEU B CA 1
ATOM 2792 C C . LEU B 1 93 ? -0.785 31.410 -35.427 1.00 10.55 120 LEU B C 1
ATOM 2793 O O . LEU B 1 93 ? 0.163 30.862 -34.858 1.00 10.80 120 LEU B O 1
ATOM 2798 N N . CYS B 1 94 ? -1.226 31.032 -36.638 1.00 10.84 121 CYS B N 1
ATOM 2799 C CA . CYS B 1 94 ? -0.507 29.959 -37.335 1.00 11.36 121 CYS B CA 1
ATOM 2800 C C . CYS B 1 94 ? 0.927 30.310 -37.654 1.00 10.52 121 CYS B C 1
ATOM 2801 O O . CYS B 1 94 ? 1.838 29.507 -37.439 1.00 11.13 121 CYS B O 1
ATOM 2804 N N . ASP B 1 95 ? 1.163 31.518 -38.156 1.00 10.98 122 ASP B N 1
ATOM 2805 C CA . ASP B 1 95 ? 2.517 32.017 -38.431 1.00 12.76 122 ASP B CA 1
ATOM 2806 C C . ASP B 1 95 ? 3.390 31.916 -37.192 1.00 11.55 122 ASP B C 1
ATOM 2807 O O . ASP B 1 95 ? 4.484 31.297 -37.198 1.00 12.84 122 ASP B O 1
ATOM 2812 N N . ALA B 1 96 ? 2.846 32.422 -36.072 1.00 11.37 123 ALA B N 1
ATOM 2813 C CA . ALA B 1 96 ? 3.598 32.411 -34.831 1.00 11.40 123 ALA B CA 1
ATOM 2814 C C . ALA B 1 96 ? 3.881 31.042 -34.271 1.00 10.27 123 ALA B C 1
ATOM 2815 O O . ALA B 1 96 ? 4.971 30.764 -33.789 1.00 11.79 123 ALA B O 1
ATOM 2817 N N . ALA B 1 97 ? 2.871 30.176 -34.339 1.00 10.31 124 ALA B N 1
ATOM 2818 C CA . ALA B 1 97 ? 2.982 28.840 -33.821 1.00 10.41 124 ALA B CA 1
ATOM 2819 C C . ALA B 1 97 ? 4.078 28.068 -34.522 1.00 10.60 124 ALA B C 1
ATOM 2820 O O . ALA B 1 97 ? 4.832 27.299 -33.860 1.00 11.94 124 ALA B O 1
ATOM 2822 N N . ILE B 1 98 ? 4.194 28.264 -35.849 1.00 9.85 125 ILE B N 1
ATOM 2823 C CA . ILE B 1 98 ? 5.236 27.556 -36.621 1.00 10.63 125 ILE B CA 1
ATOM 2824 C C . ILE B 1 98 ? 6.575 28.265 -36.543 1.00 11.81 125 ILE B C 1
ATOM 2825 O O . ILE B 1 98 ? 7.603 27.609 -36.217 1.00 12.69 125 ILE B O 1
ATOM 2830 N N . ARG B 1 99 ? 6.578 29.522 -36.910 1.00 11.37 126 ARG B N 1
ATOM 2831 C CA . ARG B 1 99 ? 7.865 30.197 -37.158 1.00 14.14 126 ARG B CA 1
ATOM 2832 C C . ARG B 1 99 ? 8.586 30.593 -35.893 1.00 12.81 126 ARG B C 1
ATOM 2833 O O . ARG B 1 99 ? 9.808 30.668 -35.896 1.00 14.02 126 ARG B O 1
ATOM 2841 N N . TYR B 1 100 ? 7.846 30.847 -34.798 1.00 13.84 127 TYR B N 1
ATOM 2842 C CA . TYR B 1 100 ? 8.435 31.198 -33.511 1.00 14.18 127 TYR B CA 1
ATOM 2843 C C . TYR B 1 100 ? 8.103 30.210 -32.429 1.00 14.58 127 TYR B C 1
ATOM 2844 O O . TYR B 1 100 ? 8.360 30.442 -31.255 1.00 16.56 127 TYR B O 1
ATOM 2853 N N . SER B 1 101 ? 7.492 29.106 -32.803 1.00 14.07 128 SER B N 1
ATOM 2854 C CA . SER B 1 101 ? 7.085 28.127 -31.830 1.00 13.57 128 SER B CA 1
ATOM 2855 C C . SER B 1 101 ? 6.256 28.699 -30.691 1.00 13.94 128 SER B C 1
ATOM 2856 O O . SER B 1 101 ? 6.383 28.242 -29.535 1.00 14.24 128 SER B O 1
ATOM 2859 N N . ASP B 1 102 ? 5.396 29.669 -30.984 1.00 12.50 129 ASP B N 1
ATOM 2860 C CA . ASP B 1 102 ? 4.717 30.436 -29.889 1.00 12.81 129 ASP B CA 1
ATOM 2861 C C . ASP B 1 102 ? 3.726 29.533 -29.189 1.00 13.11 129 ASP B C 1
ATOM 2862 O O . ASP B 1 102 ? 2.822 28.975 -29.878 1.00 12.45 129 ASP B O 1
ATOM 2867 N N . GLY B 1 103 ? 3.838 29.397 -27.886 1.00 12.13 130 GLY B N 1
ATOM 2868 C CA . GLY B 1 103 ? 3.027 28.411 -27.186 1.00 12.53 130 GLY B CA 1
ATOM 2869 C C . GLY B 1 103 ? 1.600 28.893 -26.971 1.00 11.32 130 GLY B C 1
ATOM 2870 O O . GLY B 1 103 ? 0.643 28.062 -27.017 1.00 10.56 130 GLY B O 1
ATOM 2871 N N . THR B 1 104 ? 1.430 30.195 -26.710 1.00 11.86 131 THR B N 1
ATOM 2872 C CA . THR B 1 104 ? 0.071 30.749 -26.576 1.00 11.12 131 THR B CA 1
ATOM 2873 C C . THR B 1 104 ? -0.645 30.648 -27.921 1.00 11.19 131 THR B C 1
ATOM 2874 O O . THR B 1 104 ? -1.854 30.263 -27.978 1.00 10.61 131 THR B O 1
ATOM 2878 N N . ALA B 1 105 ? 0.054 30.964 -29.025 1.00 10.13 132 ALA B N 1
ATOM 2879 C CA . ALA B 1 105 ? -0.549 30.798 -30.331 1.00 9.48 132 ALA B CA 1
ATOM 2880 C C . ALA B 1 105 ? -1.055 29.363 -30.538 1.00 9.30 132 ALA B C 1
ATOM 2881 O O . ALA B 1 105 ? -2.201 29.121 -30.983 1.00 8.49 132 ALA B O 1
ATOM 2883 N N . ALA B 1 106 ? -0.236 28.399 -30.138 1.00 7.97 133 ALA B N 1
ATOM 2884 C CA . ALA B 1 106 ? -0.613 27.017 -30.230 1.00 8.81 133 ALA B CA 1
ATOM 2885 C C . ALA B 1 106 ? -1.883 26.714 -29.410 1.00 9.47 133 ALA B C 1
ATOM 2886 O O . ALA B 1 106 ? -2.807 26.024 -29.871 1.00 9.06 133 ALA B O 1
ATOM 2888 N N . ASN B 1 107 ? -1.875 27.140 -28.148 1.00 8.82 134 ASN B N 1
ATOM 2889 C CA . ASN B 1 107 ? -3.014 26.874 -27.283 1.00 8.56 134 ASN B CA 1
ATOM 2890 C C . ASN B 1 107 ? -4.300 27.553 -27.808 1.00 7.66 134 ASN B C 1
ATOM 2891 O O . ASN B 1 107 ? -5.392 26.961 -27.745 1.00 8.69 134 ASN B O 1
ATOM 2896 N N . LEU B 1 108 ? -4.182 28.723 -28.383 1.00 8.60 135 LEU B N 1
ATOM 2897 C CA . LEU B 1 108 ? -5.347 29.379 -28.987 1.00 8.17 135 LEU B CA 1
ATOM 2898 C C . LEU B 1 108 ? -5.869 28.617 -30.206 1.00 9.12 135 LEU B C 1
ATOM 2899 O O . LEU B 1 108 ? -7.063 28.525 -30.428 1.00 9.25 135 LEU B O 1
ATOM 2904 N N . LEU B 1 109 ? -4.967 28.072 -31.000 1.00 9.26 136 LEU B N 1
ATOM 2905 C CA . LEU B 1 109 ? -5.378 27.267 -32.151 1.00 8.98 136 LEU B CA 1
ATOM 2906 C C . LEU B 1 109 ? -5.993 25.999 -31.697 1.00 8.92 136 LEU B C 1
ATOM 2907 O O . LEU B 1 109 ? -6.981 25.555 -32.313 1.00 8.37 136 LEU B O 1
ATOM 2912 N N . LEU B 1 110 ? -5.476 25.352 -30.645 1.00 8.66 137 LEU B N 1
ATOM 2913 C CA . LEU B 1 110 ? -6.165 24.198 -30.085 1.00 9.08 137 LEU B CA 1
ATOM 2914 C C . LEU B 1 110 ? -7.610 24.525 -29.660 1.00 9.25 137 LEU B C 1
ATOM 2915 O O . LEU B 1 110 ? -8.530 23.783 -29.944 1.00 10.08 137 LEU B O 1
ATOM 2920 N N . ALA B 1 111 ? -7.805 25.684 -29.060 1.00 8.94 138 ALA B N 1
ATOM 2921 C CA . ALA B 1 111 ? -9.166 26.112 -28.671 1.00 9.18 138 ALA B CA 1
ATOM 2922 C C . ALA B 1 111 ? -10.001 26.414 -29.891 1.00 10.23 138 ALA B C 1
ATOM 2923 O O . ALA B 1 111 ? -11.186 26.101 -29.896 1.00 12.85 138 ALA B O 1
ATOM 2925 N N . ASP B 1 112 ? -9.437 26.999 -30.940 1.00 10.67 139 ASP B N 1
ATOM 2926 C CA . ASP B 1 112 ? -10.190 27.192 -32.155 1.00 11.22 139 ASP B CA 1
ATOM 2927 C C . ASP B 1 112 ? -10.632 25.871 -32.768 1.00 12.01 139 ASP B C 1
ATOM 2928 O O . ASP B 1 112 ? -11.758 25.759 -33.273 1.00 15.24 139 ASP B O 1
ATOM 2933 N N . LEU B 1 113 ? -9.802 24.858 -32.717 1.00 10.97 140 LEU B N 1
ATOM 2934 C CA . LEU B 1 113 ? -10.142 23.549 -33.260 1.00 11.59 140 LEU B CA 1
ATOM 2935 C C . LEU B 1 113 ? -11.144 22.798 -32.458 1.00 11.83 140 LEU B C 1
ATOM 2936 O O . LEU B 1 113 ? -12.049 22.168 -33.050 1.00 15.35 140 LEU B O 1
ATOM 2941 N N . GLY B 1 114 ? -11.026 22.734 -31.163 1.00 10.73 141 GLY B N 1
ATOM 2942 C CA . GLY B 1 114 ? -11.854 21.881 -30.317 1.00 11.93 141 GLY B CA 1
ATOM 2943 C C . GLY B 1 114 ? -12.612 22.487 -29.195 1.00 11.91 141 GLY B C 1
ATOM 2944 O O . GLY B 1 114 ? -13.242 21.741 -28.453 1.00 14.30 141 GLY B O 1
ATOM 2945 N N . GLY B 1 115 ? -12.563 23.804 -29.083 1.00 12.76 142 GLY B N 1
ATOM 2946 C CA . GLY B 1 115 ? -13.148 24.521 -27.976 1.00 16.02 142 GLY B CA 1
ATOM 2947 C C . GLY B 1 115 ? -12.313 24.466 -26.739 1.00 19.22 142 GLY B C 1
ATOM 2948 O O . GLY B 1 115 ? -11.303 23.767 -26.654 1.00 16.55 142 GLY B O 1
ATOM 2949 N N . PRO B 1 116 ? -12.749 25.231 -25.697 1.00 26.10 143 PRO B N 1
ATOM 2950 C CA . PRO B 1 116 ? -12.074 25.128 -24.420 1.00 25.25 143 PRO B CA 1
ATOM 2951 C C . PRO B 1 116 ? -12.115 23.670 -23.920 1.00 22.80 143 PRO B C 1
ATOM 2952 O O . PRO B 1 116 ? -13.195 23.045 -23.860 1.00 26.29 143 PRO B O 1
ATOM 2956 N N . GLY B 1 117 ? -10.957 23.102 -23.619 1.00 23.65 144 GLY B N 1
ATOM 2957 C CA . GLY B 1 117 ? -10.969 21.732 -23.112 1.00 21.17 144 GLY B CA 1
ATOM 2958 C C . GLY B 1 117 ? -11.131 20.598 -24.093 1.00 18.50 144 GLY B C 1
ATOM 2959 O O . GLY B 1 117 ? -10.889 19.434 -23.711 1.00 19.66 144 GLY B O 1
ATOM 2960 N N . GLY B 1 118 ? -11.458 20.879 -25.355 1.00 16.30 145 GLY B N 1
ATOM 2961 C CA . GLY B 1 118 ? -11.593 19.833 -26.360 1.00 15.15 145 GLY B CA 1
ATOM 2962 C C . GLY B 1 118 ? -10.468 19.856 -27.372 1.00 13.60 145 GLY B C 1
ATOM 2963 O O . GLY B 1 118 ? -10.472 19.033 -28.231 1.00 11.42 145 GLY B O 1
ATOM 2964 N N . GLY B 1 119 ? -9.568 20.833 -27.307 1.00 12.56 146 GLY B N 1
ATOM 2965 C CA . GLY B 1 119 ? -8.578 20.992 -28.363 1.00 11.80 146 GLY B CA 1
ATOM 2966 C C . GLY B 1 119 ? -7.594 19.892 -28.499 1.00 10.87 146 GLY B C 1
ATOM 2967 O O . GLY B 1 119 ? -7.303 19.451 -29.635 1.00 10.09 146 GLY B O 1
ATOM 2968 N N . THR B 1 120 ? -7.089 19.354 -27.403 1.00 11.23 147 THR B N 1
ATOM 2969 C CA . THR B 1 120 ? -6.154 18.248 -27.518 1.00 11.42 147 THR B CA 1
ATOM 2970 C C . THR B 1 120 ? -6.787 16.990 -28.111 1.00 10.17 147 THR B C 1
ATOM 2971 O O . THR B 1 120 ? -6.167 16.313 -28.957 1.00 9.66 147 THR B O 1
ATOM 2975 N N . ALA B 1 121 ? -8.032 16.683 -27.761 1.00 9.47 148 ALA B N 1
ATOM 2976 C CA . ALA B 1 121 ? -8.729 15.573 -28.396 1.00 9.13 148 ALA B CA 1
ATOM 2977 C C . ALA B 1 121 ? -8.973 15.798 -29.874 1.00 10.28 148 ALA B C 1
ATOM 2978 O O . ALA B 1 121 ? -8.785 14.921 -30.669 1.00 9.51 148 ALA B O 1
ATOM 2980 N N . ALA B 1 122 ? -9.326 17.025 -30.191 1.00 9.11 149 ALA B N 1
ATOM 2981 C CA . ALA B 1 122 ? -9.624 17.376 -31.579 1.00 8.72 149 ALA B CA 1
ATOM 2982 C C . ALA B 1 122 ? -8.381 17.291 -32.473 1.00 8.63 149 ALA B C 1
ATOM 2983 O O . ALA B 1 122 ? -8.409 16.794 -33.619 1.00 8.94 149 ALA B O 1
ATOM 2985 N N . PHE B 1 123 ? -7.263 17.755 -31.916 1.00 8.13 150 PHE B N 1
ATOM 2986 C CA . PHE B 1 123 ? -5.979 17.637 -32.640 1.00 7.25 150 PHE B CA 1
ATOM 2987 C C . PHE B 1 123 ? -5.614 16.194 -32.836 1.00 7.12 150 PHE B C 1
ATOM 2988 O O . PHE B 1 123 ? -5.230 15.780 -33.946 1.00 8.31 150 PHE B O 1
ATOM 2996 N N . THR B 1 124 ? -5.734 15.420 -31.800 1.00 7.97 151 THR B N 1
ATOM 2997 C CA . THR B 1 124 ? -5.482 13.989 -31.907 1.00 7.81 151 THR B CA 1
ATOM 2998 C C . THR B 1 124 ? -6.366 13.328 -33.002 1.00 7.45 151 THR B C 1
ATOM 2999 O O . THR B 1 124 ? -5.913 12.522 -33.833 1.00 7.22 151 THR B O 1
ATOM 3003 N N . GLY B 1 125 ? -7.608 13.772 -33.051 1.00 7.66 152 GLY B N 1
ATOM 3004 C CA . GLY B 1 125 ? -8.588 13.339 -34.057 1.00 8.12 152 GLY B CA 1
ATOM 3005 C C . GLY B 1 125 ? -8.173 13.673 -35.443 1.00 9.11 152 GLY B C 1
ATOM 3006 O O . GLY B 1 125 ? -8.425 12.914 -36.419 1.00 8.81 152 GLY B O 1
ATOM 3007 N N . TYR B 1 126 ? -7.537 14.805 -35.648 1.00 7.37 153 TYR B N 1
ATOM 3008 C CA . TYR B 1 126 ? -7.030 15.154 -36.984 1.00 7.91 153 TYR B CA 1
ATOM 3009 C C . TYR B 1 126 ? -5.981 14.180 -37.387 1.00 8.48 153 TYR B C 1
ATOM 3010 O O . TYR B 1 126 ? -5.939 13.659 -38.529 1.00 9.37 153 TYR B O 1
ATOM 3019 N N . LEU B 1 127 ? -5.077 13.849 -36.472 1.00 8.94 154 LEU B N 1
ATOM 3020 C CA . LEU B 1 127 ? -4.122 12.793 -36.762 1.00 8.92 154 LEU B CA 1
ATOM 3021 C C . LEU B 1 127 ? -4.789 11.452 -37.112 1.00 8.44 154 LEU B C 1
ATOM 3022 O O . LEU B 1 127 ? -4.335 10.758 -38.054 1.00 9.14 154 LEU B O 1
ATOM 3027 N N . ARG B 1 128 ? -5.830 11.067 -36.342 1.00 8.48 155 ARG B N 1
ATOM 3028 C CA . ARG B 1 128 ? -6.582 9.831 -36.664 1.00 8.82 155 ARG B CA 1
ATOM 3029 C C . ARG B 1 128 ? -7.146 9.885 -38.058 1.00 8.44 155 ARG B C 1
ATOM 3030 O O . ARG B 1 128 ? -7.086 8.837 -38.760 1.00 9.61 155 ARG B O 1
ATOM 3038 N N . SER B 1 129 ? -7.569 11.054 -38.501 1.00 9.02 156 SER B N 1
ATOM 3039 C CA . SER B 1 129 ? -8.152 11.153 -39.860 1.00 9.81 156 SER B CA 1
ATOM 3040 C C . SER B 1 129 ? -7.118 10.916 -40.924 1.00 10.51 156 SER B C 1
ATOM 3041 O O . SER B 1 129 ? -7.473 10.607 -42.084 1.00 12.13 156 SER B O 1
ATOM 3044 N N . LEU B 1 130 ? -5.846 11.124 -40.595 1.00 10.12 157 LEU B N 1
ATOM 3045 C CA . LEU B 1 130 ? -4.697 10.856 -41.482 1.00 10.03 157 LEU B CA 1
ATOM 3046 C C . LEU B 1 130 ? -4.151 9.478 -41.310 1.00 10.17 157 LEU B C 1
ATOM 3047 O O . LEU B 1 130 ? -3.014 9.191 -41.737 1.00 12.79 157 LEU B O 1
ATOM 3052 N N . GLY B 1 131 ? -4.821 8.600 -40.579 1.00 9.23 158 GLY B N 1
ATOM 3053 C CA . GLY B 1 131 ? -4.339 7.272 -40.402 1.00 10.13 158 GLY B CA 1
ATOM 3054 C C . GLY B 1 131 ? -3.320 7.005 -39.320 1.00 10.91 158 GLY B C 1
ATOM 3055 O O . GLY B 1 131 ? -2.740 5.905 -39.245 1.00 11.70 158 GLY B O 1
ATOM 3056 N N . ASP B 1 132 ? -3.045 8.031 -38.509 1.00 9.78 159 ASP B N 1
ATOM 3057 C CA . ASP B 1 132 ? -2.175 7.852 -37.349 1.00 10.19 159 ASP B CA 1
ATOM 3058 C C . ASP B 1 132 ? -3.002 7.414 -36.139 1.00 9.85 159 ASP B C 1
ATOM 3059 O O . ASP B 1 132 ? -3.756 8.262 -35.613 1.00 9.44 159 ASP B O 1
ATOM 3064 N N . THR B 1 133 ? -2.871 6.173 -35.748 1.00 11.93 160 THR B N 1
ATOM 3065 C CA . THR B 1 133 ? -3.626 5.640 -34.596 1.00 12.96 160 THR B CA 1
ATOM 3066 C C . THR B 1 133 ? -2.758 5.569 -33.371 1.00 15.29 160 THR B C 1
ATOM 3067 O O . THR B 1 133 ? -3.202 5.116 -32.349 1.00 15.38 160 THR B O 1
ATOM 3071 N N . VAL B 1 134 ? -1.545 6.064 -33.471 1.00 12.66 161 VAL B N 1
ATOM 3072 C CA . VAL B 1 134 ? -0.531 5.925 -32.442 1.00 13.83 161 VAL B CA 1
ATOM 3073 C C . VAL B 1 134 ? -0.365 7.191 -31.609 1.00 12.72 161 VAL B C 1
ATOM 3074 O O . VAL B 1 134 ? -0.282 7.116 -30.369 1.00 12.86 161 VAL B O 1
ATOM 3078 N N . SER B 1 135 ? -0.228 8.308 -32.248 1.00 11.05 162 SER B N 1
ATOM 3079 C CA . SER B 1 135 ? 0.069 9.528 -31.553 1.00 11.40 162 SER B CA 1
ATOM 3080 C C . SER B 1 135 ? -1.031 9.993 -30.645 1.00 10.42 162 SER B C 1
ATOM 3081 O O . SER B 1 135 ? -2.227 9.694 -30.925 1.00 11.23 162 SER B O 1
ATOM 3084 N N . ARG B 1 136 ? -0.728 10.722 -29.603 1.00 10.57 163 ARG B N 1
ATOM 3085 C CA . ARG B 1 136 ? -1.775 11.311 -28.761 1.00 10.89 163 ARG B CA 1
ATOM 3086 C C . ARG B 1 136 ? -1.304 12.638 -28.195 1.00 10.79 163 ARG B C 1
ATOM 3087 O O . ARG B 1 136 ? -0.144 12.767 -27.750 1.00 10.88 163 ARG B O 1
ATOM 3095 N N . LEU B 1 137 ? -2.182 13.588 -28.129 1.00 9.85 164 LEU B N 1
ATOM 3096 C CA . LEU B 1 137 ? -1.970 14.857 -27.396 1.00 9.71 164 LEU B CA 1
ATOM 3097 C C . LEU B 1 137 ? -2.979 14.896 -26.266 1.00 11.63 164 LEU B C 1
ATOM 3098 O O . LEU B 1 137 ? -4.176 14.709 -26.517 1.00 11.42 164 LEU B O 1
ATOM 3103 N N . ASP B 1 138 ? -2.467 15.210 -25.063 1.00 11.01 165 ASP B N 1
ATOM 3104 C CA . ASP B 1 138 ? -3.274 15.159 -23.813 1.00 11.03 165 ASP B CA 1
ATOM 3105 C C . ASP B 1 138 ? -3.290 16.423 -23.087 1.00 12.93 165 ASP B C 1
ATOM 3106 O O . ASP B 1 138 ? -4.179 16.616 -22.269 1.00 18.31 165 ASP B O 1
ATOM 3111 N N . ALA B 1 139 ? -2.255 17.214 -23.182 1.00 11.41 166 ALA B N 1
ATOM 3112 C CA . ALA B 1 139 ? -2.074 18.492 -22.470 1.00 10.53 166 ALA B CA 1
ATOM 3113 C C . ALA B 1 139 ? -1.781 19.602 -23.491 1.00 12.12 166 ALA B C 1
ATOM 3114 O O . ALA B 1 139 ? -1.388 19.287 -24.644 1.00 10.38 166 ALA B O 1
ATOM 3116 N N . GLU B 1 140 ? -1.960 20.836 -23.090 1.00 11.08 167 GLU B N 1
ATOM 3117 C CA . GLU B 1 140 ? -1.573 22.010 -23.805 1.00 11.16 167 GLU B CA 1
ATOM 3118 C C . GLU B 1 140 ? -0.218 22.531 -23.397 1.00 10.64 167 GLU B C 1
ATOM 3119 O O . GLU B 1 140 ? 0.475 21.890 -22.631 1.00 12.00 167 GLU B O 1
ATOM 3125 N N . GLU B 1 141 ? 0.227 23.630 -23.993 1.00 10.34 168 GLU B N 1
ATOM 3126 C CA . GLU B 1 141 ? 1.515 24.237 -23.586 1.00 10.85 168 GLU B CA 1
ATOM 3127 C C . GLU B 1 141 ? 1.349 24.911 -22.256 1.00 12.51 168 GLU B C 1
ATOM 3128 O O . GLU B 1 141 ? 0.379 25.613 -22.054 1.00 13.61 168 GLU B O 1
ATOM 3134 N N . PRO B 1 142 ? 2.312 24.800 -21.352 1.00 11.61 169 PRO B N 1
ATOM 3135 C CA . PRO B 1 142 ? 3.602 24.088 -21.482 1.00 11.30 169 PRO B CA 1
ATOM 3136 C C . PRO B 1 142 ? 3.640 22.669 -20.921 1.00 10.70 169 PRO B C 1
ATOM 3137 O O . PRO B 1 142 ? 4.660 21.963 -21.000 1.00 9.86 169 PRO B O 1
ATOM 3141 N N . GLU B 1 143 ? 2.530 22.225 -20.343 1.00 11.28 170 GLU B N 1
ATOM 3142 C CA . GLU B 1 143 ? 2.489 20.945 -19.668 1.00 11.58 170 GLU B CA 1
ATOM 3143 C C . GLU B 1 143 ? 2.824 19.763 -20.567 1.00 11.03 170 GLU B C 1
ATOM 3144 O O . GLU B 1 143 ? 3.425 18.794 -20.114 1.00 10.55 170 GLU B O 1
ATOM 3150 N N . LEU B 1 144 ? 2.547 19.886 -21.897 1.00 10.56 171 LEU B N 1
ATOM 3151 C CA . LEU B 1 144 ? 2.848 18.763 -22.786 1.00 9.99 171 LEU B CA 1
ATOM 3152 C C . LEU B 1 144 ? 4.342 18.442 -22.915 1.00 9.98 171 LEU B C 1
ATOM 3153 O O . LEU B 1 144 ? 4.697 17.387 -23.450 1.00 10.03 171 LEU B O 1
ATOM 3158 N N . ASN B 1 145 ? 5.206 19.337 -22.434 1.00 9.58 172 ASN B N 1
ATOM 3159 C CA . ASN B 1 145 ? 6.683 19.125 -22.453 1.00 11.33 172 ASN B CA 1
ATOM 3160 C C . ASN B 1 145 ? 7.211 18.352 -21.289 1.00 9.80 172 ASN B C 1
ATOM 3161 O O . ASN B 1 145 ? 8.399 18.006 -21.263 1.00 11.22 172 ASN B O 1
ATOM 3166 N N . ARG B 1 146 ? 6.356 18.108 -20.295 1.00 9.33 173 ARG B N 1
ATOM 3167 C CA . ARG B 1 146 ? 6.785 17.746 -18.944 1.00 9.80 173 ARG B CA 1
ATOM 3168 C C . ARG B 1 146 ? 6.443 16.362 -18.482 1.00 11.04 173 ARG B C 1
ATOM 3169 O O . ARG B 1 146 ? 6.758 16.037 -17.300 1.00 11.92 173 ARG B O 1
ATOM 3177 N N . ASP B 1 147 ? 5.868 15.490 -19.307 1.00 9.75 174 ASP B N 1
ATOM 3178 C CA . ASP B 1 147 ? 5.510 14.161 -18.841 1.00 10.19 174 ASP B CA 1
ATOM 3179 C C . ASP B 1 147 ? 6.758 13.370 -18.550 1.00 9.92 174 ASP B C 1
ATOM 3180 O O . ASP B 1 147 ? 7.796 13.604 -19.216 1.00 10.49 174 ASP B O 1
ATOM 3185 N N . PRO B 1 148 ? 6.755 12.445 -17.602 1.00 10.48 175 PRO B N 1
ATOM 3186 C CA . PRO B 1 148 ? 8.022 11.719 -17.382 1.00 10.49 175 PRO B CA 1
ATOM 3187 C C . PRO B 1 148 ? 8.363 10.811 -18.569 1.00 9.66 175 PRO B C 1
ATOM 3188 O O . PRO B 1 148 ? 7.484 10.410 -19.329 1.00 9.34 175 PRO B O 1
ATOM 3192 N N . PRO B 1 149 ? 9.653 10.451 -18.692 1.00 11.78 176 PRO B N 1
ATOM 3193 C CA . PRO B 1 149 ? 10.037 9.430 -19.621 1.00 12.52 176 PRO B CA 1
ATOM 3194 C C . PRO B 1 149 ? 9.128 8.225 -19.501 1.00 12.78 176 PRO B C 1
ATOM 3195 O O . PRO B 1 149 ? 8.862 7.777 -18.330 1.00 12.22 176 PRO B O 1
ATOM 3199 N N . GLY B 1 150 ? 8.666 7.614 -20.589 1.00 11.66 177 GLY B N 1
ATOM 3200 C CA . GLY B 1 150 ? 7.803 6.475 -20.560 1.00 11.92 177 GLY B CA 1
ATOM 3201 C C . GLY B 1 150 ? 6.322 6.739 -20.549 1.00 11.86 177 GLY B C 1
ATOM 3202 O O . GLY B 1 150 ? 5.529 5.820 -20.860 1.00 14.15 177 GLY B O 1
ATOM 3203 N N . ASP B 1 151 ? 5.890 7.904 -20.085 1.00 11.38 178 ASP B N 1
ATOM 3204 C CA . ASP B 1 151 ? 4.450 8.209 -20.089 1.00 10.68 178 ASP B CA 1
ATOM 3205 C C . ASP B 1 151 ? 4.036 8.286 -21.540 1.00 10.61 178 ASP B C 1
ATOM 3206 O O . ASP B 1 151 ? 4.754 9.001 -22.323 1.00 11.37 178 ASP B O 1
ATOM 3211 N N . GLU B 1 152 ? 2.967 7.669 -21.951 1.00 11.40 179 GLU B N 1
ATOM 3212 C CA . GLU B 1 152 ? 2.501 7.748 -23.319 1.00 11.04 179 GLU B CA 1
ATOM 3213 C C . GLU B 1 152 ? 1.805 9.014 -23.676 1.00 10.21 179 GLU B C 1
ATOM 3214 O O . GLU B 1 152 ? 1.591 9.310 -24.837 1.00 9.50 179 GLU B O 1
ATOM 3220 N N . ARG B 1 153 ? 1.363 9.808 -22.685 1.00 10.49 180 ARG B N 1
ATOM 3221 C CA . ARG B 1 153 ? 0.678 11.032 -22.978 1.00 10.02 180 ARG B CA 1
ATOM 3222 C C . ARG B 1 153 ? 1.606 11.955 -23.785 1.00 8.46 180 ARG B C 1
ATOM 3223 O O . ARG B 1 153 ? 2.828 11.993 -23.547 1.00 8.85 180 ARG B O 1
ATOM 3231 N N . ASP B 1 154 ? 0.994 12.710 -24.661 1.00 8.69 181 ASP B N 1
ATOM 3232 C CA . ASP B 1 154 ? 1.707 13.729 -25.417 1.00 7.60 181 ASP B CA 1
ATOM 3233 C C . ASP B 1 154 ? 2.872 13.168 -26.283 1.00 7.01 181 ASP B C 1
ATOM 3234 O O . ASP B 1 154 ? 3.842 13.880 -26.537 1.00 8.30 181 ASP B O 1
ATOM 3239 N N . THR B 1 155 ? 2.728 11.945 -26.753 1.00 6.55 182 THR B N 1
ATOM 3240 C CA . THR B 1 155 ? 3.774 11.286 -27.546 1.00 6.98 182 THR B CA 1
ATOM 3241 C C . THR B 1 155 ? 3.340 10.902 -28.941 1.00 7.03 182 THR B C 1
ATOM 3242 O O . THR B 1 155 ? 2.164 10.781 -29.265 1.00 7.12 182 THR B O 1
ATOM 3246 N N . THR B 1 156 ? 4.366 10.858 -29.804 1.00 7.13 183 THR B N 1
ATOM 3247 C CA . THR B 1 156 ? 4.231 10.312 -31.143 1.00 7.65 183 THR B CA 1
ATOM 3248 C C . THR B 1 156 ? 5.363 9.327 -31.304 1.00 7.41 183 THR B C 1
ATOM 3249 O O . THR B 1 156 ? 6.068 8.990 -30.351 1.00 8.08 183 THR B O 1
ATOM 3253 N N . THR B 1 157 ? 5.590 8.821 -32.505 1.00 7.14 184 THR B N 1
ATOM 3254 C CA . THR B 1 157 ? 6.750 8.062 -32.843 1.00 6.75 184 THR B CA 1
ATOM 3255 C C . THR B 1 157 ? 7.358 8.665 -34.092 1.00 6.24 184 THR B C 1
ATOM 3256 O O . THR B 1 157 ? 6.659 9.301 -34.884 1.00 6.42 184 THR B O 1
ATOM 3260 N N . PRO B 1 158 ? 8.670 8.448 -34.294 1.00 6.73 185 PRO B N 1
ATOM 3261 C CA . PRO B 1 158 ? 9.250 8.972 -35.561 1.00 6.52 185 PRO B CA 1
ATOM 3262 C C . PRO B 1 158 ? 8.535 8.474 -36.777 1.00 6.02 185 PRO B C 1
ATOM 3263 O O . PRO B 1 158 ? 8.266 9.239 -37.715 1.00 7.12 185 PRO B O 1
ATOM 3267 N N . HIS B 1 159 ? 8.145 7.206 -36.772 1.00 6.44 186 HIS B N 1
ATOM 3268 C CA . HIS B 1 159 ? 7.394 6.647 -37.911 1.00 6.86 186 HIS B CA 1
ATOM 3269 C C . HIS B 1 159 ? 6.048 7.345 -38.131 1.00 7.15 186 HIS B C 1
ATOM 3270 O O . HIS B 1 159 ? 5.727 7.776 -39.253 1.00 7.27 186 HIS B O 1
ATOM 3277 N N . ALA B 1 160 ? 5.300 7.505 -37.045 1.00 6.76 187 ALA B N 1
ATOM 3278 C CA . ALA B 1 160 ? 3.951 8.059 -37.168 1.00 7.32 187 ALA B CA 1
ATOM 3279 C C . ALA B 1 160 ? 4.000 9.519 -37.611 1.00 6.89 187 ALA B C 1
ATOM 3280 O O . ALA B 1 160 ? 3.265 9.907 -38.515 1.00 7.63 187 ALA B O 1
ATOM 3282 N N . ILE B 1 161 ? 4.829 10.350 -36.966 1.00 7.12 188 ILE B N 1
ATOM 3283 C CA . ILE B 1 161 ? 4.866 11.760 -37.352 1.00 7.23 188 ILE B CA 1
ATOM 3284 C C . ILE B 1 161 ? 5.423 11.963 -38.758 1.00 7.11 188 ILE B C 1
ATOM 3285 O O . ILE B 1 161 ? 4.984 12.870 -39.468 1.00 7.69 188 ILE B O 1
ATOM 3290 N N . ALA B 1 162 ? 6.364 11.126 -39.169 1.00 6.53 189 ALA B N 1
ATOM 3291 C CA . ALA B 1 162 ? 6.863 11.227 -40.545 1.00 7.28 189 ALA B CA 1
ATOM 3292 C C . ALA B 1 162 ? 5.751 10.993 -41.542 1.00 7.44 189 ALA B C 1
ATOM 3293 O O . ALA B 1 162 ? 5.657 11.706 -42.531 1.00 7.88 189 ALA B O 1
ATOM 3295 N N . LEU B 1 163 ? 4.976 9.937 -41.312 1.00 7.65 190 LEU B N 1
ATOM 3296 C CA . LEU B 1 163 ? 3.872 9.633 -42.267 1.00 7.56 190 LEU B CA 1
ATOM 3297 C C . LEU B 1 163 ? 2.799 10.744 -42.293 1.00 8.61 190 LEU B C 1
ATOM 3298 O O . LEU B 1 163 ? 2.220 11.057 -43.340 1.00 9.06 190 LEU B O 1
ATOM 3303 N N . VAL B 1 164 ? 2.537 11.380 -41.142 1.00 7.77 191 VAL B N 1
ATOM 3304 C CA . VAL B 1 164 ? 1.640 12.508 -41.131 1.00 7.42 191 VAL B CA 1
ATOM 3305 C C . VAL B 1 164 ? 2.223 13.667 -41.893 1.00 7.40 191 VAL B C 1
ATOM 3306 O O . VAL B 1 164 ? 1.563 14.256 -42.774 1.00 6.61 191 VAL B O 1
ATOM 3310 N N . LEU B 1 165 ? 3.458 14.004 -41.626 1.00 7.21 192 LEU B N 1
ATOM 3311 C CA . LEU B 1 165 ? 4.077 15.177 -42.321 1.00 7.98 192 LEU B CA 1
ATOM 3312 C C . LEU B 1 165 ? 4.163 14.949 -43.837 1.00 8.03 192 LEU B C 1
ATOM 3313 O O . LEU B 1 165 ? 3.981 15.855 -44.653 1.00 7.85 192 LEU B O 1
ATOM 3318 N N . GLN B 1 166 ? 4.463 13.726 -44.226 1.00 7.72 193 GLN B N 1
ATOM 3319 C CA . GLN B 1 166 ? 4.454 13.343 -45.617 1.00 8.71 193 GLN B CA 1
ATOM 3320 C C . GLN B 1 166 ? 3.119 13.623 -46.276 1.00 9.22 193 GLN B C 1
ATOM 3321 O O . GLN B 1 166 ? 3.090 14.229 -47.353 1.00 8.87 193 GLN B O 1
ATOM 3327 N N . GLN B 1 167 ? 2.029 13.244 -45.656 1.00 7.64 194 GLN B N 1
ATOM 3328 C CA . GLN B 1 167 ? 0.714 13.530 -46.237 1.00 8.19 194 GLN B CA 1
ATOM 3329 C C . GLN B 1 167 ? 0.460 15.026 -46.303 1.00 8.10 194 GLN B C 1
ATOM 3330 O O . GLN B 1 167 ? -0.088 15.582 -47.313 1.00 8.69 194 GLN B O 1
ATOM 3336 N N . LEU B 1 168 ? 0.858 15.758 -45.282 1.00 7.80 195 LEU B N 1
ATOM 3337 C CA . LEU B 1 168 ? 0.608 17.198 -45.228 1.00 8.70 195 LEU B CA 1
ATOM 3338 C C . LEU B 1 168 ? 1.327 17.973 -46.313 1.00 8.95 195 LEU B C 1
ATOM 3339 O O . LEU B 1 168 ? 0.767 18.890 -46.897 1.00 9.79 195 LEU B O 1
ATOM 3344 N N . VAL B 1 169 ? 2.585 17.625 -46.519 1.00 8.91 196 VAL B N 1
ATOM 3345 C CA . VAL B 1 169 ? 3.474 18.436 -47.409 1.00 9.45 196 VAL B CA 1
ATOM 3346 C C . VAL B 1 169 ? 3.603 17.832 -48.771 1.00 9.44 196 VAL B C 1
ATOM 3347 O O . VAL B 1 169 ? 3.668 18.633 -49.733 1.00 10.82 196 VAL B O 1
ATOM 3351 N N . LEU B 1 170 ? 3.727 16.538 -48.852 1.00 9.39 197 LEU B N 1
ATOM 3352 C CA . LEU B 1 170 ? 3.967 15.867 -50.122 1.00 9.88 197 LEU B CA 1
ATOM 3353 C C . LEU B 1 170 ? 2.747 15.200 -50.664 1.00 11.33 197 LEU B C 1
ATOM 3354 O O . LEU B 1 170 ? 2.763 14.891 -51.872 1.00 15.64 197 LEU B O 1
ATOM 3359 N N . GLY B 1 171 ? 1.715 14.926 -49.879 1.00 10.06 198 GLY B N 1
ATOM 3360 C CA . GLY B 1 171 ? 0.479 14.297 -50.342 1.00 10.51 198 GLY B CA 1
ATOM 3361 C C . GLY B 1 171 ? -0.642 15.316 -50.523 1.00 10.17 198 GLY B C 1
ATOM 3362 O O . GLY B 1 171 ? -0.415 16.491 -50.622 1.00 10.17 198 GLY B O 1
ATOM 3363 N N . ASN B 1 172 ? -1.865 14.761 -50.502 1.00 12.49 199 ASN B N 1
ATOM 3364 C CA . ASN B 1 172 ? -3.038 15.546 -50.775 1.00 11.65 199 ASN B CA 1
ATOM 3365 C C . ASN B 1 172 ? -3.904 15.773 -49.531 1.00 11.72 199 ASN B C 1
ATOM 3366 O O . ASN B 1 172 ? -5.108 16.094 -49.671 1.00 12.86 199 ASN B O 1
ATOM 3371 N N . ALA B 1 173 ? -3.294 15.802 -48.331 1.00 10.14 200 ALA B N 1
ATOM 3372 C CA . ALA B 1 173 ? -4.071 16.128 -47.131 1.00 10.43 200 ALA B CA 1
ATOM 3373 C C . ALA B 1 173 ? -4.621 17.511 -47.140 1.00 10.18 200 ALA B C 1
ATOM 3374 O O . ALA B 1 173 ? -5.718 17.731 -46.571 1.00 10.11 200 ALA B O 1
ATOM 3376 N N . LEU B 1 174 ? -3.985 18.472 -47.802 1.00 9.12 201 LEU B N 1
ATOM 3377 C CA . LEU B 1 174 ? -4.409 19.837 -47.877 1.00 9.90 201 LEU B CA 1
ATOM 3378 C C . LEU B 1 174 ? -4.509 20.231 -49.356 1.00 9.25 201 LEU B C 1
ATOM 3379 O O . LEU B 1 174 ? -3.646 19.831 -50.172 1.00 9.36 201 LEU B O 1
ATOM 3384 N N . PRO B 1 175 ? -5.499 21.026 -49.738 1.00 10.36 202 PRO B N 1
ATOM 3385 C CA . PRO B 1 175 ? -5.478 21.589 -51.091 1.00 10.11 202 PRO B CA 1
ATOM 3386 C C . PRO B 1 175 ? -4.297 22.517 -51.287 1.00 11.46 202 PRO B C 1
ATOM 3387 O O . PRO B 1 175 ? -3.700 23.012 -50.334 1.00 10.07 202 PRO B O 1
ATOM 3391 N N . PRO B 1 176 ? -3.906 22.741 -52.538 1.00 10.57 203 PRO B N 1
ATOM 3392 C CA . PRO B 1 176 ? -2.697 23.465 -52.803 1.00 10.90 203 PRO B CA 1
ATOM 3393 C C . PRO B 1 176 ? -2.519 24.816 -52.128 1.00 10.85 203 PRO B C 1
ATOM 3394 O O . PRO B 1 176 ? -1.436 25.129 -51.627 1.00 11.89 203 PRO B O 1
ATOM 3398 N N . ASP B 1 177 ? -3.563 25.611 -52.048 1.00 11.80 204 ASP B N 1
ATOM 3399 C CA . ASP B 1 177 ? -3.401 26.952 -51.479 1.00 12.30 204 ASP B CA 1
ATOM 3400 C C . ASP B 1 177 ? -3.082 26.883 -49.957 1.00 11.96 204 ASP B C 1
ATOM 3401 O O . ASP B 1 177 ? -2.195 27.594 -49.455 1.00 14.36 204 ASP B O 1
ATOM 3406 N N . LYS B 1 178 ? -3.765 25.989 -49.268 1.00 11.39 205 LYS B N 1
ATOM 3407 C CA . LYS B 1 178 ? -3.536 25.772 -47.845 1.00 10.76 205 LYS B CA 1
ATOM 3408 C C . LYS B 1 178 ? -2.181 25.113 -47.592 1.00 10.67 205 LYS B C 1
ATOM 3409 O O . LYS B 1 178 ? -1.452 25.531 -46.688 1.00 10.57 205 LYS B O 1
ATOM 3415 N N . ARG B 1 179 ? -1.859 24.120 -48.393 1.00 9.42 206 ARG B N 1
ATOM 3416 C CA . ARG B 1 179 ? -0.549 23.463 -48.344 1.00 8.76 206 ARG B CA 1
ATOM 3417 C C . ARG B 1 179 ? 0.567 24.494 -48.515 1.00 10.04 206 ARG B C 1
ATOM 3418 O O . ARG B 1 179 ? 1.578 24.428 -47.781 1.00 10.11 206 ARG B O 1
ATOM 3426 N N . ALA B 1 180 ? 0.437 25.428 -49.432 1.00 10.47 207 ALA B N 1
ATOM 3427 C CA . ALA B 1 180 ? 1.444 26.411 -49.660 1.00 10.87 207 ALA B CA 1
ATOM 3428 C C . ALA B 1 180 ? 1.638 27.320 -48.432 1.00 10.40 207 ALA B C 1
ATOM 3429 O O . ALA B 1 180 ? 2.768 27.755 -48.150 1.00 11.89 207 ALA B O 1
ATOM 3431 N N . LEU B 1 181 ? 0.579 27.615 -47.714 1.00 10.42 208 LEU B N 1
ATOM 3432 C CA . LEU B 1 181 ? 0.715 28.406 -46.488 1.00 11.12 208 LEU B CA 1
ATOM 3433 C C . LEU B 1 181 ? 1.505 27.646 -45.441 1.00 9.52 208 LEU B C 1
ATOM 3434 O O . LEU B 1 181 ? 2.430 28.181 -44.853 1.00 10.00 208 LEU B O 1
ATOM 3439 N N . LEU B 1 182 ? 1.158 26.393 -45.228 1.00 9.62 209 LEU B N 1
ATOM 3440 C CA . LEU B 1 182 ? 1.841 25.541 -44.242 1.00 10.23 209 LEU B CA 1
ATOM 3441 C C . LEU B 1 182 ? 3.354 25.465 -44.615 1.00 9.76 209 LEU B C 1
ATOM 3442 O O . LEU B 1 182 ? 4.232 25.651 -43.750 1.00 10.09 209 LEU B O 1
ATOM 3447 N N . THR B 1 183 ? 3.628 25.187 -45.905 1.00 10.65 210 THR B N 1
ATOM 3448 C CA . THR B 1 183 ? 4.963 24.975 -46.382 1.00 11.28 210 THR B CA 1
ATOM 3449 C C . THR B 1 183 ? 5.759 26.296 -46.270 1.00 9.94 210 THR B C 1
ATOM 3450 O O . THR B 1 183 ? 6.967 26.262 -45.870 1.00 10.27 210 THR B O 1
ATOM 3454 N N . ASP B 1 184 ? 5.166 27.450 -46.563 1.00 10.01 211 ASP B N 1
ATOM 3455 C CA . ASP B 1 184 ? 5.874 28.733 -46.429 1.00 11.75 211 ASP B CA 1
ATOM 3456 C C . ASP B 1 184 ? 6.232 29.082 -44.980 1.00 11.22 211 ASP B C 1
ATOM 3457 O O . ASP B 1 184 ? 7.343 29.458 -44.648 1.00 11.73 211 ASP B O 1
ATOM 3462 N N . TRP B 1 185 ? 5.325 28.799 -44.063 1.00 10.43 212 TRP B N 1
ATOM 3463 C CA . TRP B 1 185 ? 5.612 29.054 -42.652 1.00 11.00 212 TRP B CA 1
ATOM 3464 C C . TRP B 1 185 ? 6.748 28.145 -42.185 1.00 10.65 212 TRP B C 1
ATOM 3465 O O . TRP B 1 185 ? 7.663 28.608 -41.495 1.00 11.35 212 TRP B O 1
ATOM 3476 N N . MET B 1 186 ? 6.705 26.856 -42.528 1.00 9.64 213 MET B N 1
ATOM 3477 C CA . MET B 1 186 ? 7.789 25.941 -42.187 1.00 9.96 213 MET B CA 1
ATOM 3478 C C . MET B 1 186 ? 9.109 26.327 -42.856 1.00 11.43 213 MET B C 1
ATOM 3479 O O . MET B 1 186 ? 10.157 26.202 -42.232 1.00 12.51 213 MET B O 1
ATOM 3484 N N . ALA B 1 187 ? 9.079 26.780 -44.083 1.00 10.71 214 ALA B N 1
ATOM 3485 C CA . ALA B 1 187 ? 10.308 27.233 -44.759 1.00 10.43 214 ALA B CA 1
ATOM 3486 C C . ALA B 1 187 ? 10.934 28.417 -44.113 1.00 11.66 214 ALA B C 1
ATOM 3487 O O . ALA B 1 187 ? 12.167 28.542 -44.163 1.00 13.58 214 ALA B O 1
ATOM 3489 N N . ARG B 1 188 ? 10.145 29.302 -43.535 1.00 12.47 215 ARG B N 1
ATOM 3490 C CA . ARG B 1 188 ? 10.601 30.535 -42.890 1.00 12.97 215 ARG B CA 1
ATOM 3491 C C . ARG B 1 188 ? 10.726 30.372 -41.361 1.00 13.88 215 ARG B C 1
ATOM 3492 O O . ARG B 1 188 ? 10.733 31.351 -40.636 1.00 14.94 215 ARG B O 1
ATOM 3500 N N . ASN B 1 189 ? 10.759 29.112 -40.882 1.00 13.56 216 ASN B N 1
ATOM 3501 C CA . ASN B 1 189 ? 10.917 28.845 -39.464 1.00 15.86 216 ASN B CA 1
ATOM 3502 C C . ASN B 1 189 ? 12.193 29.458 -38.969 1.00 17.42 216 ASN B C 1
ATOM 3503 O O . ASN B 1 189 ? 13.199 29.376 -39.640 1.00 15.87 216 ASN B O 1
ATOM 3508 N N . THR B 1 190 ? 12.148 30.037 -37.761 1.00 16.14 217 THR B N 1
ATOM 3509 C CA . THR B 1 190 ? 13.351 30.678 -37.168 1.00 15.34 217 THR B CA 1
ATOM 3510 C C . THR B 1 190 ? 14.104 29.800 -36.166 1.00 15.22 217 THR B C 1
ATOM 3511 O O . THR B 1 190 ? 15.114 30.231 -35.634 1.00 17.91 217 THR B O 1
ATOM 3515 N N . THR B 1 191 ? 13.630 28.591 -35.866 1.00 14.47 218 THR B N 1
ATOM 3516 C CA . THR B 1 191 ? 14.148 27.806 -34.717 1.00 12.23 218 THR B CA 1
ATOM 3517 C C . THR B 1 191 ? 14.982 26.587 -35.091 1.00 12.02 218 THR B C 1
ATOM 3518 O O . THR B 1 191 ? 15.510 25.950 -34.189 1.00 13.15 218 THR B O 1
ATOM 3522 N N . GLY B 1 192 ? 15.143 26.219 -36.350 1.00 11.64 219 GLY B N 1
ATOM 3523 C CA . GLY B 1 192 ? 15.663 24.905 -36.734 1.00 12.00 219 GLY B CA 1
ATOM 3524 C C . GLY B 1 192 ? 17.044 24.793 -37.372 1.00 10.09 219 GLY B C 1
ATOM 3525 O O . GLY B 1 192 ? 17.456 23.779 -37.842 1.00 9.15 219 GLY B O 1
ATOM 3526 N N . ALA B 1 193 ? 17.780 25.909 -37.369 1.00 10.00 220 ALA B N 1
ATOM 3527 C CA . ALA B 1 193 ? 19.035 25.916 -38.113 1.00 10.70 220 ALA B CA 1
ATOM 3528 C C . ALA B 1 193 ? 20.120 24.924 -37.664 1.00 11.38 220 ALA B C 1
ATOM 3529 O O . ALA B 1 193 ? 20.930 24.534 -38.470 1.00 12.37 220 ALA B O 1
ATOM 3531 N N . LYS B 1 194 ? 20.066 24.541 -36.387 1.00 10.22 221 LYS B N 1
ATOM 3532 C CA . LYS B 1 194 ? 21.069 23.699 -35.799 1.00 11.23 221 LYS B CA 1
ATOM 3533 C C . LYS B 1 194 ? 20.647 22.235 -35.738 1.00 10.17 221 LYS B C 1
ATOM 3534 O O . LYS B 1 194 ? 21.363 21.422 -35.159 1.00 10.08 221 LYS B O 1
ATOM 3540 N N . ARG B 1 195 ? 19.558 21.840 -36.439 1.00 8.65 222 ARG B N 1
ATOM 3541 C CA . ARG B 1 195 ? 19.002 20.519 -36.338 1.00 8.13 222 ARG B CA 1
ATOM 3542 C C . ARG B 1 195 ? 19.046 19.851 -37.695 1.00 7.78 222 ARG B C 1
ATOM 3543 O O . ARG B 1 195 ? 20.186 19.699 -38.273 1.00 8.21 222 ARG B O 1
ATOM 3551 N N . ILE B 1 196 ? 17.911 19.381 -38.283 1.00 7.68 223 ILE B N 1
ATOM 3552 C CA . ILE B 1 196 ? 18.024 18.706 -39.581 1.00 8.04 223 ILE B CA 1
ATOM 3553 C C . ILE B 1 196 ? 18.725 19.591 -40.648 1.00 7.38 223 ILE B C 1
ATOM 3554 O O . ILE B 1 196 ? 19.537 19.038 -41.421 1.00 8.40 223 ILE B O 1
ATOM 3559 N N . ARG B 1 197 ? 18.429 20.897 -40.660 1.00 7.42 224 ARG B N 1
ATOM 3560 C CA . ARG B 1 197 ? 19.069 21.837 -41.605 1.00 9.04 224 ARG B CA 1
ATOM 3561 C C . ARG B 1 197 ? 20.593 21.668 -41.618 1.00 9.83 224 ARG B C 1
ATOM 3562 O O . ARG B 1 197 ? 21.218 21.711 -42.669 1.00 11.00 224 ARG B O 1
ATOM 3570 N N . ALA B 1 198 ? 21.169 21.534 -40.435 1.00 10.22 225 ALA B N 1
ATOM 3571 C CA . ALA B 1 198 ? 22.615 21.459 -40.318 1.00 10.39 225 ALA B CA 1
ATOM 3572 C C . ALA B 1 198 ? 23.194 20.213 -40.855 1.00 11.05 225 ALA B C 1
ATOM 3573 O O . ALA B 1 198 ? 24.412 20.102 -41.034 1.00 13.63 225 ALA B O 1
ATOM 3575 N N . GLY B 1 199 ? 22.434 19.162 -41.062 1.00 9.60 226 GLY B N 1
ATOM 3576 C CA . GLY B 1 199 ? 22.889 17.924 -41.628 1.00 10.88 226 GLY B CA 1
ATOM 3577 C C . GLY B 1 199 ? 22.839 17.766 -43.123 1.00 9.77 226 GLY B C 1
ATOM 3578 O O . GLY B 1 199 ? 23.295 16.791 -43.645 1.00 11.08 226 GLY B O 1
ATOM 3579 N N . PHE B 1 200 ? 22.107 18.690 -43.777 1.00 10.23 227 PHE B N 1
ATOM 3580 C CA . PHE B 1 200 ? 21.882 18.647 -45.208 1.00 10.65 227 PHE B CA 1
ATOM 3581 C C . PHE B 1 200 ? 22.749 19.714 -45.912 1.00 9.41 227 PHE B C 1
ATOM 3582 O O . PHE B 1 200 ? 22.800 20.832 -45.447 1.00 10.66 227 PHE B O 1
ATOM 3590 N N . PRO B 1 201 ? 23.322 19.356 -47.062 1.00 10.60 228 PRO B N 1
ATOM 3591 C CA . PRO B 1 201 ? 24.030 20.334 -47.805 1.00 11.51 228 PRO B CA 1
ATOM 3592 C C . PRO B 1 201 ? 23.161 21.483 -48.166 1.00 11.82 228 PRO B C 1
ATOM 3593 O O . PRO B 1 201 ? 21.938 21.335 -48.339 1.00 11.37 228 PRO B O 1
ATOM 3597 N N . ALA B 1 202 ? 23.720 22.691 -48.351 1.00 11.58 229 ALA B N 1
ATOM 3598 C CA . ALA B 1 202 ? 22.980 23.929 -48.543 1.00 12.48 229 ALA B CA 1
ATOM 3599 C C . ALA B 1 202 ? 22.086 23.955 -49.787 1.00 14.84 229 ALA B C 1
ATOM 3600 O O . ALA B 1 202 ? 21.115 24.668 -49.811 1.00 16.80 229 ALA B O 1
ATOM 3602 N N . ASP B 1 203 ? 22.424 23.169 -50.764 1.00 13.20 230 ASP B N 1
ATOM 3603 C CA . ASP B 1 203 ? 21.611 23.085 -52.000 1.00 13.53 230 ASP B CA 1
ATOM 3604 C C . ASP B 1 203 ? 20.451 22.126 -51.905 1.00 14.51 230 ASP B C 1
ATOM 3605 O O . ASP B 1 203 ? 19.706 22.002 -52.879 1.00 14.11 230 ASP B O 1
ATOM 3610 N N . TRP B 1 204 ? 20.237 21.520 -50.725 1.00 11.71 231 TRP B N 1
ATOM 3611 C CA . TRP B 1 204 ? 18.991 20.825 -50.438 1.00 12.42 231 TRP B CA 1
ATOM 3612 C C . TRP B 1 204 ? 18.086 21.773 -49.746 1.00 10.94 231 TRP B C 1
ATOM 3613 O O . TRP B 1 204 ? 18.527 22.461 -48.804 1.00 12.36 231 TRP B O 1
ATOM 3624 N N . LYS B 1 205 ? 16.819 21.847 -50.129 1.00 10.48 232 LYS B N 1
ATOM 3625 C CA . LYS B 1 205 ? 15.839 22.666 -49.483 1.00 10.52 232 LYS B CA 1
ATOM 3626 C C . LYS B 1 205 ? 15.345 21.893 -48.246 1.00 9.56 232 LYS B C 1
ATOM 3627 O O . LYS B 1 205 ? 15.145 20.668 -48.302 1.00 9.62 232 LYS B O 1
ATOM 3633 N N . VAL B 1 206 ? 15.244 22.627 -47.120 1.00 9.68 233 VAL B N 1
ATOM 3634 C CA . VAL B 1 206 ? 14.731 22.051 -45.886 1.00 9.80 233 VAL B CA 1
ATOM 3635 C C . VAL B 1 206 ? 13.660 22.911 -45.341 1.00 10.60 233 VAL B C 1
ATOM 3636 O O . VAL B 1 206 ? 13.866 24.100 -45.199 1.00 11.64 233 VAL B O 1
ATOM 3640 N N . ILE B 1 207 ? 12.525 22.310 -44.973 1.00 7.90 234 ILE B N 1
ATOM 3641 C CA . ILE B 1 207 ? 11.546 23.022 -44.194 1.00 8.87 234 ILE B CA 1
ATOM 3642 C C . ILE B 1 207 ? 11.299 22.164 -42.943 1.00 7.41 234 ILE B C 1
ATOM 3643 O O . ILE B 1 207 ? 11.406 20.971 -43.016 1.00 9.04 234 ILE B O 1
ATOM 3648 N N . ASP B 1 208 ? 11.056 22.820 -41.803 1.00 8.32 235 ASP B N 1
ATOM 3649 C CA . ASP B 1 208 ? 10.989 22.036 -40.566 1.00 8.66 235 ASP B CA 1
ATOM 3650 C C . ASP B 1 208 ? 10.152 22.643 -39.494 1.00 8.88 235 ASP B C 1
ATOM 3651 O O . ASP B 1 208 ? 9.764 23.828 -39.539 1.00 10.22 235 ASP B O 1
ATOM 3656 N N . LYS B 1 209 ? 9.892 21.843 -38.456 1.00 7.77 236 LYS B N 1
ATOM 3657 C CA . LYS B 1 209 ? 9.350 22.312 -37.178 1.00 8.07 236 LYS B CA 1
ATOM 3658 C C . LYS B 1 209 ? 10.088 21.564 -36.082 1.00 7.49 236 LYS B C 1
ATOM 3659 O O . LYS B 1 209 ? 10.073 20.353 -36.007 1.00 6.92 236 LYS B O 1
ATOM 3665 N N . THR B 1 210 ? 10.655 22.326 -35.174 1.00 8.19 237 THR B N 1
ATOM 3666 C CA . THR B 1 210 ? 11.393 21.781 -34.028 1.00 7.26 237 THR B CA 1
ATOM 3667 C C . THR B 1 210 ? 10.477 21.482 -32.863 1.00 7.45 237 THR B C 1
ATOM 3668 O O . THR B 1 210 ? 9.284 21.900 -32.808 1.00 8.67 237 THR B O 1
ATOM 3672 N N . GLY B 1 211 ? 11.029 20.762 -31.890 1.00 7.05 238 GLY B N 1
ATOM 3673 C CA . GLY B 1 211 ? 10.429 20.669 -30.564 1.00 7.71 238 GLY B CA 1
ATOM 3674 C C . GLY B 1 211 ? 11.482 20.444 -29.536 1.00 7.67 238 GLY B C 1
ATOM 3675 O O . GLY B 1 211 ? 12.454 19.729 -29.794 1.00 7.85 238 GLY B O 1
ATOM 3676 N N . THR B 1 212 ? 11.284 21.144 -28.405 1.00 8.14 239 THR B N 1
ATOM 3677 C CA . THR B 1 212 ? 12.226 20.981 -27.280 1.00 8.31 239 THR B CA 1
ATOM 3678 C C . THR B 1 212 ? 11.438 20.893 -25.985 1.00 8.85 239 THR B C 1
ATOM 3679 O O . THR B 1 212 ? 10.401 21.510 -25.834 1.00 9.42 239 THR B O 1
ATOM 3683 N N . GLY B 1 213 ? 11.895 20.046 -25.052 1.00 9.69 240 GLY B N 1
ATOM 3684 C CA . GLY B 1 213 ? 11.116 19.865 -23.819 1.00 8.48 240 GLY B CA 1
ATOM 3685 C C . GLY B 1 213 ? 12.018 19.425 -22.692 1.00 8.88 240 GLY B C 1
ATOM 3686 O O . GLY B 1 213 ? 13.222 19.456 -22.811 1.00 9.23 240 GLY B O 1
ATOM 3687 N N . ASP B 1 214 ? 11.405 19.039 -21.599 1.00 8.37 241 ASP B N 1
ATOM 3688 C CA . ASP B 1 214 ? 12.198 18.680 -20.442 1.00 8.43 241 ASP B CA 1
ATOM 3689 C C . ASP B 1 214 ? 12.759 17.294 -20.614 1.00 8.46 241 ASP B C 1
ATOM 3690 O O . ASP B 1 214 ? 12.568 16.633 -21.647 1.00 8.39 241 ASP B O 1
ATOM 3695 N N . TYR B 1 215 ? 13.601 16.856 -19.683 1.00 7.73 242 TYR B N 1
ATOM 3696 C CA . TYR B 1 215 ? 14.331 15.581 -19.805 1.00 8.00 242 TYR B CA 1
ATOM 3697 C C . TYR B 1 215 ? 15.228 15.565 -21.067 1.00 7.33 242 TYR B C 1
ATOM 3698 O O . TYR B 1 215 ? 15.463 14.534 -21.654 1.00 7.74 242 TYR B O 1
ATOM 3707 N N . GLY B 1 216 ? 15.721 16.732 -21.434 1.00 7.37 243 GLY B N 1
ATOM 3708 C CA . GLY B 1 216 ? 16.639 16.876 -22.542 1.00 7.35 243 GLY B CA 1
ATOM 3709 C C . GLY B 1 216 ? 16.045 16.539 -23.882 1.00 7.11 243 GLY B C 1
ATOM 3710 O O . GLY B 1 216 ? 16.769 16.135 -24.792 1.00 8.34 243 GLY B O 1
ATOM 3711 N N . ARG B 1 217 ? 14.727 16.731 -24.028 1.00 6.88 244 ARG B N 1
ATOM 3712 C CA . ARG B 1 217 ? 14.038 16.402 -25.288 1.00 6.67 244 ARG B CA 1
ATOM 3713 C C . ARG B 1 217 ? 14.383 17.419 -26.371 1.00 6.03 244 ARG B C 1
ATOM 3714 O O . ARG B 1 217 ? 14.262 18.598 -26.176 1.00 6.93 244 ARG B O 1
ATOM 3722 N N . ALA B 1 218 ? 14.783 16.903 -27.512 1.00 5.81 245 ALA B N 1
ATOM 3723 C CA . ALA B 1 218 ? 15.029 17.727 -28.690 1.00 6.37 245 ALA B CA 1
ATOM 3724 C C . ALA B 1 218 ? 14.619 16.906 -29.917 1.00 6.11 245 ALA B C 1
ATOM 3725 O O . ALA B 1 218 ? 15.135 15.829 -30.152 1.00 6.53 245 ALA B O 1
ATOM 3727 N N . ASN B 1 219 ? 13.707 17.513 -30.715 1.00 6.27 246 ASN B N 1
ATOM 3728 C CA . ASN B 1 219 ? 13.142 16.866 -31.936 1.00 6.04 246 ASN B CA 1
ATOM 3729 C C . ASN B 1 219 ? 13.234 17.853 -33.105 1.00 5.94 246 ASN B C 1
ATOM 3730 O O . ASN B 1 219 ? 13.321 19.068 -32.922 1.00 6.03 246 ASN B O 1
ATOM 3735 N N . ASP B 1 220 ? 13.147 17.286 -34.303 1.00 6.15 247 ASP B N 1
ATOM 3736 C CA . ASP B 1 220 ? 12.916 18.059 -35.504 1.00 6.09 247 ASP B CA 1
ATOM 3737 C C . ASP B 1 220 ? 12.233 17.224 -36.521 1.00 5.90 247 ASP B C 1
ATOM 3738 O O . ASP B 1 220 ? 12.577 16.059 -36.672 1.00 6.57 247 ASP B O 1
ATOM 3743 N N . ILE B 1 221 ? 11.223 17.798 -37.190 1.00 6.20 248 ILE B N 1
ATOM 3744 C CA . ILE B 1 221 ? 10.571 17.129 -38.299 1.00 6.13 248 ILE B CA 1
ATOM 3745 C C . ILE B 1 221 ? 10.678 17.988 -39.523 1.00 6.51 248 ILE B C 1
ATOM 3746 O O . ILE B 1 221 ? 10.506 19.203 -39.424 1.00 7.03 248 ILE B O 1
ATOM 3751 N N . ALA B 1 222 ? 11.052 17.332 -40.653 1.00 7.01 249 ALA B N 1
ATOM 3752 C CA . ALA B 1 222 ? 11.341 18.133 -41.852 1.00 7.00 249 ALA B CA 1
ATOM 3753 C C . ALA B 1 222 ? 10.901 17.425 -43.091 1.00 6.91 249 ALA B C 1
ATOM 3754 O O . ALA B 1 222 ? 10.772 16.237 -43.147 1.00 7.58 249 ALA B O 1
ATOM 3756 N N . VAL B 1 223 ? 10.730 18.267 -44.123 1.00 7.29 250 VAL B N 1
ATOM 3757 C CA . VAL B 1 223 ? 10.697 17.752 -45.486 1.00 7.54 250 VAL B CA 1
ATOM 3758 C C . VAL B 1 223 ? 11.902 18.393 -46.174 1.00 7.55 250 VAL B C 1
ATOM 3759 O O . VAL B 1 223 ? 12.153 19.568 -45.972 1.00 7.97 250 VAL B O 1
ATOM 3763 N N . VAL B 1 224 ? 12.573 17.563 -46.919 1.00 7.60 251 VAL B N 1
ATOM 3764 C CA . VAL B 1 224 ? 13.767 18.028 -47.639 1.00 8.54 251 VAL B CA 1
ATOM 3765 C C . VAL B 1 224 ? 13.552 17.727 -49.131 1.00 9.12 251 VAL B C 1
ATOM 3766 O O . VAL B 1 224 ? 12.867 16.755 -49.505 1.00 8.68 251 VAL B O 1
ATOM 3770 N N . TRP B 1 225 ? 14.215 18.497 -49.974 1.00 9.36 252 TRP B N 1
ATOM 3771 C CA . TRP B 1 225 ? 14.215 18.237 -51.434 1.00 9.27 252 TRP B CA 1
ATOM 3772 C C . TRP B 1 225 ? 15.636 18.257 -51.936 1.00 8.68 252 TRP B C 1
ATOM 3773 O O . TRP B 1 225 ? 16.369 19.228 -51.628 1.00 9.48 252 TRP B O 1
ATOM 3784 N N . SER B 1 226 ? 15.987 17.270 -52.723 1.00 8.48 253 SER B N 1
ATOM 3785 C CA . SER B 1 226 ? 17.266 17.227 -53.375 1.00 9.68 253 SER B CA 1
ATOM 3786 C C . SER B 1 226 ? 17.387 18.425 -54.294 1.00 10.20 253 SER B C 1
ATOM 3787 O O . SER B 1 226 ? 16.467 19.114 -54.683 1.00 10.75 253 SER B O 1
ATOM 3790 N N . PRO B 1 227 ? 18.696 18.665 -54.830 1.00 14.03 255 PRO B N 1
ATOM 3791 C CA . PRO B 1 227 ? 18.861 19.778 -55.768 1.00 13.35 255 PRO B CA 1
ATOM 3792 C C . PRO B 1 227 ? 17.998 19.638 -57.045 1.00 13.10 255 PRO B C 1
ATOM 3793 O O . PRO B 1 227 ? 17.787 20.645 -57.675 1.00 17.93 255 PRO B O 1
ATOM 3797 N N . THR B 1 228 ? 17.551 18.470 -57.353 1.00 14.33 256 THR B N 1
ATOM 3798 C CA . THR B 1 228 ? 16.719 18.300 -58.566 1.00 14.61 256 THR B CA 1
ATOM 3799 C C . THR B 1 228 ? 15.229 18.095 -58.193 1.00 15.52 256 THR B C 1
ATOM 3800 O O . THR B 1 228 ? 14.372 17.891 -59.061 1.00 17.32 256 THR B O 1
ATOM 3804 N N . GLY B 1 229 ? 14.878 18.293 -56.936 1.00 13.51 257 GLY B N 1
ATOM 3805 C CA . GLY B 1 229 ? 13.478 18.377 -56.533 1.00 10.97 257 GLY B CA 1
ATOM 3806 C C . GLY B 1 229 ? 12.947 17.061 -56.014 1.00 11.27 257 GLY B C 1
ATOM 3807 O O . GLY B 1 229 ? 11.724 17.003 -55.788 1.00 12.56 257 GLY B O 1
ATOM 3808 N N . VAL B 1 230 ? 13.775 16.057 -55.702 1.00 9.94 258 VAL B N 1
ATOM 3809 C CA . VAL B 1 230 ? 13.296 14.798 -55.195 1.00 10.17 258 VAL B CA 1
ATOM 3810 C C . VAL B 1 230 ? 13.060 14.911 -53.660 1.00 9.21 258 VAL B C 1
ATOM 3811 O O . VAL B 1 230 ? 13.983 15.212 -52.921 1.00 9.73 258 VAL B O 1
ATOM 3815 N N . PRO B 1 231 ? 11.833 14.703 -53.203 1.00 8.61 259 PRO B N 1
ATOM 3816 C CA . PRO B 1 231 ? 11.495 14.973 -51.755 1.00 8.75 259 PRO B CA 1
ATOM 3817 C C . PRO B 1 231 ? 11.650 13.740 -50.890 1.00 8.05 259 PRO B C 1
ATOM 3818 O O . PRO B 1 231 ? 11.425 12.587 -51.265 1.00 9.28 259 PRO B O 1
ATOM 3822 N N . TYR B 1 232 ? 12.007 14.034 -49.628 1.00 8.68 260 TYR B N 1
ATOM 3823 C CA . TYR B 1 232 ? 12.045 13.054 -48.577 1.00 8.59 260 TYR B CA 1
ATOM 3824 C C . TYR B 1 232 ? 11.512 13.707 -47.280 1.00 7.30 260 TYR B C 1
ATOM 3825 O O . TYR B 1 232 ? 11.599 14.875 -47.127 1.00 8.80 260 TYR B O 1
ATOM 3834 N N . VAL B 1 233 ? 11.009 12.883 -46.373 1.00 8.21 261 VAL B N 1
ATOM 3835 C CA . VAL B 1 233 ? 10.610 13.324 -45.031 1.00 7.76 261 VAL B CA 1
ATOM 3836 C C . VAL B 1 233 ? 11.625 12.735 -44.043 1.00 7.34 261 VAL B C 1
ATOM 3837 O O . VAL B 1 233 ? 12.005 11.578 -44.076 1.00 8.12 261 VAL B O 1
ATOM 3841 N N . VAL B 1 234 ? 11.999 13.589 -43.092 1.00 7.25 262 VAL B N 1
ATOM 3842 C CA . VAL B 1 234 ? 12.928 13.218 -42.092 1.00 7.24 262 VAL B CA 1
ATOM 3843 C C . VAL B 1 234 ? 12.382 13.594 -40.705 1.00 6.34 262 VAL B C 1
ATOM 3844 O O . VAL B 1 234 ? 12.145 14.761 -40.435 1.00 7.47 262 VAL B O 1
ATOM 3848 N N . ALA B 1 235 ? 12.223 12.593 -39.828 1.00 6.13 263 ALA B N 1
ATOM 3849 C CA . ALA B 1 235 ? 11.884 12.801 -38.446 1.00 5.98 263 ALA B CA 1
ATOM 3850 C C . ALA B 1 235 ? 12.987 12.337 -37.530 1.00 6.43 263 ALA B C 1
ATOM 3851 O O . ALA B 1 235 ? 13.408 11.191 -37.657 1.00 7.50 263 ALA B O 1
ATOM 3853 N N . VAL B 1 236 ? 13.492 13.226 -36.654 1.00 6.85 264 VAL B N 1
ATOM 3854 C CA A VAL B 1 236 ? 14.508 12.897 -35.710 0.50 7.33 264 VAL B CA 1
ATOM 3855 C CA B VAL B 1 236 ? 14.523 12.878 -35.688 0.50 6.47 264 VAL B CA 1
ATOM 3856 C C . VAL B 1 236 ? 14.006 13.355 -34.343 1.00 7.21 264 VAL B C 1
ATOM 3857 O O . VAL B 1 236 ? 13.617 14.505 -34.157 1.00 7.34 264 VAL B O 1
ATOM 3864 N N . MET B 1 237 ? 14.068 12.443 -33.386 1.00 7.56 265 MET B N 1
ATOM 3865 C CA . MET B 1 237 ? 13.579 12.681 -32.022 1.00 7.26 265 MET B CA 1
ATOM 3866 C C . MET B 1 237 ? 14.628 12.228 -31.037 1.00 7.76 265 MET B C 1
ATOM 3867 O O . MET B 1 237 ? 15.338 11.272 -31.297 1.00 7.65 265 MET B O 1
ATOM 3872 N N . SER B 1 238 ? 14.721 12.896 -29.893 1.00 6.69 266 SER B N 1
ATOM 3873 C CA . SER B 1 238 ? 15.760 12.516 -28.927 1.00 6.60 266 SER B CA 1
ATOM 3874 C C . SER B 1 238 ? 15.323 12.928 -27.543 1.00 6.86 266 SER B C 1
ATOM 3875 O O . SER B 1 238 ? 14.622 13.909 -27.331 1.00 7.55 266 SER B O 1
ATOM 3878 N N . ASP B 1 239 ? 15.853 12.161 -26.545 1.00 7.14 267 ASP B N 1
ATOM 3879 C CA . ASP B 1 239 ? 15.770 12.611 -25.179 1.00 7.46 267 ASP B CA 1
ATOM 3880 C C . ASP B 1 239 ? 16.984 12.125 -24.399 1.00 7.59 267 ASP B C 1
ATOM 3881 O O . ASP B 1 239 ? 17.753 11.272 -24.896 1.00 8.66 267 ASP B O 1
ATOM 3886 N N . ARG B 1 240 ? 17.164 12.702 -23.211 1.00 8.47 268 ARG B N 1
ATOM 3887 C CA . ARG B 1 240 ? 18.346 12.439 -22.352 1.00 9.39 268 ARG B CA 1
ATOM 3888 C C . ARG B 1 240 ? 17.830 12.246 -20.918 1.00 10.06 268 ARG B C 1
ATOM 3889 O O . ARG B 1 240 ? 18.271 12.973 -19.978 1.00 10.38 268 ARG B O 1
ATOM 3897 N N . ALA B 1 241 ? 16.989 11.228 -20.717 1.00 11.60 269 ALA B N 1
ATOM 3898 C CA . ALA B 1 241 ? 16.370 11.067 -19.402 1.00 13.49 269 ALA B CA 1
ATOM 3899 C C . ALA B 1 241 ? 17.333 10.889 -18.220 1.00 12.38 269 ALA B C 1
ATOM 3900 O O . ALA B 1 241 ? 16.950 11.212 -17.087 1.00 13.02 269 ALA B O 1
ATOM 3902 N N . GLY B 1 242 ? 18.528 10.322 -18.443 1.00 13.70 270 GLY B N 1
ATOM 3903 C CA . GLY B 1 242 ? 19.537 10.132 -17.407 1.00 11.90 270 GLY B CA 1
ATOM 3904 C C . GLY B 1 242 ? 19.881 11.401 -16.629 1.00 14.09 270 GLY B C 1
ATOM 3905 O O . GLY B 1 242 ? 20.281 11.347 -15.455 1.00 14.31 270 GLY B O 1
ATOM 3906 N N . GLY B 1 243 ? 19.820 12.566 -17.257 1.00 13.06 271 GLY B N 1
ATOM 3907 C CA . GLY B 1 243 ? 20.111 13.813 -16.570 1.00 13.02 271 GLY B CA 1
ATOM 3908 C C . GLY B 1 243 ? 18.966 14.397 -15.798 1.00 11.17 271 GLY B C 1
ATOM 3909 O O . GLY B 1 243 ? 19.113 15.403 -15.171 1.00 12.08 271 GLY B O 1
ATOM 3910 N N . GLY B 1 244 ? 17.826 13.732 -15.791 1.00 10.92 272 GLY B N 1
ATOM 3911 C CA . GLY B 1 244 ? 16.671 14.198 -15.030 1.00 11.07 272 GLY B CA 1
ATOM 3912 C C . GLY B 1 244 ? 15.923 15.301 -15.745 1.00 10.95 272 GLY B C 1
ATOM 3913 O O . GLY B 1 244 ? 16.122 15.524 -16.958 1.00 10.17 272 GLY B O 1
ATOM 3914 N N . TYR B 1 245 ? 15.025 15.957 -15.033 1.00 11.14 273 TYR B N 1
ATOM 3915 C CA . TYR B 1 245 ? 14.093 16.882 -15.622 1.00 11.24 273 TYR B CA 1
ATOM 3916 C C . TYR B 1 245 ? 14.810 17.997 -16.366 1.00 9.81 273 TYR B C 1
ATOM 3917 O O . TYR B 1 245 ? 14.294 18.460 -17.417 1.00 10.34 273 TYR B O 1
ATOM 3926 N N . ASP B 1 246 ? 15.922 18.485 -15.843 1.00 10.40 274 ASP B N 1
ATOM 3927 C CA . ASP B 1 246 ? 16.676 19.587 -16.458 1.00 10.24 274 ASP B CA 1
ATOM 3928 C C . ASP B 1 246 ? 17.903 19.080 -17.190 1.00 9.69 274 ASP B C 1
ATOM 3929 O O . ASP B 1 246 ? 18.927 19.727 -17.305 1.00 11.02 274 ASP B O 1
ATOM 3934 N N . ALA B 1 247 ? 17.789 17.862 -17.728 1.00 8.86 275 ALA B N 1
ATOM 3935 C CA . ALA B 1 247 ? 18.869 17.359 -18.629 1.00 8.44 275 ALA B CA 1
ATOM 3936 C C . ALA B 1 247 ? 19.129 18.285 -19.775 1.00 8.92 275 ALA B C 1
ATOM 3937 O O . ALA B 1 247 ? 18.196 18.919 -20.317 1.00 10.15 275 ALA B O 1
ATOM 3939 N N . GLU B 1 248 ? 20.367 18.357 -20.205 1.00 9.41 276 GLU B N 1
ATOM 3940 C CA . GLU B 1 248 ? 20.764 19.190 -21.369 1.00 9.68 276 GLU B CA 1
ATOM 3941 C C . GLU B 1 248 ? 20.254 18.607 -22.666 1.00 9.56 276 GLU B C 1
ATOM 3942 O O . GLU B 1 248 ? 20.686 17.513 -22.962 1.00 9.41 276 GLU B O 1
ATOM 3948 N N . PRO B 1 249 ? 19.459 19.315 -23.451 1.00 9.92 277 PRO B N 1
ATOM 3949 C CA . PRO B 1 249 ? 19.177 18.784 -24.837 1.00 10.26 277 PRO B CA 1
ATOM 3950 C C . PRO B 1 249 ? 20.413 18.911 -25.659 1.00 9.75 277 PRO B C 1
ATOM 3951 O O . PRO B 1 249 ? 21.254 19.768 -25.406 1.00 10.62 277 PRO B O 1
ATOM 3955 N N . ARG B 1 250 ? 20.513 18.119 -26.714 1.00 8.99 278 ARG B N 1
ATOM 3956 C CA . ARG B 1 250 ? 21.675 18.135 -27.610 1.00 8.92 278 ARG B CA 1
ATOM 3957 C C . ARG B 1 250 ? 21.250 18.251 -29.052 1.00 8.59 278 ARG B C 1
ATOM 3958 O O . ARG B 1 250 ? 21.020 17.261 -29.762 1.00 9.17 278 ARG B O 1
ATOM 3966 N N . GLU B 1 251 ? 21.159 19.518 -29.535 1.00 9.35 279 GLU B N 1
ATOM 3967 C CA . GLU B 1 251 ? 20.885 19.763 -30.952 1.00 8.97 279 GLU B CA 1
ATOM 3968 C C . GLU B 1 251 ? 21.849 19.074 -31.853 1.00 8.39 279 GLU B C 1
ATOM 3969 O O . GLU B 1 251 ? 21.476 18.621 -32.955 1.00 7.78 279 GLU B O 1
ATOM 3975 N N . ALA B 1 252 ? 23.132 19.031 -31.452 1.00 7.78 280 ALA B N 1
ATOM 3976 C CA . ALA B 1 252 ? 24.150 18.423 -32.313 1.00 8.26 280 ALA B CA 1
ATOM 3977 C C . ALA B 1 252 ? 23.930 16.969 -32.556 1.00 7.04 280 ALA B C 1
ATOM 3978 O O . ALA B 1 252 ? 24.307 16.441 -33.611 1.00 8.23 280 ALA B O 1
ATOM 3980 N N . LEU B 1 253 ? 23.242 16.252 -31.638 1.00 7.39 281 LEU B N 1
ATOM 3981 C CA . LEU B 1 253 ? 22.874 14.883 -31.875 1.00 7.51 281 LEU B CA 1
ATOM 3982 C C . LEU B 1 253 ? 21.895 14.788 -33.102 1.00 6.93 281 LEU B C 1
ATOM 3983 O O . LEU B 1 253 ? 22.021 13.892 -33.944 1.00 7.77 281 LEU B O 1
ATOM 3988 N N . LEU B 1 254 ? 20.937 15.706 -33.164 1.00 7.66 282 LEU B N 1
ATOM 3989 C CA . LEU B 1 254 ? 20.005 15.766 -34.274 1.00 7.06 282 LEU B CA 1
ATOM 3990 C C . LEU B 1 254 ? 20.716 16.109 -35.600 1.00 7.56 282 LEU B C 1
ATOM 3991 O O . LEU B 1 254 ? 20.456 15.475 -36.614 1.00 7.14 282 LEU B O 1
ATOM 3996 N N . ALA B 1 255 ? 21.649 17.072 -35.553 1.00 7.29 283 ALA B N 1
ATOM 3997 C CA . ALA B 1 255 ? 22.446 17.398 -36.742 1.00 7.67 283 ALA B CA 1
ATOM 3998 C C . ALA B 1 255 ? 23.200 16.186 -37.195 1.00 8.25 283 ALA B C 1
ATOM 3999 O O . ALA B 1 255 ? 23.306 15.940 -38.406 1.00 8.91 283 ALA B O 1
ATOM 4001 N N . GLU B 1 256 ? 23.836 15.448 -36.299 1.00 7.62 284 GLU B N 1
ATOM 4002 C CA . GLU B 1 256 ? 24.562 14.290 -36.721 1.00 8.41 284 GLU B CA 1
ATOM 4003 C C . GLU B 1 256 ? 23.671 13.210 -37.299 1.00 7.86 284 GLU B C 1
ATOM 4004 O O . GLU B 1 256 ? 24.031 12.593 -38.282 1.00 9.40 284 GLU B O 1
ATOM 4010 N N . ALA B 1 257 ? 22.511 12.932 -36.649 1.00 7.85 285 ALA B N 1
ATOM 4011 C CA . ALA B 1 257 ? 21.611 11.920 -37.209 1.00 7.90 285 ALA B CA 1
ATOM 4012 C C . ALA B 1 257 ? 21.154 12.347 -38.627 1.00 8.09 285 ALA B C 1
ATOM 4013 O O . ALA B 1 257 ? 21.109 11.523 -39.533 1.00 7.69 285 ALA B O 1
ATOM 4015 N N . ALA B 1 258 ? 20.858 13.643 -38.774 1.00 7.95 286 ALA B N 1
ATOM 4016 C CA . ALA B 1 258 ? 20.457 14.166 -40.110 1.00 8.62 286 ALA B CA 1
ATOM 4017 C C . ALA B 1 258 ? 21.585 14.034 -41.116 1.00 9.23 286 ALA B C 1
ATOM 4018 O O . ALA B 1 258 ? 21.329 13.705 -42.291 1.00 9.03 286 ALA B O 1
ATOM 4020 N N . THR B 1 259 ? 22.823 14.213 -40.660 1.00 9.09 287 THR B N 1
ATOM 4021 C CA . THR B 1 259 ? 23.953 14.073 -41.584 1.00 9.67 287 THR B CA 1
ATOM 4022 C C . THR B 1 259 ? 24.059 12.660 -42.045 1.00 9.18 287 THR B C 1
ATOM 4023 O O . THR B 1 259 ? 24.340 12.337 -43.202 1.00 9.98 287 THR B O 1
ATOM 4027 N N . CYS B 1 260 ? 23.852 11.700 -41.170 1.00 8.91 288 CYS B N 1
ATOM 4028 C CA . CYS B 1 260 ? 23.856 10.268 -41.523 1.00 10.19 288 CYS B CA 1
ATOM 4029 C C . CYS B 1 260 ? 22.802 9.995 -42.611 1.00 9.39 288 CYS B C 1
ATOM 4030 O O . CYS B 1 260 ? 23.077 9.285 -43.581 1.00 11.88 288 CYS B O 1
ATOM 4033 N N . VAL B 1 261 ? 21.600 10.514 -42.362 1.00 9.54 289 VAL B N 1
ATOM 4034 C CA . VAL B 1 261 ? 20.517 10.389 -43.330 1.00 9.16 289 VAL B CA 1
ATOM 4035 C C . VAL B 1 261 ? 20.901 10.989 -44.658 1.00 9.39 289 VAL B C 1
ATOM 4036 O O . VAL B 1 261 ? 20.713 10.356 -45.689 1.00 9.98 289 VAL B O 1
ATOM 4040 N N . ALA B 1 262 ? 21.343 12.223 -44.625 1.00 8.58 290 ALA B N 1
ATOM 4041 C CA . ALA B 1 262 ? 21.719 12.950 -45.868 1.00 9.99 290 ALA B CA 1
ATOM 4042 C C . ALA B 1 262 ? 22.764 12.206 -46.628 1.00 12.83 290 ALA B C 1
ATOM 4043 O O . ALA B 1 262 ? 22.683 12.223 -47.888 1.00 13.23 290 ALA B O 1
ATOM 4045 N N . GLY B 1 263 ? 23.733 11.619 -45.965 1.00 12.97 291 GLY B N 1
ATOM 4046 C CA . GLY B 1 263 ? 24.760 10.801 -46.600 1.00 16.46 291 GLY B CA 1
ATOM 4047 C C . GLY B 1 263 ? 24.121 9.734 -47.415 1.00 16.36 291 GLY B C 1
ATOM 4048 O O . GLY B 1 263 ? 24.453 9.586 -48.602 1.00 20.71 291 GLY B O 1
ATOM 4049 N N . VAL B 1 264 ? 23.171 8.959 -46.874 1.00 14.82 292 VAL B N 1
ATOM 4050 C CA . VAL B 1 264 ? 22.513 7.894 -47.607 1.00 16.78 292 VAL B CA 1
ATOM 4051 C C . VAL B 1 264 ? 21.677 8.474 -48.780 1.00 17.92 292 VAL B C 1
ATOM 4052 O O . VAL B 1 264 ? 21.694 7.945 -49.915 1.00 17.75 292 VAL B O 1
ATOM 4056 N N . LEU B 1 265 ? 20.952 9.551 -48.549 1.00 14.54 293 LEU B N 1
ATOM 4057 C CA . LEU B 1 265 ? 20.012 10.042 -49.552 1.00 14.95 293 LEU B CA 1
ATOM 4058 C C . LEU B 1 265 ? 20.773 10.714 -50.683 1.00 15.52 293 LEU B C 1
ATOM 4059 O O . LEU B 1 265 ? 20.257 10.647 -51.810 1.00 18.05 293 LEU B O 1
ATOM 4064 N N . ALA B 1 266 ? 21.899 11.406 -50.447 1.00 16.42 294 ALA B N 1
ATOM 4065 C CA . ALA B 1 266 ? 22.663 12.127 -51.513 1.00 17.12 294 ALA B CA 1
ATOM 4066 C C . ALA B 1 266 ? 23.669 11.254 -52.204 1.00 23.23 294 ALA B C 1
ATOM 4067 O O . ALA B 1 266 ? 23.806 10.123 -51.798 1.00 26.41 294 ALA B O 1
#

Radius of gyration: 26.85 Å; Cα contacts (8 Å, |Δi|>4): 1196; chains: 2; bounding box: 55×71×80 Å

B-factor: mean 12.57, std 6.7, range [5.08, 51.69]

CATH classification: 3.40.710.10

InterPro domains:
  IPR000871 Beta-lactamase, class-A [PR00118] (47-71)
  IPR000871 Beta-lactamase, class-A [PR00118] (78-95)
  IPR000871 Beta-lactamase, class-A [PR00118] (118-143)
  IPR000871 Beta-lactamase, class-A [PR00118] (158-182)
  IPR000871 Beta-lactamase, class-A [PR00118] (184-209)
  IPR000871 Beta-lactamase, class-A [PR00118] (220-235)
  IPR000871 Beta-lactamase, class-A [PR00118] (237-252)
  IPR000871 Beta-lactamase, class-A [PTHR35333] (9-306)
  IPR012338 Beta-lactamase/transpeptidase-like [G3DSA:3.40.710.10] (42-306)
  IPR012338 Beta-lactamase/transpeptidase-like [SSF56601] (43-301)
  IPR023650 Beta-lactamase, class-A active site [PS00146] (80-95)
  IPR045155 Beta-lactamase class A, catalytic domain [PF13354] (44-299)
  IPR058132 Beta-lactamase BlaC, mycobacterium [NF041154] (1-307)

Secondary structure (DSSP, 8-state):
-HHHHHHHHHHHT-EEEEEE--BTTB--EEESTTS-EE-GGGGHHHHHHHHHHHS-GGGGG-EE---GGG--S--HHHHHHTTT-EEHHHHHHHHHHS--HHHHHHHHHHHH-TTTHHHHHHHHHHHTT--S------TTGGG---TT--TTEE-HHHHHHHHHHHHTSSSS-HHHHHHHHHHHHT-SS-TTTHHHHS-TTSEEEEEEEEETTTEEEEEEEEE-TTS-EEEEEEEEE-GGG-TTPPP-HHHHHHHHHHHHHHHH---PPPP-/-HHHHHHHHHHHHT-EEEEEE--BTTB--EEESTTS-EE-GGGGHHHHHHHHHHHS-GGGGG-EE---GGG--S--TTGGGGTTT-EEHHHHHHHHHHS--HHHHHHHHHHHH-TTTHHHHHHHHHHHTT--S------TTGGG-PPTT--TTEE-HHHHHHHHHHHHTSSSS-HHHHHHHHHHHHT-SS-TTTHHHHS-TTSEEEEEEEEETTTEEEEEEEEE-TTS-EEEEEEEEE-GGG-TTPPP-HHHHHHHHHHHHHHH-

Solvent-accessible surface area: 22134 Å² total; per-residue (Å²): 58,61,123,139,2,28,62,9,18,167,125,34,84,16,69,0,0,0,17,1,7,58,46,90,124,31,83,38,13,107,28,94,10,109,62,69,4,7,0,0,12,0,0,4,0,0,0,0,0,2,1,3,91,123,30,94,66,103,34,29,105,108,99,29,105,15,81,77,128,56,28,109,25,152,5,68,24,0,102,138,44,27,176,104,5,1,32,0,12,74,0,0,37,1,0,0,39,83,21,0,1,1,0,0,15,26,0,4,42,47,23,28,26,140,86,24,6,30,74,34,0,18,32,21,0,94,86,26,60,12,108,56,0,82,6,56,25,65,6,18,64,0,18,110,17,65,60,78,36,91,115,1,8,0,5,0,56,11,0,0,64,2,1,54,66,0,9,30,21,56,20,0,54,58,79,26,20,60,55,0,21,59,20,1,38,109,24,68,47,4,69,136,14,0,71,56,9,11,65,100,95,13,107,16,0,9,0,7,1,61,15,34,37,0,11,0,1,0,0,0,0,0,46,17,82,108,19,65,16,16,1,1,0,1,0,2,8,32,42,76,45,29,92,124,11,101,50,98,60,53,1,0,18,51,1,0,74,27,0,4,42,66,15,44,120,156,135,163,160,142,183,216,140,41,65,105,110,2,27,63,8,16,168,126,35,86,17,68,0,0,0,17,1,6,58,45,89,128,37,86,38,12,107,29,95,6,106,62,72,4,8,0,0,12,0,0,5,0,0,0,0,0,2,1,3,92,120,29,94,69,102,36,26,107,107,90,27,100,17,75,75,112,36,55,141,24,155,2,55,36,0,104,136,53,29,174,82,3,1,34,0,12,80,0,0,37,1,0,0,41,82,23,0,2,0,0,0,12,21,0,0,41,45,22,28,26,138,78,23,0,20,71,34,0,17,34,23,0,94,85,26,60,8,105,58,0,62,7,49,25,50,7,20,90,0,19,111,18,13,14,51,30,92,60,0,8,0,5,0,52,11,0,0,70,2,1,49,65,0,9,58,29,122,18,0,54,93,77,26,58,60,56,0,29,58,18,1,50,108,23,72,51,4,74,142,14,0,68,59,8,10,63,101,97,11,117,19,1,9,0,7,1,62,16,33,19,0,13,0,1,0,0,0,0,0,45,17,80,126,42,70,48,17,1,0,0,0,0,2,11,29,39,77,46,26,97,122,12,99,52,96,53,51,1,0,16,52,0,0,73,10,0,5,54,80,20,82

Sequence (537 aa):
LADRFAELERRYDARLGVYVPATGTTAAIEYRADERFAFCSTFKAPLVAAVLHQNPLTHLDKLITYTSDDIRSISPVAQQHVQTGMTIGQLCDAAIRYSDGTAANLLLADLGGPGGGTAAFTGYLRSLGDTVSRLDAEEPELNRDPPGDERDTTTPHHAIALVLQQLVLGNALPPDKRALLTDWMARNTTGAKRIRRAGFPADWKVIDKTGTGDYGRANDIAVVWSPTGVPYVVAVVMSDRAGGGYDAEPREALLAEAATCVAGVLALEHHHHHHDLADRFAELERRYDARLGVYVPATGTTAAIEYRADERFAFCSTFKAPLVAAVLHQNPLTHLDKLITYTSDDIRSISPVAQQHVQTGMTIGQLCDAAIRYSDGTAANLLLADLGGPGGGTAAFTGYLRSLGDTVSRLDAEEPELNRDPPGDERDTTTPHAIALVLQQLVLGNALPPDKRALLTDWMARNTTGAKRIRAGFPADWKVIDKTGTGDYGRANDIAVVWSPTGVPYVVAVVMSDRAGGGYDAEPREALLAEAATCVAGVLA